Protein 6QOK (pdb70)

Structure (mmCIF, N/CA/C/O backbone):
data_6QOK
#
_entry.id   6QOK
#
_cell.length_a   73.702
_cell.length_b   78.625
_cell.length_c   86.484
_cell.angle_alpha   90.000
_cell.angle_beta   90.000
_cell.angle_gamma   90.000
#
_symmetry.space_group_name_H-M   'P 21 21 21'
#
loop_
_entity.id
_entity.type
_entity.pdbx_description
1 polymer 'tRNA (guanine-N(1)-)-methyltransferase'
2 non-polymer 'methyl 2-azanylpyridine-4-carboxylate'
3 non-polymer 'SULFATE ION'
4 water water
#
loop_
_atom_site.group_PDB
_atom_site.id
_atom_site.type_symbol
_atom_site.label_atom_id
_atom_site.label_alt_id
_atom_site.label_comp_id
_atom_site.label_asym_id
_atom_site.label_entity_id
_atom_site.label_seq_id
_atom_site.pdbx_PDB_ins_code
_atom_site.Cartn_x
_atom_site.Cartn_y
_atom_site.Cartn_z
_atom_site.occupancy
_atom_site.B_iso_or_equiv
_atom_site.auth_seq_id
_atom_site.auth_comp_id
_atom_site.auth_asym_id
_atom_site.auth_atom_id
_atom_site.pdbx_PDB_model_num
ATOM 1 N N . SER A 1 2 ? -34.555 -3.108 -23.098 1.00 71.22 0 SER A N 1
ATOM 2 C CA . SER A 1 2 ? -33.827 -3.686 -21.976 1.00 68.51 0 SER A CA 1
ATOM 3 C C . SER A 1 2 ? -33.389 -2.613 -20.976 1.00 67.47 0 SER A C 1
ATOM 4 O O . SER A 1 2 ? -33.377 -2.866 -19.772 1.00 77.80 0 SER A O 1
ATOM 7 N N . MET A 1 3 ? -33.025 -1.424 -21.461 1.00 42.06 1 MET A N 1
ATOM 8 C CA . MET A 1 3 ? -32.796 -0.294 -20.550 1.00 29.15 1 MET A CA 1
ATOM 9 C C . MET A 1 3 ? -33.640 0.933 -20.875 1.00 26.54 1 MET A C 1
ATOM 10 O O . MET A 1 3 ? -33.708 1.376 -22.022 1.00 34.28 1 MET A O 1
ATOM 15 N N . LYS A 1 4 ? -34.269 1.482 -19.840 1.00 25.96 2 LYS A N 1
ATOM 16 C CA . LYS A 1 4 ? -34.943 2.771 -19.913 1.00 24.35 2 LYS A CA 1
ATOM 17 C C . LYS A 1 4 ? -34.100 3.818 -19.196 1.00 24.75 2 LYS A C 1
ATOM 18 O O . LYS A 1 4 ? -33.652 3.582 -18.081 1.00 22.96 2 LYS A O 1
ATOM 24 N N . ILE A 1 5 ? -33.863 4.956 -19.844 1.00 23.59 3 ILE A N 1
ATOM 25 C CA . ILE A 1 5 ? -33.185 6.078 -19.197 1.00 20.67 3 ILE A CA 1
ATOM 26 C C . ILE A 1 5 ? -34.114 7.283 -19.218 1.00 24.38 3 ILE A C 1
ATOM 27 O O . ILE A 1 5 ? -34.571 7.696 -20.278 1.00 26.80 3 ILE A O 1
ATOM 32 N N . ASP A 1 6 ? -34.420 7.825 -18.042 1.00 19.57 4 ASP A N 1
ATOM 33 C CA . ASP A 1 6 ? -35.155 9.078 -17.931 1.00 19.52 4 ASP A CA 1
ATOM 34 C C . ASP A 1 6 ? -34.193 10.162 -17.473 1.00 21.64 4 ASP A C 1
ATOM 35 O O . ASP A 1 6 ? -33.477 9.966 -16.492 1.00 21.94 4 ASP A O 1
ATOM 40 N N . VAL A 1 7 ? -34.149 11.287 -18.181 1.00 18.47 5 VAL A N 1
ATOM 41 C CA . VAL A 1 7 ? -33.308 12.406 -17.768 1.00 18.81 5 VAL A CA 1
ATOM 42 C C . VAL A 1 7 ? -34.199 13.579 -17.370 1.00 21.41 5 VAL A C 1
ATOM 43 O O . VAL A 1 7 ? -35.124 13.934 -18.103 1.00 21.55 5 VAL A O 1
ATOM 47 N N . VAL A 1 8 ? -33.943 14.161 -16.201 1.00 19.30 6 VAL A N 1
ATOM 48 C CA . VAL A 1 8 ? -34.712 15.320 -15.754 1.00 19.78 6 VAL A CA 1
ATOM 49 C C . VAL A 1 8 ? -33.793 16.535 -15.723 1.00 18.68 6 VAL A C 1
ATOM 50 O O . VAL A 1 8 ? -32.705 16.500 -15.133 1.00 18.41 6 VAL A O 1
ATOM 54 N N . THR A 1 9 ? -34.222 17.613 -16.378 1.00 19.26 7 THR A N 1
ATOM 55 C CA . THR A 1 9 ? -33.364 18.772 -16.585 1.00 17.64 7 THR A CA 1
ATOM 56 C C . THR A 1 9 ? -34.188 20.028 -16.861 1.00 19.08 7 THR A C 1
ATOM 57 O O . THR A 1 9 ? -35.305 19.934 -17.363 1.00 19.59 7 THR A O 1
ATOM 61 N N . ILE A 1 10 ? -33.645 21.204 -16.558 1.00 20.00 8 ILE A N 1
ATOM 62 C CA . ILE A 1 10 ? -34.334 22.422 -16.998 1.00 21.56 8 ILE A CA 1
ATOM 63 C C . ILE A 1 10 ? -33.937 22.805 -18.421 1.00 20.14 8 ILE A C 1
ATOM 64 O O . ILE A 1 10 ? -34.447 23.784 -18.965 1.00 23.05 8 ILE A O 1
ATOM 69 N N . PHE A 1 11 ? -33.032 22.030 -19.021 1.00 20.96 9 PHE A N 1
ATOM 70 C CA . PHE A 1 11 ? -32.635 22.244 -20.416 1.00 20.82 9 PHE A CA 1
ATOM 71 C C . PHE A 1 11 ? -32.862 20.990 -21.259 1.00 25.37 9 PHE A C 1
ATOM 72 O O . PHE A 1 11 ? -31.908 20.376 -21.729 1.00 22.51 9 PHE A O 1
ATOM 80 N N . PRO A 1 12 ? -34.124 20.596 -21.460 1.00 23.72 10 PRO A N 1
ATOM 81 C CA . PRO A 1 12 ? -34.380 19.328 -22.161 1.00 24.16 10 PRO A CA 1
ATOM 82 C C . PRO A 1 12 ? -33.806 19.241 -23.577 1.00 25.78 10 PRO A C 1
ATOM 83 O O . PRO A 1 12 ? -33.465 18.144 -24.038 1.00 27.18 10 PRO A O 1
ATOM 87 N N . GLU A 1 13 ? -33.694 20.368 -24.267 1.00 25.13 11 GLU A N 1
ATOM 88 C CA . GLU A 1 13 ? -33.165 20.350 -25.626 1.00 26.52 11 GLU A CA 1
ATOM 89 C C . GLU A 1 13 ? -31.704 19.871 -25.653 1.00 55.74 11 GLU A C 1
ATOM 90 O O . GLU A 1 13 ? -31.223 19.378 -26.673 1.00 33.91 11 GLU A O 1
ATOM 96 N N . TYR A 1 14 ? -31.016 19.989 -24.519 1.00 27.58 12 TYR A N 1
ATOM 97 C CA . TYR A 1 14 ? -29.611 19.583 -24.409 1.00 28.93 12 TYR A CA 1
ATOM 98 C C . TYR A 1 14 ? -29.434 18.094 -24.693 1.00 36.32 12 TYR A C 1
ATOM 99 O O . TYR A 1 14 ? -28.401 17.665 -25.203 1.00 33.06 12 TYR A O 1
ATOM 108 N N . LEU A 1 15 ? -30.454 17.311 -24.359 1.00 30.69 13 LEU A N 1
ATOM 109 C CA . LEU A 1 15 ? -30.377 15.856 -24.444 1.00 30.57 13 LEU A CA 1
ATOM 110 C C . LEU A 1 15 ? -30.899 15.281 -25.760 1.00 38.24 13 LEU A C 1
ATOM 111 O O . LEU A 1 15 ? -30.829 14.069 -25.975 1.00 38.81 13 LEU A O 1
ATOM 116 N N . GLN A 1 16 ? -31.415 16.136 -26.640 1.00 51.55 14 GLN A N 1
ATOM 117 C CA . GLN A 1 16 ? -32.101 15.669 -27.853 1.00 43.77 14 GLN A CA 1
ATOM 118 C C . GLN A 1 16 ? -31.210 15.026 -28.933 1.00 50.22 14 GLN A C 1
ATOM 119 O O . GLN A 1 16 ? -31.644 14.074 -29.585 1.00 46.19 14 GLN A O 1
ATOM 125 N N . PRO A 1 17 ? -29.984 15.543 -29.155 1.00 79.38 15 PRO A N 1
ATOM 126 C CA . PRO A 1 17 ? -29.147 14.828 -30.131 1.00 93.47 15 PRO A CA 1
ATOM 127 C C . PRO A 1 17 ? -28.849 13.385 -29.717 1.00 69.66 15 PRO A C 1
ATOM 128 O O . PRO A 1 17 ? -28.785 12.501 -30.573 1.00 78.12 15 PRO A O 1
ATOM 132 N N . VAL A 1 18 ? -28.683 13.161 -28.417 1.00 41.67 16 VAL A N 1
ATOM 133 C CA . VAL A 1 18 ? -28.494 11.823 -27.864 1.00 44.48 16 VAL A CA 1
ATOM 134 C C . VAL A 1 18 ? -29.664 10.886 -28.201 1.00 64.78 16 VAL A C 1
ATOM 135 O O . VAL A 1 18 ? -29.458 9.722 -28.540 1.00 33.38 16 VAL A O 1
ATOM 139 N N . ARG A 1 19 ? -30.890 11.393 -28.127 1.00 36.09 17 ARG A N 1
ATOM 140 C CA . ARG A 1 19 ? -32.050 10.582 -28.468 1.00 37.40 17 ARG A CA 1
ATOM 141 C C . ARG A 1 19 ? -32.052 10.265 -29.959 1.00 52.82 17 ARG A C 1
ATOM 142 O O . ARG A 1 19 ? -32.325 9.136 -30.362 1.00 64.91 17 ARG A O 1
ATOM 145 N N . GLN A 1 20 ? -31.724 11.263 -30.774 1.00 79.28 18 GLN A N 1
ATOM 146 C CA . GLN A 1 20 ? -31.660 11.084 -32.220 1.00 84.59 18 GLN A CA 1
ATOM 147 C C . GLN A 1 20 ? -30.571 10.087 -32.610 1.00 61.14 18 GLN A C 1
ATOM 148 O O . GLN A 1 20 ? -30.702 9.364 -33.597 1.00 93.79 18 GLN A O 1
ATOM 150 N N . SER A 1 21 ? -29.505 10.048 -31.818 1.00 48.72 19 SER A N 1
ATOM 151 C CA . SER A 1 21 ? -28.335 9.225 -32.113 1.00 60.73 19 SER A CA 1
ATOM 152 C C . SER A 1 21 ? -28.539 7.734 -31.839 1.00 72.85 19 SER A C 1
ATOM 153 O O . SER A 1 21 ? -27.657 6.918 -32.114 1.00 53.30 19 SER A O 1
ATOM 156 N N . LEU A 1 22 ? -29.690 7.379 -31.282 1.00 42.64 20 LEU A N 1
ATOM 157 C CA . LEU A 1 22 ? -30.023 5.976 -31.077 1.00 45.14 20 LEU A CA 1
ATOM 158 C C . LEU A 1 22 ? -30.413 5.361 -32.410 1.00 43.65 20 LEU A C 1
ATOM 159 O O . LEU A 1 22 ? -31.269 5.895 -33.105 1.00 46.58 20 LEU A O 1
ATOM 164 N N . PRO A 1 23 ? -29.767 4.249 -32.782 1.00 47.07 21 PRO A N 1
ATOM 165 C CA . PRO A 1 23 ? -30.139 3.502 -33.987 1.00 61.76 21 PRO A CA 1
ATOM 166 C C . PRO A 1 23 ? -31.571 2.971 -33.909 1.00 72.96 21 PRO A C 1
ATOM 167 O O . PRO A 1 23 ? -32.000 2.487 -32.859 1.00 45.25 21 PRO A O 1
ATOM 171 N N . GLY A 1 24 ? -32.301 3.073 -35.016 1.00 47.19 22 GLY A N 1
ATOM 172 C CA . GLY A 1 24 ? -33.680 2.624 -35.066 1.00 46.17 22 GLY A CA 1
ATOM 173 C C . GLY A 1 24 ? -33.836 1.162 -34.695 1.00 61.75 22 GLY A C 1
ATOM 174 O O . GLY A 1 24 ? -34.814 0.780 -34.052 1.00 50.11 22 GLY A O 1
ATOM 175 N N . LYS A 1 25 ? -32.859 0.349 -35.089 1.00 46.45 23 LYS A N 1
ATOM 176 C CA . LYS A 1 25 ? -32.898 -1.089 -34.842 1.00 61.49 23 LYS A CA 1
ATOM 177 C C . LYS A 1 25 ? -32.921 -1.420 -33.350 1.00 71.62 23 LYS A C 1
ATOM 178 O O . LYS A 1 25 ? -33.576 -2.373 -32.935 1.00 52.81 23 LYS A O 1
ATOM 180 N N . ALA A 1 26 ? -32.209 -0.637 -32.545 1.00 46.23 24 ALA A N 1
ATOM 181 C CA . ALA A 1 26 ? -32.184 -0.870 -31.104 1.00 46.18 24 ALA A CA 1
ATOM 182 C C . ALA A 1 26 ? -33.502 -0.443 -30.462 1.00 46.62 24 ALA A C 1
ATOM 183 O O . ALA A 1 26 ? -33.977 -1.070 -29.517 1.00 46.95 24 ALA A O 1
ATOM 185 N N . ILE A 1 27 ? -34.081 0.637 -30.975 1.00 46.62 25 ILE A N 1
ATOM 186 C CA . ILE A 1 27 ? -35.369 1.113 -30.484 1.00 47.04 25 ILE A CA 1
ATOM 187 C C . ILE A 1 27 ? -36.472 0.133 -30.878 1.00 81.59 25 ILE A C 1
ATOM 188 O O . ILE A 1 27 ? -37.297 -0.256 -30.049 1.00 55.24 25 ILE A O 1
ATOM 193 N N . ASP A 1 28 ? -36.466 -0.274 -32.145 1.00 59.23 26 ASP A N 1
ATOM 194 C CA . ASP A 1 28 ? -37.436 -1.239 -32.658 1.00 48.86 26 ASP A CA 1
ATOM 195 C C . ASP A 1 28 ? -37.342 -2.578 -31.926 1.00 59.14 26 ASP A C 1
ATOM 196 O O . ASP A 1 28 ? -38.353 -3.248 -31.713 1.00 60.59 26 ASP A O 1
ATOM 198 N N . ALA A 1 29 ? -36.127 -2.963 -31.540 1.00 48.67 27 ALA A N 1
ATOM 199 C CA . ALA A 1 29 ? -35.922 -4.194 -30.784 1.00 53.64 27 ALA A CA 1
ATOM 200 C C . ALA A 1 29 ? -36.235 -3.993 -29.303 1.00 57.43 27 ALA A C 1
ATOM 201 O O . ALA A 1 29 ? -36.145 -4.932 -28.512 1.00 53.62 27 ALA A O 1
ATOM 203 N N . GLY A 1 30 ? -36.596 -2.766 -28.935 1.00 48.63 28 GLY A N 1
ATOM 204 C CA . GLY A 1 30 ? -36.944 -2.449 -27.561 1.00 48.59 28 GLY A CA 1
ATOM 205 C C . GLY A 1 30 ? -35.775 -2.597 -26.606 1.00 50.61 28 GLY A C 1
ATOM 206 O O . GLY A 1 30 ? -35.958 -2.895 -25.425 1.00 64.07 28 GLY A O 1
ATOM 207 N N . LEU A 1 31 ? -34.567 -2.397 -27.121 1.00 47.43 29 LEU A N 1
ATOM 208 C CA . LEU A 1 31 ? -33.367 -2.526 -26.307 1.00 46.85 29 LEU A CA 1
ATOM 209 C C . LEU A 1 31 ? -33.142 -1.283 -25.458 1.00 46.32 29 LEU A C 1
ATOM 210 O O . LEU A 1 31 ? -32.528 -1.356 -24.395 1.00 45.98 29 LEU A O 1
ATOM 215 N N . VAL A 1 32 ? -33.645 -0.148 -25.932 1.00 29.73 30 VAL A N 1
ATOM 216 C CA . VAL A 1 32 ? -33.334 1.130 -25.303 1.00 33.20 30 VAL A CA 1
ATOM 217 C C . VAL A 1 32 ? -34.440 2.172 -25.502 1.00 32.82 30 VAL A C 1
ATOM 218 O O . VAL A 1 32 ? -35.082 2.235 -26.554 1.00 35.16 30 VAL A O 1
ATOM 222 N N . ASP A 1 33 ? -34.679 2.963 -24.465 1.00 30.79 31 ASP A N 1
ATOM 223 C CA . ASP A 1 33 ? -35.572 4.103 -24.553 1.00 30.44 31 ASP A CA 1
ATOM 224 C C . ASP A 1 33 ? -34.988 5.218 -23.694 1.00 36.57 31 ASP A C 1
ATOM 225 O O . ASP A 1 33 ? -34.724 5.010 -22.516 1.00 33.37 31 ASP A O 1
ATOM 230 N N . VAL A 1 34 ? -34.740 6.374 -24.303 1.00 36.07 32 VAL A N 1
ATOM 231 C CA . VAL A 1 34 ? -34.230 7.531 -23.576 1.00 30.35 32 VAL A CA 1
ATOM 232 C C . VAL A 1 34 ? -35.266 8.640 -23.622 1.00 33.56 32 VAL A C 1
ATOM 233 O O . VAL A 1 34 ? -35.579 9.159 -24.696 1.00 41.03 32 VAL A O 1
ATOM 237 N N . ALA A 1 35 ? -35.811 8.988 -22.459 1.00 26.82 33 ALA A N 1
ATOM 238 C CA . ALA A 1 35 ? -36.826 10.030 -22.376 1.00 22.75 33 ALA A CA 1
ATOM 239 C C . ALA A 1 35 ? -36.297 11.214 -21.585 1.00 27.77 33 ALA A C 1
ATOM 240 O O . ALA A 1 35 ? -35.582 11.044 -20.595 1.00 27.29 33 ALA A O 1
ATOM 242 N N . VAL A 1 36 ? -36.639 12.415 -22.034 1.00 23.12 34 VAL A N 1
ATOM 243 C CA . VAL A 1 36 ? -36.167 13.626 -21.381 1.00 24.60 34 VAL A CA 1
ATOM 244 C C . VAL A 1 36 ? -37.352 14.405 -20.854 1.00 22.67 34 VAL A C 1
ATOM 245 O O . VAL A 1 36 ? -38.358 14.561 -21.550 1.00 26.30 34 VAL A O 1
ATOM 249 N N . HIS A 1 37 ? -37.223 14.892 -19.626 1.00 20.14 35 HIS A N 1
ATOM 250 C CA . HIS A 1 37 ? -38.303 15.594 -18.950 1.00 19.64 35 HIS A CA 1
ATOM 251 C C . HIS A 1 37 ? -37.859 16.965 -18.488 1.00 21.67 35 HIS A C 1
ATOM 252 O O . HIS A 1 37 ? -36.815 17.099 -17.848 1.00 20.92 35 HIS A O 1
ATOM 259 N N . ASP A 1 38 ? -38.665 17.974 -18.794 1.00 22.27 36 ASP A N 1
ATOM 260 C CA . ASP A 1 38 ? -38.451 19.328 -18.301 1.00 20.34 36 ASP A CA 1
ATOM 261 C C . ASP A 1 38 ? -38.833 19.402 -16.826 1.00 20.04 36 ASP A C 1
ATOM 262 O O . ASP A 1 38 ? -39.992 19.200 -16.474 1.00 20.60 36 ASP A O 1
ATOM 267 N N . LEU A 1 39 ? -37.863 19.691 -15.962 1.00 18.13 37 LEU A N 1
ATOM 268 C CA . LEU A 1 39 ? -38.117 19.793 -14.527 1.00 19.83 37 LEU A CA 1
ATOM 269 C C . LEU A 1 39 ? -39.232 20.779 -14.185 1.00 20.53 37 LEU A C 1
ATOM 270 O O . LEU A 1 39 ? -39.905 20.615 -13.168 1.00 20.06 37 LEU A O 1
ATOM 275 N N . ARG A 1 40 ? -39.436 21.786 -15.028 1.00 19.43 38 ARG A N 1
ATOM 276 C CA . ARG A 1 40 ? -40.450 22.791 -14.701 1.00 20.62 38 ARG A CA 1
ATOM 277 C C . ARG A 1 40 ? -41.868 22.234 -14.744 1.00 23.70 38 ARG A C 1
ATOM 278 O O . ARG A 1 40 ? -42.794 22.871 -14.247 1.00 23.05 38 ARG A O 1
ATOM 286 N N . ARG A 1 41 ? -42.035 21.035 -15.291 1.00 20.48 39 ARG A N 1
ATOM 287 C CA . ARG A 1 41 ? -43.323 20.339 -15.226 1.00 23.59 39 ARG A CA 1
ATOM 288 C C . ARG A 1 41 ? -43.804 20.144 -13.783 1.00 23.32 39 ARG A C 1
ATOM 289 O O . ARG A 1 41 ? -45.020 20.075 -13.514 1.00 23.76 39 ARG A O 1
ATOM 297 N N . TRP A 1 42 ? -42.860 20.073 -12.852 1.00 19.27 40 TRP A N 1
ATOM 298 C CA . TRP A 1 42 ? -43.189 19.793 -11.459 1.00 17.81 40 TRP A CA 1
ATOM 299 C C . TRP A 1 42 ? -43.042 21.022 -10.566 1.00 20.69 40 TRP A C 1
ATOM 300 O O . TRP A 1 42 ? -43.025 20.908 -9.338 1.00 22.56 40 TRP A O 1
ATOM 311 N N . THR A 1 43 ? -42.966 22.207 -11.173 1.00 20.09 41 THR A N 1
ATOM 312 C CA . THR A 1 43 ? -42.963 23.418 -10.354 1.00 20.38 41 THR A CA 1
ATOM 313 C C . THR A 1 43 ? -44.365 23.729 -9.827 1.00 23.98 41 THR A C 1
ATOM 314 O O . THR A 1 43 ? -45.372 23.255 -10.368 1.00 22.86 41 THR A O 1
ATOM 318 N N . HIS A 1 44 ? -44.424 24.520 -8.759 1.00 19.83 42 HIS A N 1
ATOM 319 C CA . HIS A 1 44 ? -45.686 24.766 -8.068 1.00 20.07 42 HIS A CA 1
ATOM 320 C C . HIS A 1 44 ? -46.286 26.128 -8.314 1.00 23.88 42 HIS A C 1
ATOM 321 O O . HIS A 1 44 ? -47.460 26.358 -8.012 1.00 25.89 42 HIS A O 1
ATOM 328 N N . ASP A 1 45 ? -45.465 27.051 -8.795 1.00 22.96 43 ASP A N 1
ATOM 329 C CA . ASP A 1 45 ? -45.862 28.447 -8.857 1.00 26.15 43 ASP A CA 1
ATOM 330 C C . ASP A 1 45 ? -45.924 28.966 -10.278 1.00 25.11 43 ASP A C 1
ATOM 331 O O . ASP A 1 45 ? -45.377 28.353 -11.205 1.00 24.74 43 ASP A O 1
ATOM 336 N N . VAL A 1 46 ? -46.573 30.115 -10.436 1.00 26.49 44 VAL A N 1
ATOM 337 C CA . VAL A 1 46 ? -46.754 30.706 -11.749 1.00 26.54 44 VAL A CA 1
ATOM 338 C C . VAL A 1 46 ? -45.398 31.093 -12.355 1.00 27.74 44 VAL A C 1
ATOM 339 O O . VAL A 1 46 ? -45.241 31.115 -13.577 1.00 31.39 44 VAL A O 1
ATOM 343 N N . HIS A 1 47 ? -44.400 31.334 -11.506 1.00 26.98 45 HIS A N 1
ATOM 344 C CA . HIS A 1 47 ? -43.067 31.697 -11.995 1.00 25.98 45 HIS A CA 1
ATOM 345 C C . HIS A 1 47 ? -42.166 30.503 -12.321 1.00 23.17 45 HIS A C 1
ATOM 346 O O . HIS A 1 47 ? -41.018 30.689 -12.738 1.00 26.45 45 HIS A O 1
ATOM 353 N N . LYS A 1 48 ? -42.690 29.293 -12.135 1.00 22.85 46 LYS A N 1
ATOM 354 C CA . LYS A 1 48 ? -41.978 28.044 -12.434 1.00 20.64 4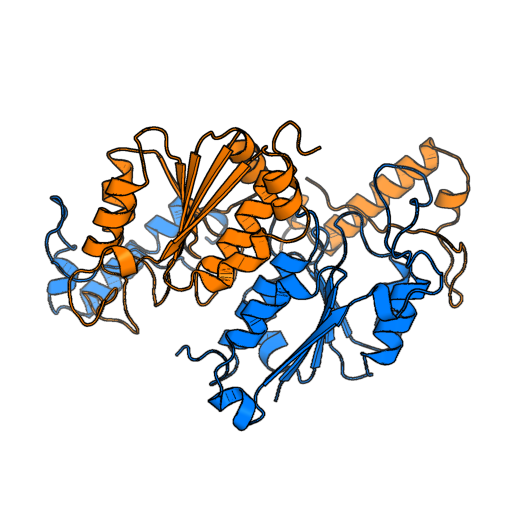6 LYS A CA 1
ATOM 355 C C . LYS A 1 48 ? -40.596 27.998 -11.794 1.00 21.47 46 LYS A C 1
ATOM 356 O O . LYS A 1 48 ? -39.586 27.738 -12.460 1.00 24.36 46 LYS A O 1
ATOM 362 N N . SER A 1 49 ? -40.574 28.236 -10.485 1.00 20.52 47 SER A N 1
ATOM 363 C CA . SER A 1 49 ? -39.328 28.353 -9.742 1.00 20.52 47 SER A CA 1
ATOM 364 C C . SER A 1 49 ? -38.709 27.002 -9.468 1.00 19.32 47 SER A C 1
ATOM 365 O O . SER A 1 49 ? -39.380 26.109 -8.944 1.00 20.33 47 SER A O 1
ATOM 368 N N . VAL A 1 50 ? -37.427 26.856 -9.801 1.00 17.37 48 VAL A N 1
ATOM 369 C CA . VAL A 1 50 ? -36.731 25.593 -9.546 1.00 17.98 48 VAL A CA 1
ATOM 370 C C . VAL A 1 50 ? -35.607 25.724 -8.531 1.00 21.69 48 VAL A C 1
ATOM 371 O O . VAL A 1 50 ? -35.049 24.710 -8.105 1.00 19.21 48 VAL A O 1
ATOM 375 N N . ASP A 1 51 ? -35.262 26.950 -8.152 1.00 20.51 49 ASP A N 1
ATOM 376 C CA . ASP A 1 51 ? -34.209 27.145 -7.159 1.00 19.30 49 ASP A CA 1
ATOM 377 C C . ASP A 1 51 ? -34.534 28.289 -6.202 1.00 20.78 49 ASP A C 1
ATOM 378 O O . ASP A 1 51 ? -35.537 29.001 -6.361 1.00 24.15 49 ASP A O 1
ATOM 383 N N . ASP A 1 52 ? -33.685 28.432 -5.190 1.00 20.78 50 ASP A N 1
ATOM 384 C CA . ASP A 1 52 ? -33.940 29.349 -4.091 1.00 20.13 50 ASP A CA 1
ATOM 385 C C . ASP A 1 52 ? -32.609 29.584 -3.374 1.00 21.41 50 ASP A C 1
ATOM 386 O O . ASP A 1 52 ? -31.648 28.835 -3.577 1.00 20.44 50 ASP A O 1
ATOM 391 N N . SER A 1 53 ? -32.542 30.622 -2.548 1.00 24.40 51 SER A N 1
ATOM 392 C CA . SER A 1 53 ? -31.279 30.990 -1.914 1.00 26.75 51 SER A CA 1
ATOM 393 C C . SER A 1 53 ? -30.817 29.941 -0.896 1.00 25.54 51 SER A C 1
ATOM 394 O O . SER A 1 53 ? -31.628 29.307 -0.229 1.00 23.26 51 SER A O 1
ATOM 397 N N . PRO A 1 54 ? -29.497 29.760 -0.767 1.00 23.02 52 PRO A N 1
ATOM 398 C CA . PRO A 1 54 ? -28.996 28.719 0.137 1.00 22.73 52 PRO A CA 1
ATOM 399 C C . PRO A 1 54 ? -29.133 29.078 1.612 1.00 23.63 52 PRO A C 1
ATOM 400 O O . PRO A 1 54 ? -28.785 30.199 2.017 1.00 24.58 52 PRO A O 1
ATOM 404 N N . TYR A 1 55 ? -29.604 28.133 2.418 1.00 24.17 53 TYR A N 1
ATOM 405 C CA . TYR A 1 55 ? -29.548 28.301 3.865 1.00 25.15 53 TYR A CA 1
ATOM 406 C C . TYR A 1 55 ? -28.099 28.410 4.317 1.00 24.83 53 TYR A C 1
ATOM 407 O O . TYR A 1 55 ? -27.229 27.666 3.843 1.00 26.52 53 TYR A O 1
ATOM 416 N N . GLY A 1 56 ? -27.838 29.343 5.229 1.00 25.54 54 GLY A N 1
ATOM 417 C CA . GLY A 1 56 ? -26.497 29.548 5.735 1.00 26.16 54 GLY A CA 1
ATOM 418 C C . GLY A 1 56 ? -25.754 30.610 4.954 1.00 26.73 54 GLY A C 1
ATOM 419 O O . GLY A 1 56 ? -24.636 30.985 5.308 1.00 32.68 54 GLY A O 1
ATOM 420 N N . GLY A 1 57 ? -26.377 31.093 3.886 1.00 29.43 55 GLY A N 1
ATOM 421 C CA . GLY A 1 57 ? -25.804 32.156 3.087 1.00 33.65 55 GLY A CA 1
ATOM 422 C C . GLY A 1 57 ? -24.857 31.640 2.024 1.00 32.58 55 GLY A C 1
ATOM 423 O O . GLY A 1 57 ? -24.615 30.437 1.907 1.00 34.51 55 GLY A O 1
ATOM 424 N N . GLY A 1 58 ? -24.320 32.561 1.236 1.00 49.92 56 GLY A N 1
ATOM 425 C CA . GLY A 1 58 ? -23.378 32.199 0.199 1.00 53.25 56 GLY A CA 1
ATOM 426 C C . GLY A 1 58 ? -23.883 32.556 -1.180 1.00 53.55 56 GLY A C 1
ATOM 427 O O . GLY A 1 58 ? -24.990 33.072 -1.329 1.00 60.94 56 GLY A O 1
ATOM 428 N N . PRO A 1 59 ? -23.066 32.283 -2.203 1.00 73.63 57 PRO A N 1
ATOM 429 C CA . PRO A 1 59 ? -23.397 32.638 -3.581 1.00 58.44 57 PRO A CA 1
ATOM 430 C C . PRO A 1 59 ? -24.262 31.592 -4.267 1.00 41.53 57 PRO A C 1
ATOM 431 O O . PRO A 1 59 ? -24.320 30.439 -3.840 1.00 55.03 57 PRO A O 1
ATOM 435 N N . GLY A 1 60 ? -24.932 32.008 -5.332 1.00 45.61 58 GLY A N 1
ATOM 436 C CA . GLY A 1 60 ? -25.681 31.090 -6.161 1.00 37.02 58 GLY A CA 1
ATOM 437 C C . GLY A 1 60 ? -27.027 30.709 -5.583 1.00 31.64 58 GLY A C 1
ATOM 438 O O . GLY A 1 60 ? -27.563 31.366 -4.692 1.00 33.21 58 GLY A O 1
ATOM 439 N N . MET A 1 61 ? -27.576 29.632 -6.119 1.00 25.68 59 MET A N 1
ATOM 440 C CA . MET A 1 61 ? -28.895 29.155 -5.736 1.00 22.76 59 MET A CA 1
ATOM 441 C C . MET A 1 61 ? -28.856 27.646 -5.598 1.00 24.42 59 MET A C 1
ATOM 442 O O . MET A 1 61 ? -28.032 26.987 -6.227 1.00 27.22 59 MET A O 1
ATOM 447 N N . VAL A 1 62 ? -29.772 27.107 -4.801 1.00 19.78 60 VAL A N 1
ATOM 448 C CA . VAL A 1 62 ? -29.874 25.678 -4.550 1.00 18.85 60 VAL A CA 1
ATOM 449 C C . VAL A 1 62 ? -31.200 25.203 -5.124 1.00 18.77 60 VAL A C 1
ATOM 450 O O . VAL A 1 62 ? -32.213 25.897 -4.983 1.00 19.54 60 VAL A O 1
ATOM 454 N N . MET A 1 63 ? -31.218 24.050 -5.787 1.00 17.45 61 MET A N 1
ATOM 455 C CA . MET A 1 63 ? -32.474 23.605 -6.381 1.00 16.02 61 MET A CA 1
ATOM 456 C C . MET A 1 63 ? -33.433 23.095 -5.316 1.00 19.16 61 MET A C 1
ATOM 457 O O . MET A 1 63 ? -33.034 22.444 -4.337 1.00 17.60 61 MET A O 1
ATOM 462 N N . LYS A 1 64 ? -34.698 23.425 -5.532 1.00 18.76 62 LYS A N 1
ATOM 463 C CA . LYS A 1 64 ? -35.750 23.237 -4.531 1.00 17.65 62 LYS A CA 1
ATOM 464 C C . LYS A 1 64 ? -36.087 21.770 -4.294 1.00 16.66 62 LYS A C 1
ATOM 465 O O . LYS A 1 64 ? -36.325 21.028 -5.246 1.00 18.40 62 LYS A O 1
ATOM 471 N N . PRO A 1 65 ? -36.191 21.366 -3.019 1.00 15.30 63 PRO A N 1
ATOM 472 C CA . PRO A 1 65 ? -36.518 19.956 -2.763 1.00 15.74 63 PRO A CA 1
ATOM 473 C C . PRO A 1 65 ? -37.949 19.583 -3.131 1.00 17.41 63 PRO A C 1
ATOM 474 O O . PRO A 1 65 ? -38.182 18.455 -3.574 1.00 19.12 63 PRO A O 1
ATOM 478 N N . THR A 1 66 ? -38.889 20.504 -2.978 1.00 16.36 64 THR A N 1
ATOM 479 C CA . THR A 1 66 ? -40.281 20.157 -3.241 1.00 16.17 64 THR A CA 1
ATOM 480 C C . THR A 1 66 ? -40.500 19.858 -4.720 1.00 18.79 64 THR A C 1
ATOM 481 O O . THR A 1 66 ? -41.289 18.972 -5.061 1.00 20.10 64 THR A O 1
ATOM 485 N N . VAL A 1 67 ? -39.810 20.581 -5.597 1.00 17.11 65 VAL A N 1
ATOM 486 C CA . VAL A 1 67 ? -39.948 20.368 -7.030 1.00 16.12 65 VAL A CA 1
ATOM 487 C C . VAL A 1 67 ? -39.301 19.040 -7.428 1.00 17.61 65 VAL A C 1
ATOM 488 O O . VAL A 1 67 ? -39.923 18.193 -8.098 1.00 16.92 65 VAL A O 1
ATOM 492 N N . TRP A 1 68 ? -38.052 18.846 -7.010 1.00 16.57 66 TRP A N 1
ATOM 493 C CA . TRP A 1 68 ? -37.352 17.612 -7.336 1.00 15.73 66 TRP A CA 1
ATOM 494 C C . TRP A 1 68 ? -38.025 16.401 -6.713 1.00 17.44 66 TRP A C 1
ATOM 495 O O . TRP A 1 68 ? -38.108 15.352 -7.341 1.00 18.20 66 TRP A O 1
ATOM 506 N N . GLY A 1 69 ? -38.523 16.546 -5.489 1.00 18.39 67 GLY A N 1
ATOM 507 C CA . GLY A 1 69 ? -39.213 15.447 -4.836 1.00 18.54 67 GLY A CA 1
ATOM 508 C C . GLY A 1 69 ? -40.424 14.975 -5.628 1.00 20.15 67 GLY A C 1
ATOM 509 O O . GLY A 1 69 ? -40.645 13.773 -5.777 1.00 20.67 67 GLY A O 1
ATOM 510 N N . ASP A 1 70 ? -41.205 15.912 -6.156 1.00 17.44 68 ASP A N 1
ATOM 511 C CA . ASP A 1 70 ? -42.365 15.543 -6.963 1.00 18.55 68 ASP A CA 1
ATOM 512 C C . ASP A 1 70 ? -41.932 14.867 -8.264 1.00 18.57 68 ASP A C 1
ATOM 513 O O . ASP A 1 70 ? -42.534 13.883 -8.685 1.00 19.67 68 ASP A O 1
ATOM 518 N N . ALA A 1 71 ? -40.889 15.394 -8.901 1.00 17.72 69 ALA A N 1
ATOM 519 C CA . ALA A 1 71 ? -40.425 14.854 -10.168 1.00 17.03 69 ALA A CA 1
ATOM 520 C C . ALA A 1 71 ? -39.970 13.413 -10.001 1.00 18.94 69 ALA A C 1
ATOM 521 O O . ALA A 1 71 ? -40.366 12.537 -10.776 1.00 18.01 69 ALA A O 1
ATOM 523 N N . LEU A 1 72 ? -39.158 13.163 -8.981 1.00 20.11 70 LEU A N 1
ATOM 524 C CA . LEU A 1 72 ? -38.635 11.816 -8.780 1.00 18.72 70 LEU A CA 1
ATOM 525 C C . LEU A 1 72 ? -39.721 10.856 -8.293 1.00 19.82 70 LEU A C 1
ATOM 526 O O . LEU A 1 72 ? -39.703 9.675 -8.642 1.00 20.76 70 LEU A O 1
ATOM 531 N N . ASP A 1 73 ? -40.684 11.355 -7.520 1.00 18.18 71 ASP A N 1
ATOM 532 C CA . ASP A 1 73 ? -41.800 10.520 -7.093 1.00 18.52 71 ASP A CA 1
ATOM 533 C C . ASP A 1 73 ? -42.547 9.966 -8.302 1.00 23.35 71 ASP A C 1
ATOM 534 O O . ASP A 1 73 ? -42.974 8.810 -8.316 1.00 24.69 71 ASP A O 1
ATOM 539 N N . GLU A 1 74 ? -42.703 10.794 -9.328 1.00 18.94 72 GLU A N 1
ATOM 540 C CA . GLU A 1 74 ? -43.444 10.371 -10.505 1.00 20.93 72 GLU A CA 1
ATOM 541 C C . GLU A 1 74 ? -42.616 9.439 -11.381 1.00 21.66 72 GLU A C 1
ATOM 542 O O . GLU A 1 74 ? -43.121 8.426 -11.874 1.00 26.29 72 GLU A O 1
ATOM 548 N N . ILE A 1 75 ? -41.342 9.764 -11.554 1.00 20.27 73 ILE A N 1
ATOM 549 C CA . ILE A 1 75 ? -40.512 9.085 -12.541 1.00 22.65 73 ILE A CA 1
ATOM 550 C C . ILE A 1 75 ? -39.847 7.807 -12.014 1.00 25.24 73 ILE A C 1
ATOM 551 O O . ILE A 1 75 ? -39.702 6.826 -12.757 1.00 24.51 73 ILE A O 1
ATOM 556 N N . CYS A 1 76 ? -39.467 7.800 -10.738 1.00 20.36 74 CYS A N 1
ATOM 557 C CA . CYS A 1 76 ? -38.724 6.666 -10.190 1.00 20.28 74 CYS A CA 1
ATOM 558 C C . CYS A 1 76 ? -39.625 5.583 -9.634 1.00 21.05 74 CYS A C 1
ATOM 559 O O . CYS A 1 76 ? -40.749 5.850 -9.219 1.00 24.64 74 CYS A O 1
ATOM 562 N N . THR A 1 77 ? -39.108 4.357 -9.619 1.00 18.93 75 THR A N 1
ATOM 563 C CA . THR A 1 77 ? -39.725 3.276 -8.867 1.00 21.76 75 THR A CA 1
ATOM 564 C C . THR A 1 77 ? -38.683 2.663 -7.950 1.00 19.96 75 THR A C 1
ATOM 565 O O . THR A 1 77 ? -37.530 3.107 -7.909 1.00 19.77 75 THR A O 1
ATOM 569 N N . SER A 1 78 ? -39.082 1.621 -7.233 1.00 25.21 76 SER A N 1
ATOM 570 C CA . SER A 1 78 ? -38.155 0.949 -6.341 1.00 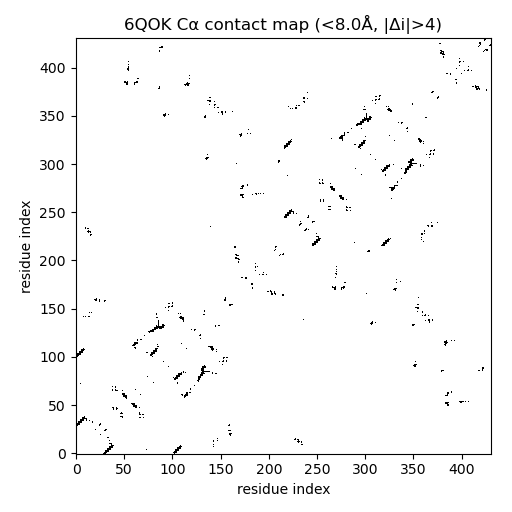24.13 76 SER A CA 1
ATOM 571 C C . SER A 1 78 ? -36.962 0.343 -7.076 1.00 32.04 76 SER A C 1
ATOM 572 O O . SER A 1 78 ? -35.913 0.124 -6.475 1.00 24.54 76 SER A O 1
ATOM 575 N N . GLU A 1 79 ? -37.127 0.061 -8.367 1.00 22.95 77 GLU A N 1
ATOM 576 C CA . GLU A 1 79 ? -36.074 -0.576 -9.154 1.00 19.81 77 GLU A CA 1
ATOM 577 C C . GLU A 1 79 ? -35.090 0.406 -9.792 1.00 20.15 77 GLU A C 1
ATOM 578 O O . GLU A 1 79 ? -34.065 0.002 -10.342 1.00 21.89 77 GLU A O 1
ATOM 584 N N . THR A 1 80 ? -35.398 1.693 -9.696 1.00 20.11 78 THR A N 1
ATOM 585 C CA . THR A 1 80 ? -34.610 2.740 -10.322 1.00 21.41 78 THR A CA 1
ATOM 586 C C . THR A 1 80 ? -33.232 2.896 -9.702 1.00 18.84 78 THR A C 1
ATOM 587 O O . THR A 1 80 ? -33.079 2.825 -8.477 1.00 19.52 78 THR A O 1
ATOM 591 N N . LEU A 1 81 ? -32.231 3.097 -10.558 1.00 18.62 79 LEU A N 1
ATOM 592 C CA . LEU A 1 81 ? -30.930 3.575 -10.130 1.00 17.63 79 LEU A CA 1
ATOM 593 C C . LEU A 1 81 ? -30.915 5.070 -10.413 1.00 18.46 79 LEU A C 1
ATOM 594 O O . LEU A 1 81 ? -30.911 5.482 -11.583 1.00 19.29 79 LEU A O 1
ATOM 599 N N . LEU A 1 82 ? -30.949 5.872 -9.350 1.00 17.74 80 LEU A N 1
ATOM 600 C CA . LEU A 1 82 ? -30.984 7.331 -9.486 1.00 15.43 80 LEU A CA 1
ATOM 601 C C . LEU A 1 82 ? -29.565 7.854 -9.533 1.00 17.73 80 LEU A C 1
ATOM 602 O O . LEU A 1 82 ? -28.803 7.683 -8.586 1.00 17.97 80 LEU A O 1
ATOM 607 N N . VAL A 1 83 ? -29.210 8.465 -10.661 1.00 15.54 81 VAL A N 1
ATOM 608 C CA . VAL A 1 83 ? -27.881 8.993 -10.889 1.00 16.51 81 VAL A CA 1
ATOM 609 C C . VAL A 1 83 ? -27.913 10.508 -10.780 1.00 15.76 81 VAL A C 1
ATOM 610 O O . VAL A 1 83 ? -28.696 11.156 -11.477 1.00 16.11 81 VAL A O 1
ATOM 614 N N . VAL A 1 84 ? -27.078 11.061 -9.898 1.00 16.12 82 VAL A N 1
ATOM 615 C CA . VAL A 1 84 ? -27.005 12.505 -9.703 1.00 17.03 82 VAL A CA 1
ATOM 616 C C . VAL A 1 84 ? -25.595 12.993 -10.024 1.00 18.39 82 VAL A C 1
ATOM 617 O O . VAL A 1 84 ? -24.692 12.868 -9.192 1.00 16.80 82 VAL A O 1
ATOM 621 N N . PRO A 1 85 ? -25.385 13.554 -11.227 1.00 14.76 83 PRO A N 1
ATOM 622 C CA . PRO A 1 85 ? -24.050 14.092 -11.528 1.00 15.05 83 PRO A CA 1
ATOM 623 C C . PRO A 1 85 ? -23.732 15.315 -10.682 1.00 16.28 83 PRO A C 1
ATOM 624 O O . PRO A 1 85 ? -24.525 16.263 -10.590 1.00 19.05 83 PRO A O 1
ATOM 628 N N . THR A 1 86 ? -22.568 15.288 -10.052 1.00 14.96 84 THR A N 1
ATOM 629 C CA . THR A 1 86 ? -22.133 16.415 -9.239 1.00 16.75 84 THR A CA 1
ATOM 630 C C . THR A 1 86 ? -20.621 16.387 -9.107 1.00 17.54 84 THR A C 1
ATOM 631 O O . THR A 1 86 ? -20.045 15.317 -9.020 1.00 17.53 84 THR A O 1
ATOM 635 N N . PRO A 1 87 ? -19.973 17.557 -9.109 1.00 17.12 85 PRO A N 1
ATOM 636 C CA . PRO A 1 87 ? -18.516 17.527 -8.961 1.00 18.74 85 PRO A CA 1
ATOM 637 C C . PRO A 1 87 ? -18.112 17.009 -7.586 1.00 19.32 85 PRO A C 1
ATOM 638 O O . PRO A 1 87 ? -16.940 16.653 -7.406 1.00 20.20 85 PRO A O 1
ATOM 642 N N . ALA A 1 88 ? -19.059 16.936 -6.655 1.00 18.31 86 ALA A N 1
ATOM 643 C CA . ALA A 1 88 ? -18.760 16.425 -5.326 1.00 19.72 86 ALA A CA 1
ATOM 644 C C . ALA A 1 88 ? -19.063 14.930 -5.205 1.00 19.80 86 ALA A C 1
ATOM 645 O O . ALA A 1 88 ? -19.120 14.408 -4.102 1.00 18.99 86 ALA A O 1
ATOM 647 N N . GLY A 1 89 ? -19.279 14.245 -6.327 1.00 16.67 87 GLY A N 1
ATOM 648 C CA . GLY A 1 89 ? -19.663 12.842 -6.278 1.00 17.13 87 GLY A CA 1
ATOM 649 C C . GLY A 1 89 ? -18.513 11.854 -6.135 1.00 16.50 87 GLY A C 1
ATOM 650 O O . GLY A 1 89 ? -17.329 12.207 -6.172 1.00 20.00 87 GLY A O 1
ATOM 651 N N . TYR A 1 90 ? -18.877 10.589 -5.962 1.00 17.20 88 TYR A N 1
ATOM 652 C CA . TYR A 1 90 ? -17.924 9.505 -6.143 1.00 18.22 88 TYR A CA 1
ATOM 653 C C . TYR A 1 90 ? -17.508 9.453 -7.610 1.00 18.64 88 TYR A C 1
ATOM 654 O O . TYR A 1 90 ? -18.302 9.781 -8.482 1.00 17.95 88 TYR A O 1
ATOM 663 N N . PRO A 1 91 ? -16.281 9.008 -7.902 1.00 17.69 89 PRO A N 1
ATOM 664 C CA . PRO A 1 91 ? -15.849 8.955 -9.310 1.00 16.29 89 PRO A CA 1
ATOM 665 C C . PRO A 1 91 ? -16.649 7.985 -10.168 1.00 18.66 89 PRO A C 1
ATOM 666 O O . PRO A 1 91 ? -16.790 6.804 -9.806 1.00 20.30 89 PRO A O 1
ATOM 670 N N . PHE A 1 92 ? -17.143 8.480 -11.299 1.00 16.93 90 PHE A N 1
ATOM 671 C CA . PHE A 1 92 ? -17.696 7.635 -12.342 1.00 16.37 90 PHE A CA 1
ATOM 672 C C . PHE A 1 92 ? -16.544 7.142 -13.203 1.00 18.29 90 PHE A C 1
ATOM 673 O O . PHE A 1 92 ? -15.797 7.945 -13.778 1.00 18.74 90 PHE A O 1
ATOM 681 N N . THR A 1 93 ? -16.387 5.822 -13.282 1.00 17.48 91 THR A N 1
ATOM 682 C CA . THR A 1 93 ? -15.304 5.214 -14.053 1.00 20.53 91 THR A CA 1
ATOM 683 C C . THR A 1 93 ? -15.835 4.166 -15.021 1.00 18.24 91 THR A C 1
ATOM 684 O O . THR A 1 93 ? -17.026 3.872 -15.042 1.00 17.04 91 THR A O 1
ATOM 688 N N . GLN A 1 94 ? -14.934 3.582 -15.804 1.00 18.62 92 GLN A N 1
ATOM 689 C CA . GLN A 1 94 ? -15.327 2.516 -16.723 1.00 18.05 92 GLN A CA 1
ATOM 690 C C . GLN A 1 94 ? -15.982 1.354 -15.981 1.00 21.24 92 GLN A C 1
ATOM 691 O O . GLN A 1 94 ? -16.914 0.734 -16.496 1.00 20.88 92 GLN A O 1
ATOM 697 N N . GLU A 1 95 ? -15.505 1.074 -14.771 1.00 19.82 93 GLU A N 1
ATOM 698 C CA . GLU A 1 95 ? -16.111 0.024 -13.956 1.00 23.35 93 GLU A CA 1
ATOM 699 C C . GLU A 1 95 ? -17.556 0.364 -13.636 1.00 21.73 93 GLU A C 1
ATOM 700 O O . GLU A 1 95 ? -18.432 -0.505 -13.687 1.00 22.03 93 GLU A O 1
ATOM 706 N N . THR A 1 96 ? -17.811 1.625 -13.300 1.00 19.35 94 THR A N 1
ATOM 707 C CA . THR A 1 96 ? -19.169 2.079 -13.031 1.00 19.04 94 THR A CA 1
ATOM 708 C C . THR A 1 96 ? -20.056 1.892 -14.261 1.00 20.54 94 THR A C 1
ATOM 709 O O . THR A 1 96 ? -21.192 1.418 -14.159 1.00 20.54 94 THR A O 1
ATOM 713 N N . ALA A 1 97 ? -19.527 2.270 -15.423 1.00 18.64 95 ALA A N 1
ATOM 714 C CA . ALA A 1 97 ? -20.275 2.174 -16.665 1.00 19.40 95 ALA A CA 1
ATOM 715 C C . ALA A 1 97 ? -20.689 0.732 -16.920 1.00 20.96 95 ALA A C 1
ATOM 716 O O . ALA A 1 97 ? -21.843 0.478 -17.274 1.00 19.86 95 ALA A O 1
ATOM 718 N N . TRP A 1 98 ? -19.755 -0.200 -16.725 1.00 21.09 96 TRP A N 1
ATOM 719 C CA . TRP A 1 98 ? -20.034 -1.621 -16.903 1.00 20.69 96 TRP A CA 1
ATOM 720 C C . TRP A 1 98 ? -21.130 -2.077 -15.953 1.00 24.10 96 TRP A C 1
ATOM 721 O O . TRP A 1 98 ? -22.056 -2.775 -16.361 1.00 24.91 96 TRP A O 1
ATOM 732 N N . GLN A 1 99 ? -21.023 -1.682 -14.688 1.00 20.82 97 GLN A N 1
ATOM 733 C CA . GLN A 1 99 ? -22.038 -2.029 -13.696 1.00 23.39 97 GLN A CA 1
ATOM 734 C C . GLN A 1 99 ? -23.421 -1.528 -14.105 1.00 22.99 97 GLN A C 1
ATOM 735 O O . GLN A 1 99 ? -24.410 -2.258 -14.041 1.00 25.48 97 GLN A O 1
ATOM 741 N N . TRP A 1 100 ? -23.498 -0.267 -14.508 1.00 21.91 98 TRP A N 1
ATOM 742 C CA . TRP A 1 100 ? -24.795 0.323 -14.806 1.00 19.79 98 TRP A CA 1
ATOM 743 C C . TRP A 1 100 ? -25.381 -0.162 -16.134 1.00 24.45 98 TRP A C 1
ATOM 744 O O . TRP A 1 100 ? -26.580 -0.011 -16.377 1.00 22.31 98 TRP A O 1
ATOM 755 N N . SER A 1 101 ? -24.552 -0.755 -16.989 1.00 20.66 99 SER A N 1
ATOM 756 C CA . SER A 1 101 ? -25.028 -1.162 -18.315 1.00 22.63 99 SER A CA 1
ATOM 757 C C . SER A 1 101 ? -26.057 -2.294 -18.287 1.00 25.71 99 SER A C 1
ATOM 758 O O . SER A 1 101 ? -26.724 -2.541 -19.284 1.00 26.72 99 SER A O 1
ATOM 761 N N . THR A 1 102 ? -26.198 -2.967 -17.152 1.00 23.38 100 THR A N 1
ATOM 762 C CA . THR A 1 102 ? -27.179 -4.040 -17.056 1.00 25.55 100 THR A CA 1
ATOM 763 C C . THR A 1 102 ? -28.403 -3.627 -16.232 1.00 28.00 100 THR A C 1
ATOM 764 O O . THR A 1 102 ? -29.257 -4.459 -15.915 1.00 32.15 100 THR A O 1
ATOM 768 N N . GLU A 1 103 ? -28.495 -2.345 -15.899 1.00 23.52 101 GLU A N 1
ATOM 769 C CA . GLU A 1 103 ? -29.656 -1.828 -15.169 1.00 23.83 101 GLU A CA 1
ATOM 770 C C . GLU A 1 103 ? -30.886 -1.713 -16.056 1.00 26.72 101 GLU A C 1
ATOM 771 O O . GLU A 1 103 ? -30.785 -1.449 -17.251 1.00 26.79 101 GLU A O 1
ATOM 777 N N . ASP A 1 104 ? -32.056 -1.900 -15.456 1.00 24.29 102 ASP A N 1
ATOM 778 C CA . ASP A 1 104 ? -33.302 -1.792 -16.204 1.00 26.41 102 ASP A CA 1
ATOM 779 C C . ASP A 1 104 ? -33.750 -0.340 -16.364 1.00 22.90 102 ASP A C 1
ATOM 780 O O . ASP A 1 104 ? -34.357 0.027 -17.372 1.00 27.35 102 ASP A O 1
ATOM 785 N N . HIS A 1 105 ? -33.430 0.491 -15.374 1.00 23.38 103 HIS A N 1
ATOM 786 C CA . HIS A 1 105 ? -33.948 1.847 -15.318 1.00 22.27 103 HIS A CA 1
ATOM 787 C C . HIS A 1 105 ? -32.978 2.791 -14.632 1.00 21.69 103 HIS A C 1
ATOM 788 O O . HIS A 1 105 ? -32.742 2.679 -13.439 1.00 21.71 103 HIS A O 1
ATOM 795 N N . LEU A 1 106 ? -32.402 3.702 -15.408 1.00 19.21 104 LEU A N 1
ATOM 796 C CA . LEU A 1 106 ? -31.611 4.799 -14.873 1.00 17.41 104 LEU A CA 1
ATOM 797 C C . LEU A 1 106 ? -32.430 6.071 -14.929 1.00 18.16 104 LEU A C 1
ATOM 798 O O . LEU A 1 106 ? -33.063 6.363 -15.948 1.00 20.11 104 LEU A O 1
ATOM 803 N N . VAL A 1 107 ? -32.410 6.838 -13.845 1.00 17.83 105 VAL A N 1
ATOM 804 C CA . VAL A 1 107 ? -32.939 8.192 -13.879 1.00 17.68 105 VAL A CA 1
ATOM 805 C C . VAL A 1 107 ? -31.791 9.125 -13.563 1.00 17.76 105 VAL A C 1
ATOM 806 O O . VAL A 1 107 ? -31.126 8.951 -12.548 1.00 18.04 105 VAL A O 1
ATOM 810 N N . ILE A 1 108 ? -31.553 10.093 -14.445 1.00 17.00 106 ILE A N 1
ATOM 811 C CA . ILE A 1 108 ? -30.433 11.018 -14.263 1.00 16.22 106 ILE A CA 1
ATOM 812 C C . ILE A 1 108 ? -30.987 12.392 -13.925 1.00 18.06 106 ILE A C 1
ATOM 813 O O . ILE A 1 108 ? -31.697 13.003 -14.734 1.00 18.84 106 ILE A O 1
ATOM 818 N N . ALA A 1 109 ? -30.677 12.857 -12.718 1.00 15.42 107 ALA A N 1
ATOM 819 C CA . ALA A 1 109 ? -31.152 14.145 -12.222 1.00 15.62 107 ALA A CA 1
ATOM 820 C C . ALA A 1 109 ? -30.100 15.211 -12.475 1.00 17.44 107 ALA A C 1
ATOM 821 O O . ALA A 1 109 ? -29.061 15.221 -11.816 1.00 18.33 107 ALA A O 1
ATOM 823 N N . CYS A 1 110 ? -30.360 16.096 -13.432 1.00 16.08 108 CYS A N 1
ATOM 824 C CA . CYS A 1 110 ? -29.405 17.143 -13.787 1.00 16.47 108 CYS A CA 1
ATOM 825 C C . CYS A 1 110 ? -29.645 18.409 -12.989 1.00 17.87 108 CYS A C 1
ATOM 826 O O . CYS A 1 110 ? -30.704 19.036 -13.114 1.00 18.13 108 CYS A O 1
ATOM 829 N N . GLY A 1 111 ? -28.666 18.799 -12.178 1.00 17.32 109 GLY A N 1
ATOM 830 C CA . GLY A 1 111 ? -28.778 20.037 -11.422 1.00 18.65 109 GLY A CA 1
ATOM 831 C C . GLY A 1 111 ? -27.656 21.019 -11.677 1.00 21.64 109 GLY A C 1
ATOM 832 O O . GLY A 1 111 ? -26.612 20.669 -12.232 1.00 25.96 109 GLY A O 1
ATOM 833 N N . ARG A 1 112 ? -27.866 22.256 -11.253 1.00 19.56 110 ARG A N 1
ATOM 834 C CA . ARG A 1 112 ? -26.809 23.273 -11.258 1.00 25.05 110 ARG A CA 1
ATOM 835 C C . ARG A 1 112 ? -25.689 22.914 -10.271 1.00 27.73 110 ARG A C 1
ATOM 836 O O . ARG A 1 112 ? -25.921 22.186 -9.309 1.00 26.22 110 ARG A O 1
ATOM 839 N N . TYR A 1 113 ? -24.485 23.444 -10.486 1.00 26.26 111 TYR A N 1
ATOM 840 C CA . TYR A 1 113 ? -23.341 22.977 -9.698 1.00 45.43 111 TYR A CA 1
ATOM 841 C C . TYR A 1 113 ? -23.437 23.330 -8.208 1.00 33.71 111 TYR A C 1
ATOM 842 O O . TYR A 1 113 ? -22.827 22.651 -7.376 1.00 31.25 111 TYR A O 1
ATOM 851 N N . GLU A 1 114 ? -24.224 24.347 -7.859 1.00 23.90 112 GLU A N 1
ATOM 852 C CA . GLU A 1 114 ? -24.386 24.699 -6.446 1.00 25.86 112 GLU A CA 1
ATOM 853 C C . GLU A 1 114 ? -25.173 23.618 -5.726 1.00 25.01 112 GLU A C 1
ATOM 854 O O . GLU A 1 114 ? -25.138 23.527 -4.494 1.00 34.74 112 GLU A O 1
ATOM 860 N N . GLY A 1 115 ? -25.905 22.824 -6.499 1.00 21.98 113 GLY A N 1
ATOM 861 C CA . GLY A 1 115 ? -26.494 21.613 -5.975 1.00 25.93 113 GLY A CA 1
ATOM 862 C C . GLY A 1 115 ? -28.003 21.580 -5.883 1.00 19.97 113 GLY A C 1
ATOM 863 O O . GLY A 1 115 ? -28.700 22.613 -5.909 1.00 20.53 113 GLY A O 1
ATOM 864 N N . ILE A 1 116 ? -28.488 20.353 -5.768 1.00 18.42 114 ILE A N 1
ATOM 865 C CA . ILE A 1 116 ? -29.854 20.048 -5.380 1.00 16.24 114 ILE A CA 1
ATOM 866 C C . ILE A 1 116 ? -29.879 19.911 -3.859 1.00 18.86 114 ILE A C 1
ATOM 867 O O . ILE A 1 116 ? -28.979 19.298 -3.285 1.00 17.68 114 ILE A O 1
ATOM 872 N N . ASP A 1 117 ? -30.873 20.510 -3.204 1.00 15.64 115 ASP A N 1
ATOM 873 C CA . ASP A 1 117 ? -31.056 20.332 -1.766 1.00 17.81 115 ASP A CA 1
ATOM 874 C C . ASP A 1 117 ? -30.777 18.873 -1.387 1.00 16.00 115 ASP A C 1
ATOM 875 O O . ASP A 1 117 ? -31.357 17.959 -1.965 1.00 15.91 115 ASP A O 1
ATOM 880 N N . GLN A 1 118 ? -29.877 18.663 -0.434 1.00 15.82 116 GLN A N 1
ATOM 881 C CA . GLN A 1 118 ? -29.395 17.320 -0.138 1.00 16.24 116 GLN A CA 1
ATOM 882 C C . GLN A 1 118 ? -30.502 16.379 0.342 1.00 17.00 116 GLN A C 1
ATOM 883 O O . GLN A 1 118 ? -30.373 15.157 0.227 1.00 16.71 116 GLN A O 1
ATOM 889 N N . ARG A 1 119 ? -31.608 16.927 0.844 1.00 16.08 117 ARG A N 1
ATOM 890 C CA . ARG A 1 119 ? -32.682 16.058 1.313 1.00 16.35 117 ARG A CA 1
ATOM 891 C C . ARG A 1 119 ? -33.328 15.274 0.179 1.00 17.41 117 ARG A C 1
ATOM 892 O O . ARG A 1 119 ? -33.920 14.222 0.423 1.00 16.26 117 ARG A O 1
ATOM 900 N N . VAL A 1 120 ? -33.222 15.765 -1.056 1.00 15.64 118 VAL A N 1
ATOM 901 C CA . VAL A 1 120 ? -33.792 15.037 -2.190 1.00 16.75 118 VAL A CA 1
ATOM 902 C C . VAL A 1 120 ? -33.109 13.679 -2.347 1.00 16.30 118 VAL A C 1
ATOM 903 O O . VAL A 1 120 ? -33.776 12.643 -2.380 1.00 16.22 118 VAL A O 1
ATOM 907 N N . ALA A 1 121 ? -31.779 13.673 -2.439 1.00 16.93 119 ALA A N 1
ATOM 908 C CA . ALA A 1 121 ? -31.038 12.422 -2.579 1.00 17.13 119 ALA A CA 1
ATOM 909 C C . ALA A 1 121 ? -31.188 11.580 -1.327 1.00 16.21 119 ALA A C 1
ATOM 910 O O . ALA A 1 121 ? -31.361 10.356 -1.401 1.00 17.92 119 ALA A O 1
ATOM 912 N N . ASP A 1 122 ? -31.168 12.218 -0.165 1.00 17.72 120 ASP A N 1
ATOM 913 C CA . ASP A 1 122 ? -31.243 11.458 1.074 1.00 20.61 120 ASP A CA 1
ATOM 914 C C . ASP A 1 122 ? -32.603 10.772 1.212 1.00 18.31 120 ASP A C 1
ATOM 915 O O . ASP A 1 122 ? -32.667 9.606 1.614 1.00 19.81 120 ASP A O 1
ATOM 920 N N . ASP A 1 123 ? -33.680 11.480 0.886 1.00 16.67 121 ASP A N 1
ATOM 921 C CA . ASP A 1 123 ? -35.011 10.887 0.893 1.00 16.48 121 ASP A CA 1
ATOM 922 C C . ASP A 1 123 ? -35.111 9.769 -0.144 1.00 18.34 121 ASP A C 1
ATOM 923 O O . ASP A 1 123 ? -35.567 8.668 0.154 1.00 17.37 121 ASP A O 1
ATOM 928 N N . ALA A 1 124 ? -34.657 10.030 -1.362 1.00 15.94 122 ALA A N 1
ATOM 929 C CA . ALA A 1 124 ? -34.731 9.006 -2.398 1.00 16.43 122 ALA A CA 1
ATOM 930 C C . ALA A 1 124 ? -34.000 7.729 -1.982 1.00 20.13 122 ALA A C 1
ATOM 931 O O . ALA A 1 124 ? -34.459 6.627 -2.281 1.00 17.20 122 ALA A O 1
ATOM 933 N N . ALA A 1 125 ? -32.878 7.877 -1.279 1.00 16.63 123 ALA A N 1
ATOM 934 C CA . ALA A 1 125 ? -32.033 6.752 -0.911 1.00 15.47 123 ALA A CA 1
ATOM 935 C C . ALA A 1 125 ? -32.691 5.834 0.111 1.00 18.17 123 ALA A C 1
ATOM 936 O O . ALA A 1 125 ? -32.183 4.739 0.365 1.00 18.54 123 ALA A O 1
ATOM 938 N N . THR A 1 126 ? -33.800 6.274 0.703 1.00 16.56 124 THR A N 1
ATOM 939 C CA . THR A 1 126 ? -34.544 5.407 1.622 1.00 17.32 124 THR A CA 1
ATOM 940 C C . THR A 1 126 ? -35.471 4.452 0.882 1.00 17.98 124 THR A C 1
ATOM 941 O O . THR A 1 126 ? -36.064 3.582 1.506 1.00 17.14 124 THR A O 1
ATOM 945 N N . ARG A 1 127 ? -35.617 4.603 -0.438 1.00 17.64 125 ARG A N 1
ATOM 946 C CA . ARG A 1 127 ? -36.502 3.683 -1.151 1.00 17.16 125 ARG A CA 1
ATOM 947 C C . ARG A 1 127 ? -35.985 3.247 -2.520 1.00 17.61 125 ARG A C 1
ATOM 948 O O . ARG A 1 127 ? -36.660 2.482 -3.204 1.00 19.70 125 ARG A O 1
ATOM 956 N N . MET A 1 128 ? -34.798 3.708 -2.909 1.00 17.14 126 MET A N 1
ATOM 957 C CA . MET A 1 128 ? -34.166 3.263 -4.145 1.00 17.40 126 MET A CA 1
ATOM 958 C C . MET A 1 128 ? -32.658 3.427 -4.028 1.00 19.04 126 MET A C 1
ATOM 959 O O . MET A 1 128 ? -32.172 4.022 -3.067 1.00 18.74 126 MET A O 1
ATOM 964 N N . ARG A 1 129 ? -31.917 2.918 -5.008 1.00 19.03 127 ARG A N 1
ATOM 965 C CA . ARG A 1 129 ? -30.471 3.094 -5.048 1.00 18.67 127 ARG A CA 1
ATOM 966 C C . ARG A 1 129 ? -30.125 4.438 -5.666 1.00 19.27 127 ARG A C 1
ATOM 967 O O . ARG A 1 129 ? -30.630 4.777 -6.738 1.00 20.62 127 ARG A O 1
ATOM 975 N N . VAL A 1 130 ? -29.267 5.194 -4.982 1.00 18.17 128 VAL A N 1
ATOM 976 C CA . VAL A 1 130 ? -28.882 6.537 -5.412 1.00 17.99 128 VAL A CA 1
ATOM 977 C C . VAL A 1 130 ? -27.365 6.602 -5.562 1.00 19.51 128 VAL A C 1
ATOM 978 O O . VAL A 1 130 ? -26.639 6.101 -4.704 1.00 21.01 128 VAL A O 1
ATOM 982 N N . ARG A 1 131 ? -26.891 7.219 -6.646 1.00 15.75 129 ARG A N 1
ATOM 983 C CA . ARG A 1 131 ? -25.465 7.327 -6.917 1.00 17.06 129 ARG A CA 1
ATOM 984 C C . ARG A 1 131 ? -25.125 8.745 -7.306 1.00 17.05 129 ARG A C 1
ATOM 985 O O . ARG A 1 131 ? -25.463 9.192 -8.408 1.00 19.25 129 ARG A O 1
ATOM 993 N N . GLU A 1 132 ? -24.448 9.452 -6.414 1.00 15.31 130 GLU A N 1
ATOM 994 C CA . GLU A 1 132 ? -23.977 10.796 -6.732 1.00 14.99 130 GLU A CA 1
ATOM 995 C C . GLU A 1 132 ? -22.578 10.641 -7.302 1.00 16.42 130 GLU A C 1
ATOM 996 O O . GLU A 1 132 ? -21.700 10.090 -6.640 1.00 18.84 130 GLU A O 1
ATOM 1002 N N . VAL A 1 133 ? -22.367 11.093 -8.537 1.00 15.79 131 VAL A N 1
ATOM 1003 C CA . VAL A 1 133 ? -21.099 10.803 -9.196 1.00 17.40 131 VAL A CA 1
ATOM 1004 C C . VAL A 1 133 ? -20.512 11.993 -9.930 1.00 13.96 131 VAL A C 1
ATOM 1005 O O . VAL A 1 133 ? -21.239 12.827 -10.458 1.00 15.90 131 VAL A O 1
ATOM 1009 N N . SER A 1 134 ? -19.182 12.036 -9.948 1.00 15.19 132 SER A N 1
ATOM 1010 C CA A SER A 1 134 ? -18.434 13.020 -10.716 0.59 14.54 132 SER A CA 1
ATOM 1011 C CA B SER A 1 134 ? -18.445 13.023 -10.723 0.41 14.35 132 SER A CA 1
ATOM 1012 C C . SER A 1 134 ? -17.787 12.352 -11.916 1.00 16.73 132 SER A C 1
ATOM 1013 O O . SER A 1 134 ? -17.275 11.237 -11.809 1.00 18.46 132 SER A O 1
ATOM 1018 N N . ILE A 1 135 ? -17.789 13.038 -13.053 1.00 16.74 133 ILE A N 1
ATOM 1019 C CA . ILE A 1 135 ? -17.133 12.474 -14.237 1.00 16.97 133 ILE A CA 1
ATOM 1020 C C . ILE A 1 135 ? -15.690 12.963 -14.421 1.00 14.64 133 ILE A C 1
ATOM 1021 O O . ILE A 1 135 ? -15.028 12.603 -15.399 1.00 18.42 133 ILE A O 1
ATOM 1026 N N . GLY A 1 136 ? -15.176 13.764 -13.488 1.00 15.32 134 GLY A N 1
ATOM 1027 C CA . GLY A 1 136 ? -13.801 14.224 -13.587 1.00 17.18 134 GLY A CA 1
ATOM 1028 C C . GLY A 1 136 ? -13.548 15.361 -12.623 1.00 16.97 134 GLY A C 1
ATOM 1029 O O . GLY A 1 136 ? -14.450 15.790 -11.913 1.00 20.33 134 GLY A O 1
ATOM 1030 N N . ASP A 1 137 ? -12.312 15.846 -12.598 1.00 17.74 135 ASP A N 1
ATOM 1031 C CA . ASP A 1 137 ? -11.915 16.851 -11.618 1.00 18.56 135 ASP A CA 1
ATOM 1032 C C . ASP A 1 137 ? -12.046 18.253 -12.182 1.00 18.22 135 ASP A C 1
ATOM 1033 O O . ASP A 1 137 ? -11.051 18.944 -12.386 1.00 22.26 135 ASP A O 1
ATOM 1038 N N . TYR A 1 138 ? -13.285 18.652 -12.448 1.00 18.68 136 TYR A N 1
ATOM 1039 C CA . TYR A 1 138 ? -13.601 19.987 -12.948 1.00 18.59 136 TYR A CA 1
ATOM 1040 C C . TYR A 1 138 ? -15.061 20.281 -12.631 1.00 17.19 136 TYR A C 1
ATOM 1041 O O . TYR A 1 138 ? -15.872 19.374 -12.354 1.00 18.32 136 TYR A O 1
ATOM 1050 N N . VAL A 1 139 ? -15.396 21.562 -12.681 1.00 19.10 137 VAL A N 1
ATOM 1051 C CA . VAL A 1 139 ? -16.748 22.013 -12.403 1.00 17.21 137 VAL A CA 1
ATOM 1052 C C . VAL A 1 139 ? -17.407 22.481 -13.694 1.00 17.83 137 VAL A C 1
ATOM 1053 O O . VAL A 1 139 ? -16.771 23.137 -14.508 1.00 18.49 137 VAL A O 1
ATOM 1057 N N . LEU A 1 140 ? -18.671 22.110 -13.883 1.00 18.12 138 LEU A N 1
ATOM 1058 C CA . LEU A 1 140 ? -19.487 22.597 -14.984 1.00 18.15 138 LEU A CA 1
ATOM 1059 C C . LEU A 1 140 ? -20.557 23.481 -14.384 1.00 21.45 138 LEU A C 1
ATOM 1060 O O . LEU A 1 140 ? -20.765 23.457 -13.182 1.00 22.61 138 LEU A O 1
ATOM 1065 N N . ASN A 1 141 ? -21.269 24.241 -15.199 1.00 19.26 139 ASN A N 1
ATOM 1066 C CA . ASN A 1 141 ? -22.402 24.993 -14.643 1.00 18.35 139 ASN A CA 1
ATOM 1067 C C . ASN A 1 141 ? -23.603 24.132 -14.301 1.00 20.02 139 ASN A C 1
ATOM 1068 O O . ASN A 1 141 ? -24.335 24.435 -13.363 1.00 22.69 139 ASN A O 1
ATOM 1073 N N . GLY A 1 142 ? -23.796 23.065 -15.062 1.00 18.70 140 GLY A N 1
ATOM 1074 C CA . GLY A 1 142 ? -24.915 22.170 -14.852 1.00 18.52 140 GLY A CA 1
ATOM 1075 C C . GLY A 1 142 ? -24.529 20.739 -15.156 1.00 18.35 140 GLY A C 1
ATOM 1076 O O . GLY A 1 142 ? -23.471 20.470 -15.735 1.00 20.81 140 GLY A O 1
ATOM 1077 N N . GLY A 1 143 ? -25.386 19.807 -14.755 1.00 18.83 141 GLY A N 1
ATOM 1078 C CA . GLY A 1 143 ? -25.064 18.403 -14.924 1.00 18.01 141 GLY A CA 1
ATOM 1079 C C . GLY A 1 143 ? -25.324 17.819 -16.301 1.00 18.33 141 GLY A C 1
ATOM 1080 O O . GLY A 1 143 ? -24.994 16.658 -16.532 1.00 18.05 141 GLY A O 1
ATOM 1081 N N . GLU A 1 144 ? -25.878 18.610 -17.215 1.00 16.99 142 GLU A N 1
ATOM 1082 C CA . GLU A 1 144 ? -26.319 18.093 -18.513 1.00 17.10 142 GLU A CA 1
ATOM 1083 C C . GLU A 1 144 ? -25.191 17.482 -19.337 1.00 16.26 142 GLU A C 1
ATOM 1084 O O . GLU A 1 144 ? -25.354 16.385 -19.873 1.00 16.42 142 GLU A O 1
ATOM 1090 N N . ALA A 1 145 ? -24.049 18.152 -19.448 1.00 16.50 143 ALA A N 1
ATOM 1091 C CA . ALA A 1 145 ? -22.964 17.573 -20.234 1.00 18.77 143 ALA A CA 1
ATOM 1092 C C . ALA A 1 145 ? -22.442 16.296 -19.589 1.00 16.56 143 ALA A C 1
ATOM 1093 O O . ALA A 1 145 ? -22.065 15.353 -20.288 1.00 16.91 143 ALA A O 1
ATOM 1095 N N . ALA A 1 146 ? -22.432 16.252 -18.259 1.00 15.68 144 ALA A N 1
ATOM 1096 C CA . ALA A 1 146 ? -22.040 15.025 -17.566 1.00 17.72 144 ALA A CA 1
ATOM 1097 C C . ALA A 1 146 ? -23.041 13.899 -17.818 1.00 16.92 144 ALA A C 1
ATOM 1098 O O . ALA A 1 146 ? -22.642 12.746 -17.974 1.00 17.64 144 ALA A O 1
ATOM 1100 N N . ALA A 1 147 ? -24.331 14.223 -17.860 1.00 15.83 145 ALA A N 1
ATOM 1101 C CA . ALA A 1 147 ? -25.352 13.247 -18.223 1.00 16.16 145 ALA A CA 1
ATOM 1102 C C . ALA A 1 147 ? -25.090 12.656 -19.605 1.00 17.54 145 ALA A C 1
ATOM 1103 O O . ALA A 1 147 ? -25.216 11.438 -19.793 1.00 16.91 145 ALA A O 1
ATOM 1105 N N . LEU A 1 148 ? -24.707 13.485 -20.577 1.00 16.80 146 LEU A N 1
ATOM 1106 C CA . LEU A 1 148 ? -24.419 12.965 -21.917 1.00 17.37 146 LEU A CA 1
ATOM 1107 C C . LEU A 1 148 ? -23.252 11.981 -21.900 1.00 19.69 146 LEU A C 1
ATOM 1108 O O . LEU A 1 148 ? -23.282 10.935 -22.565 1.00 19.18 146 LEU A O 1
ATOM 1113 N N . VAL A 1 149 ? -22.219 12.319 -21.137 1.00 16.42 147 VAL A N 1
ATOM 1114 C CA . VAL A 1 149 ? -21.046 11.464 -21.029 1.00 16.00 147 VAL A CA 1
ATOM 1115 C C . VAL A 1 149 ? -21.422 10.134 -20.393 1.00 16.78 147 VAL A C 1
ATOM 1116 O O . VAL A 1 149 ? -21.070 9.067 -20.896 1.00 17.20 147 VAL A O 1
ATOM 1120 N N . ILE A 1 150 ? -22.173 10.187 -19.299 1.00 16.75 148 ILE A N 1
ATOM 1121 C CA . ILE A 1 150 ? -22.612 8.967 -18.631 1.00 16.27 148 ILE A CA 1
ATOM 1122 C C . ILE A 1 150 ? -23.488 8.098 -19.543 1.00 18.69 148 ILE A C 1
ATOM 1123 O O . ILE A 1 150 ? -23.275 6.878 -19.643 1.00 18.12 148 ILE A O 1
ATOM 1128 N N . ILE A 1 151 ? -24.444 8.711 -20.231 1.00 16.27 149 ILE A N 1
ATOM 1129 C CA . ILE A 1 151 ? -25.338 7.945 -21.102 1.00 16.48 149 ILE A CA 1
ATOM 1130 C C . ILE A 1 151 ? -24.538 7.231 -22.192 1.00 19.89 149 ILE A C 1
ATOM 1131 O O . ILE A 1 151 ? -24.740 6.041 -22.463 1.00 19.34 149 ILE A O 1
ATOM 1136 N N . GLU A 1 152 ? -23.607 7.947 -22.801 1.00 17.27 150 GLU A N 1
ATOM 1137 C CA . GLU A 1 152 ? -22.786 7.371 -23.864 1.00 17.52 150 GLU A CA 1
ATOM 1138 C C . GLU A 1 152 ? -21.864 6.267 -23.336 1.00 20.30 150 GLU A C 1
ATOM 1139 O O . GLU A 1 152 ? -21.737 5.206 -23.954 1.00 20.84 150 GLU A O 1
ATOM 1145 N N . ALA A 1 153 ? -21.224 6.509 -22.196 1.00 17.09 151 ALA A N 1
ATOM 1146 C CA . ALA A 1 153 ? -20.290 5.528 -21.635 1.00 17.76 151 ALA A CA 1
ATOM 1147 C C . ALA A 1 153 ? -21.002 4.239 -21.246 1.00 18.62 151 ALA A C 1
ATOM 1148 O O . ALA A 1 153 ? -20.436 3.146 -21.384 1.00 19.95 151 ALA A O 1
ATOM 1150 N N . VAL A 1 154 ? -22.243 4.354 -20.786 1.00 17.47 152 VAL A N 1
ATOM 1151 C CA . VAL A 1 154 ? -23.037 3.197 -20.391 1.00 18.33 152 VAL A CA 1
ATOM 1152 C C . VAL A 1 154 ? -23.634 2.495 -21.609 1.00 19.57 152 VAL A C 1
ATOM 1153 O O . VAL A 1 154 ? -23.482 1.273 -21.773 1.00 20.31 152 VAL A O 1
ATOM 1157 N N . LEU A 1 155 ? -24.303 3.239 -22.482 1.00 20.86 153 LEU A N 1
ATOM 1158 C CA . LEU A 1 155 ? -25.044 2.588 -23.561 1.00 20.62 153 LEU A CA 1
ATOM 1159 C C . LEU A 1 155 ? -24.138 1.925 -24.598 1.00 21.56 153 LEU A C 1
ATOM 1160 O O . LEU A 1 155 ? -24.555 0.977 -25.268 1.00 24.11 153 LEU A O 1
ATOM 1165 N N . ARG A 1 156 ? -22.902 2.388 -24.738 1.00 20.16 154 ARG A N 1
ATOM 1166 C CA . ARG A 1 156 ? -22.005 1.753 -25.703 1.00 20.80 154 ARG A CA 1
ATOM 1167 C C . ARG A 1 156 ? -21.590 0.364 -25.223 1.00 23.38 154 ARG A C 1
ATOM 1168 O O . ARG A 1 156 ? -21.051 -0.422 -26.003 1.00 25.15 154 ARG A O 1
ATOM 1176 N N . LEU A 1 157 ? -21.870 0.049 -23.958 1.00 20.77 155 LEU A N 1
ATOM 1177 C CA . LEU A 1 157 ? -21.569 -1.278 -23.409 1.00 22.74 155 LEU A CA 1
ATOM 1178 C C . LEU A 1 157 ? -22.766 -2.220 -23.449 1.00 24.23 155 LEU A C 1
ATOM 1179 O O . LEU A 1 157 ? -22.638 -3.403 -23.100 1.00 27.55 155 LEU A O 1
ATOM 1184 N N . VAL A 1 158 ? -23.922 -1.713 -23.863 1.00 29.16 156 VAL A N 1
ATOM 1185 C CA . VAL A 1 158 ? -25.099 -2.557 -24.032 1.00 29.90 156 VAL A CA 1
ATOM 1186 C C . VAL A 1 158 ? -25.122 -3.046 -25.474 1.00 34.77 156 VAL A C 1
ATOM 1187 O O . VAL A 1 158 ? -25.168 -2.248 -26.406 1.00 32.37 156 VAL A O 1
ATOM 1191 N N . PRO A 1 159 ? -25.063 -4.370 -25.663 1.00 39.69 157 PRO A N 1
ATOM 1192 C CA . PRO A 1 159 ? -25.005 -4.968 -27.000 1.00 55.01 157 PRO A CA 1
ATOM 1193 C C . PRO A 1 159 ? -26.051 -4.401 -27.965 1.00 48.06 157 PRO A C 1
ATOM 1194 O O . PRO A 1 159 ? -27.244 -4.449 -27.674 1.00 38.27 157 PRO A O 1
ATOM 1198 N N . GLY A 1 160 ? -25.588 -3.837 -29.079 1.00 36.25 158 GLY A N 1
ATOM 1199 C CA . GLY A 1 160 ? -26.456 -3.381 -30.152 1.00 36.73 158 GLY A CA 1
ATOM 1200 C C . GLY A 1 160 ? -27.152 -2.039 -29.974 1.00 40.62 158 GLY A C 1
ATOM 1201 O O . GLY A 1 160 ? -27.971 -1.657 -30.806 1.00 42.50 158 GLY A O 1
ATOM 1202 N N . VAL A 1 161 ? -26.835 -1.305 -28.915 1.00 31.97 159 VAL A N 1
ATOM 1203 C CA . VAL A 1 161 ? -27.590 -0.083 -28.643 1.00 34.56 159 VAL A CA 1
ATOM 1204 C C . VAL A 1 161 ? -27.089 1.168 -29.376 1.00 63.30 159 VAL A C 1
ATOM 1205 O O . VAL A 1 161 ? -27.900 1.919 -29.908 1.00 77.03 159 VAL A O 1
ATOM 1209 N N . LEU A 1 162 ? -25.781 1.401 -29.424 1.00 38.33 160 LEU A N 1
ATOM 1210 C CA . LEU A 1 162 ? -25.287 2.597 -30.109 1.00 46.06 160 LEU A CA 1
ATOM 1211 C C . LEU A 1 162 ? -24.686 2.310 -31.487 1.00 78.49 160 LEU A C 1
ATOM 1212 O O . LEU A 1 162 ? -24.375 3.235 -32.239 1.00 41.65 160 LEU A O 1
ATOM 1217 N N . GLY A 1 163 ? -24.519 1.034 -31.815 1.00 39.02 161 GLY A N 1
ATOM 1218 C CA . GLY A 1 163 ? -24.030 0.653 -33.129 1.00 46.01 161 GLY A CA 1
ATOM 1219 C C . GLY A 1 163 ? -22.537 0.391 -33.186 1.00 77.86 161 GLY A C 1
ATOM 1220 O O . GLY A 1 163 ? -21.999 0.066 -34.244 1.00 63.90 161 GLY A O 1
ATOM 1221 N N . ASN A 1 164 ? -21.867 0.539 -32.048 1.00 81.08 162 ASN A N 1
ATOM 1222 C CA . ASN A 1 164 ? -20.436 0.266 -31.946 1.00 68.02 162 ASN A CA 1
ATOM 1223 C C . ASN A 1 164 ? -20.157 -1.207 -31.656 1.00 77.40 162 ASN A C 1
ATOM 1224 O O . ASN A 1 164 ? -20.960 -1.883 -31.012 1.00 39.48 162 ASN A O 1
ATOM 1229 N N . ALA A 1 165 ? -19.018 -1.701 -32.129 1.00 74.62 163 ALA A N 1
ATOM 1230 C CA . ALA A 1 165 ? -18.622 -3.080 -31.869 1.00 75.11 163 ALA A CA 1
ATOM 1231 C C . ALA A 1 165 ? -17.568 -3.144 -30.769 1.00 65.07 163 ALA A C 1
ATOM 1232 O O . ALA A 1 165 ? -17.764 -3.798 -29.744 1.00 72.78 163 ALA A O 1
ATOM 1234 N N . SER A 1 179 ? -5.463 0.213 -16.692 1.00 75.01 177 SER A N 1
ATOM 1235 C CA . SER A 1 179 ? -4.246 -0.586 -16.776 1.00 57.51 177 SER A CA 1
ATOM 1236 C C . SER A 1 179 ? -3.129 0.206 -17.449 1.00 67.06 177 SER A C 1
ATOM 1237 O O . SER A 1 179 ? -2.319 0.856 -16.787 1.00 54.88 177 SER A O 1
ATOM 1240 N N . LEU A 1 180 ? -3.090 0.134 -18.775 1.00 37.55 178 LEU A N 1
ATOM 1241 C CA . LEU A 1 180 ? -2.173 0.939 -19.570 1.00 26.51 178 LEU A CA 1
ATOM 1242 C C . LEU A 1 180 ? -2.968 1.703 -20.625 1.00 25.70 178 LEU A C 1
ATOM 1243 O O . LEU A 1 180 ? -4.045 1.263 -21.044 1.00 29.82 178 LEU A O 1
ATOM 1248 N N . LEU A 1 181 ? -2.447 2.851 -21.048 1.00 21.66 179 LEU A N 1
ATOM 1249 C CA . LEU A 1 181 ? -3.033 3.598 -22.152 1.00 21.62 179 LEU A CA 1
ATOM 1250 C C . LEU A 1 181 ? -2.764 2.940 -23.501 1.00 26.02 179 LEU A C 1
ATOM 1251 O O . LEU A 1 181 ? -1.717 2.330 -23.703 1.00 24.09 179 LEU A O 1
ATOM 1256 N N . GLU A 1 182 ? -3.705 3.074 -24.427 1.00 20.49 180 GLU A N 1
ATOM 1257 C CA . GLU A 1 182 ? -3.465 2.651 -25.802 1.00 22.26 180 GLU A CA 1
ATOM 1258 C C . GLU A 1 182 ? -2.418 3.547 -26.441 1.00 23.80 180 GLU A C 1
ATOM 1259 O O . GLU A 1 182 ? -2.421 4.762 -26.230 1.00 21.79 180 GLU A O 1
ATOM 1265 N N . GLY A 1 183 ? -1.528 2.953 -27.231 1.00 22.34 181 GLY A N 1
ATOM 1266 C CA . GLY A 1 183 ? -0.512 3.712 -27.931 1.00 19.67 181 GLY A CA 1
ATOM 1267 C C . GLY A 1 183 ? -1.035 4.293 -29.233 1.00 17.07 181 GLY A C 1
ATOM 1268 O O . GLY A 1 183 ? -2.219 4.195 -29.543 1.00 21.11 181 GLY A O 1
ATOM 1269 N N . PRO A 1 184 ? -0.135 4.885 -30.021 1.00 19.38 182 PRO A N 1
ATOM 1270 C CA . PRO A 1 184 ? -0.565 5.528 -31.267 1.00 18.52 182 PRO A CA 1
ATOM 1271 C C . PRO A 1 184 ? -1.090 4.542 -32.308 1.00 21.26 182 PRO A C 1
ATOM 1272 O O . PRO A 1 184 ? -0.679 3.378 -32.355 1.00 22.67 182 PRO A O 1
ATOM 1276 N N . SER A 1 185 ? -1.986 5.024 -33.156 1.00 18.87 183 SER A N 1
ATOM 1277 C CA A SER A 1 185 ? -2.517 4.223 -34.256 0.61 19.46 183 SER A CA 1
ATOM 1278 C CA B SER A 1 185 ? -2.512 4.218 -34.252 0.39 18.47 183 SER A CA 1
ATOM 1279 C C . SER A 1 185 ? -2.215 4.891 -35.583 1.00 15.42 183 SER A C 1
ATOM 1280 O O . SER A 1 185 ? -2.042 6.101 -35.632 1.00 18.69 183 SER A O 1
ATOM 1285 N N . TYR A 1 186 ? -2.170 4.097 -36.654 1.00 16.21 184 TYR A N 1
ATOM 1286 C CA . TYR A 1 186 ? -1.834 4.592 -37.991 1.00 17.57 184 TYR A CA 1
ATOM 1287 C C . TYR A 1 186 ? -2.668 3.907 -39.053 1.00 18.28 184 TYR A C 1
ATOM 1288 O O . TYR A 1 186 ? -3.066 2.761 -38.882 1.00 20.14 184 TYR A O 1
ATOM 1297 N N . THR A 1 187 ? -2.922 4.614 -40.149 1.00 17.67 185 THR A N 1
ATOM 1298 C CA . THR A 1 187 ? -3.528 4.015 -41.331 1.00 17.69 185 THR A CA 1
ATOM 1299 C C . THR A 1 187 ? -2.948 4.687 -42.584 1.00 18.25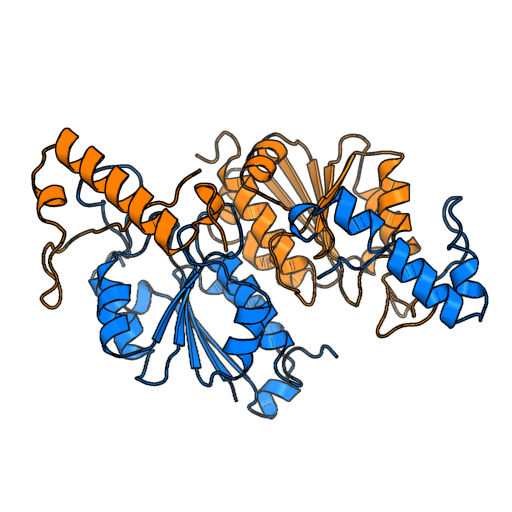 185 THR A C 1
ATOM 1300 O O . THR A 1 187 ? -1.969 5.433 -42.481 1.00 20.76 185 THR A O 1
ATOM 1304 N N . ARG A 1 188 ? -3.499 4.379 -43.757 1.00 21.63 186 ARG A N 1
ATOM 1305 C CA . ARG A 1 188 ? -2.982 4.895 -45.021 1.00 21.69 186 ARG A CA 1
ATOM 1306 C C . ARG A 1 188 ? -3.052 6.415 -45.074 1.00 21.24 186 ARG A C 1
ATOM 1307 O O . ARG A 1 188 ? -3.976 7.009 -44.523 1.00 24.83 186 ARG A O 1
ATOM 1315 N N . PRO A 1 189 ? -2.084 7.045 -45.761 1.00 22.89 187 PRO A N 1
ATOM 1316 C CA . PRO A 1 189 ? -0.986 6.449 -46.538 1.00 22.85 187 PRO A CA 1
ATOM 1317 C C . PRO A 1 189 ? 0.251 6.126 -45.692 1.00 21.90 187 PRO A C 1
ATOM 1318 O O . PRO A 1 189 ? 0.384 6.651 -44.581 1.00 22.18 187 PRO A O 1
ATOM 1322 N N . PRO A 1 190 ? 1.163 5.277 -46.200 1.00 22.63 188 PRO A N 1
ATOM 1323 C CA . PRO A 1 190 ? 2.305 4.890 -45.363 1.00 23.61 188 PRO A CA 1
ATOM 1324 C C . PRO A 1 190 ? 3.274 6.041 -45.098 1.00 24.21 188 PRO A C 1
ATOM 1325 O O . PRO A 1 190 ? 3.997 5.987 -44.110 1.00 22.51 188 PRO A O 1
ATOM 1329 N N . SER A 1 191 ? 3.291 7.044 -45.974 1.00 22.80 189 SER A N 1
ATOM 1330 C CA A SER A 1 191 ? 4.084 8.246 -45.751 0.56 23.13 189 SER A CA 1
ATOM 1331 C CA B SER A 1 191 ? 4.092 8.248 -45.776 0.44 24.08 189 SER A CA 1
ATOM 1332 C C . SER A 1 191 ? 3.197 9.469 -45.925 1.00 24.72 189 SER A C 1
ATOM 1333 O O . SER A 1 191 ? 2.458 9.578 -46.903 1.00 27.77 189 SER A O 1
ATOM 1338 N N . TRP A 1 192 ? 3.256 10.376 -44.954 1.00 24.67 190 TRP A N 1
ATOM 1339 C CA . TRP A 1 192 ? 2.404 11.560 -44.973 1.00 21.79 190 TRP A CA 1
ATOM 1340 C C . TRP A 1 192 ? 3.108 12.717 -44.299 1.00 21.36 190 TRP A C 1
ATOM 1341 O O . TRP A 1 192 ? 3.512 12.614 -43.145 1.00 24.60 190 TRP A O 1
ATOM 1352 N N . ARG A 1 193 ? 3.241 13.811 -45.040 1.00 24.17 191 ARG A N 1
ATOM 1353 C CA . ARG A 1 193 ? 3.931 15.019 -44.586 1.00 25.42 191 ARG A CA 1
ATOM 1354 C C . ARG A 1 193 ? 5.269 14.710 -43.915 1.00 28.96 191 ARG A C 1
ATOM 1355 O O . ARG A 1 193 ? 5.585 15.241 -42.851 1.00 29.52 191 ARG A O 1
ATOM 1363 N N . GLY A 1 194 ? 6.049 13.838 -44.548 1.00 25.99 192 GLY A N 1
ATOM 1364 C CA . GLY A 1 194 ? 7.384 13.526 -44.069 1.00 27.72 192 GLY A CA 1
ATOM 1365 C C . GLY A 1 194 ? 7.406 12.541 -42.918 1.00 28.91 192 GLY A C 1
ATOM 1366 O O . GLY A 1 194 ? 8.465 12.241 -42.371 1.00 35.81 192 GLY A O 1
ATOM 1367 N N . MET A 1 195 ? 6.242 12.020 -42.553 1.00 25.80 193 MET A N 1
ATOM 1368 C CA . MET A 1 195 ? 6.180 11.075 -41.455 1.00 24.61 193 MET A CA 1
ATOM 1369 C C . MET A 1 195 ? 5.754 9.695 -41.934 1.00 27.61 193 MET A C 1
ATOM 1370 O O . MET A 1 195 ? 4.673 9.527 -42.489 1.00 25.86 193 MET A O 1
ATOM 1375 N N . ASP A 1 196 ? 6.624 8.716 -41.715 1.00 27.64 194 ASP A N 1
ATOM 1376 C CA . ASP A 1 196 ? 6.350 7.333 -42.094 1.00 22.09 194 ASP A CA 1
ATOM 1377 C C . ASP A 1 196 ? 5.674 6.562 -40.966 1.00 22.82 194 ASP A C 1
ATOM 1378 O O . ASP A 1 196 ? 5.991 6.746 -39.788 1.00 26.37 194 ASP A O 1
ATOM 1383 N N . VAL A 1 197 ? 4.761 5.673 -41.327 1.00 22.38 195 VAL A N 1
ATOM 1384 C CA . VAL A 1 197 ? 4.223 4.730 -40.356 1.00 20.06 195 VAL A CA 1
ATOM 1385 C C . VAL A 1 197 ? 5.380 3.859 -39.855 1.00 22.03 195 VAL A C 1
ATOM 1386 O O . VAL A 1 197 ? 6.223 3.448 -40.650 1.00 22.56 195 VAL A O 1
ATOM 1390 N N . PRO A 1 198 ? 5.444 3.598 -38.536 1.00 19.80 196 PRO A N 1
ATOM 1391 C CA . PRO A 1 198 ? 6.538 2.758 -38.030 1.00 20.97 196 PRO A CA 1
ATOM 1392 C C . PRO A 1 198 ? 6.662 1.448 -38.810 1.00 23.34 196 PRO A C 1
ATOM 1393 O O . PRO A 1 198 ? 5.685 0.696 -38.906 1.00 20.33 196 PRO A O 1
ATOM 1397 N N . PRO A 1 199 ? 7.841 1.191 -39.400 1.00 21.26 197 PRO A N 1
ATOM 1398 C CA . PRO A 1 199 ? 7.990 0.024 -40.271 1.00 22.91 197 PRO A CA 1
ATOM 1399 C C . PRO A 1 199 ? 7.615 -1.297 -39.619 1.00 20.35 197 PRO A C 1
ATOM 1400 O O . PRO A 1 199 ? 7.164 -2.199 -40.334 1.00 20.75 197 PRO A O 1
ATOM 1404 N N . VAL A 1 200 ? 7.792 -1.430 -38.306 1.00 19.18 198 VAL A N 1
ATOM 1405 C CA . VAL A 1 200 ? 7.424 -2.682 -37.648 1.00 20.68 198 VAL A CA 1
ATOM 1406 C C . VAL A 1 200 ? 5.962 -3.061 -37.928 1.00 19.32 198 VAL A C 1
ATOM 1407 O O . VAL A 1 200 ? 5.637 -4.236 -38.055 1.00 19.16 198 VAL A O 1
ATOM 1411 N N . LEU A 1 201 ? 5.084 -2.073 -38.069 1.00 18.48 199 LEU A N 1
ATOM 1412 C CA . LEU A 1 201 ? 3.672 -2.369 -38.293 1.00 18.17 199 LEU A CA 1
ATOM 1413 C C . LEU A 1 201 ? 3.416 -3.015 -39.651 1.00 19.07 199 LEU A C 1
ATOM 1414 O O . LEU A 1 201 ? 2.386 -3.655 -39.843 1.00 19.99 199 LEU A O 1
ATOM 1419 N N . LEU A 1 202 ? 4.356 -2.853 -40.579 1.00 18.44 200 LEU A N 1
ATOM 1420 C CA . LEU A 1 202 ? 4.224 -3.438 -41.911 1.00 20.05 200 LEU A CA 1
ATOM 1421 C C . LEU A 1 202 ? 4.996 -4.730 -42.049 1.00 24.71 200 LEU A C 1
ATOM 1422 O O . LEU A 1 202 ? 5.059 -5.295 -43.145 1.00 29.78 200 LEU A O 1
ATOM 1427 N N . SER A 1 203 ? 5.590 -5.193 -40.954 1.00 21.98 201 SER A N 1
ATOM 1428 C CA . SER A 1 203 ? 6.582 -6.266 -41.023 1.00 20.24 201 SER A CA 1
ATOM 1429 C C . SER A 1 203 ? 6.006 -7.668 -41.164 1.00 21.25 201 SER A C 1
ATOM 1430 O O . SER A 1 203 ? 6.717 -8.594 -41.539 1.00 22.80 201 SER A O 1
ATOM 1433 N N . GLY A 1 204 ? 4.734 -7.842 -40.818 1.00 22.02 202 GLY A N 1
ATOM 1434 C CA . GLY A 1 204 ? 4.169 -9.178 -40.779 1.00 21.93 202 GLY A CA 1
ATOM 1435 C C . GLY A 1 204 ? 4.757 -10.057 -39.678 1.00 21.79 202 GLY A C 1
ATOM 1436 O O . GLY A 1 204 ? 4.601 -11.276 -39.709 1.00 26.54 202 GLY A O 1
ATOM 1437 N N . ASP A 1 205 ? 5.436 -9.454 -38.703 1.00 18.54 203 ASP A N 1
ATOM 1438 C CA . ASP A 1 205 ? 5.920 -10.188 -37.542 1.00 20.33 203 ASP A CA 1
ATOM 1439 C C . ASP A 1 205 ? 4.977 -9.840 -36.409 1.00 19.93 203 ASP A C 1
ATOM 1440 O O . ASP A 1 205 ? 5.167 -8.844 -35.724 1.00 20.98 203 ASP A O 1
ATOM 1445 N N . HIS A 1 206 ? 3.933 -10.634 -36.211 1.00 18.54 204 HIS A N 1
ATOM 1446 C CA . HIS A 1 206 ? 2.860 -10.153 -35.347 1.00 19.39 204 HIS A CA 1
ATOM 1447 C C . HIS A 1 206 ? 3.178 -10.243 -33.867 1.00 17.79 204 HIS A C 1
ATOM 1448 O O . HIS A 1 206 ? 2.640 -9.476 -33.084 1.00 19.12 204 HIS A O 1
ATOM 1455 N N . ALA A 1 207 ? 4.096 -11.126 -33.485 1.00 19.03 205 ALA A N 1
ATOM 1456 C CA . ALA A 1 207 ? 4.560 -11.133 -32.099 1.00 17.82 205 ALA A CA 1
ATOM 1457 C C . ALA A 1 207 ? 5.392 -9.892 -31.819 1.00 16.98 205 ALA A C 1
ATOM 1458 O O . ALA A 1 207 ? 5.280 -9.282 -30.744 1.00 18.08 205 ALA A O 1
ATOM 1460 N N . LYS A 1 208 ? 6.225 -9.507 -32.779 1.00 18.82 206 LYS A N 1
ATOM 1461 C CA . LYS A 1 208 ? 7.035 -8.298 -32.616 1.00 17.92 206 LYS A CA 1
ATOM 1462 C C . LYS A 1 208 ? 6.152 -7.046 -32.582 1.00 18.58 206 LYS A C 1
ATOM 1463 O O . LYS A 1 208 ? 6.377 -6.142 -31.767 1.00 19.31 206 LYS A O 1
ATOM 1469 N N . ILE A 1 209 ? 5.132 -6.991 -33.439 1.00 18.43 207 ILE A N 1
ATOM 1470 C CA . ILE A 1 209 ? 4.208 -5.862 -33.421 1.00 15.84 207 ILE A CA 1
ATOM 1471 C C . ILE A 1 209 ? 3.551 -5.708 -32.053 1.00 17.97 207 ILE A C 1
ATOM 1472 O O . ILE A 1 209 ? 3.451 -4.607 -31.528 1.00 20.05 207 ILE A O 1
ATOM 1477 N N . ALA A 1 210 ? 3.133 -6.821 -31.460 1.00 18.60 208 ALA A N 1
ATOM 1478 C CA . ALA A 1 210 ? 2.512 -6.768 -30.141 1.00 18.89 208 ALA A CA 1
ATOM 1479 C C . ALA A 1 210 ? 3.481 -6.238 -29.090 1.00 20.56 208 ALA A C 1
ATOM 1480 O O . ALA A 1 210 ? 3.089 -5.473 -28.204 1.00 20.83 208 ALA A O 1
ATOM 1482 N N . ALA A 1 211 ? 4.745 -6.644 -29.173 1.00 18.84 209 ALA A N 1
ATOM 1483 C CA . ALA A 1 211 ? 5.727 -6.186 -28.210 1.00 17.80 209 ALA A CA 1
ATOM 1484 C C . ALA A 1 211 ? 6.000 -4.697 -28.406 1.00 19.98 209 ALA A C 1
ATOM 1485 O O . ALA A 1 211 ? 6.192 -3.961 -27.434 1.00 19.85 209 ALA A O 1
ATOM 1487 N N . TRP A 1 212 ? 6.042 -4.259 -29.662 1.00 19.96 210 TRP A N 1
ATOM 1488 C CA . TRP A 1 212 ? 6.261 -2.844 -29.953 1.00 18.41 210 TRP A CA 1
ATOM 1489 C C . TRP A 1 212 ? 5.108 -2.012 -29.405 1.00 18.98 210 TRP A C 1
ATOM 1490 O O . TRP A 1 212 ? 5.330 -0.978 -28.760 1.00 19.79 210 TRP A O 1
ATOM 1501 N N . ARG A 1 213 ? 3.886 -2.484 -29.619 1.00 19.51 211 ARG A N 1
ATOM 1502 C CA . ARG A 1 213 ? 2.719 -1.784 -29.100 1.00 17.60 211 ARG A CA 1
ATOM 1503 C C . ARG A 1 213 ? 2.714 -1.738 -27.582 1.00 21.60 211 ARG A C 1
ATOM 1504 O O . ARG A 1 213 ? 2.327 -0.729 -26.996 1.00 20.97 211 ARG A O 1
ATOM 1512 N N . ALA A 1 214 ? 3.145 -2.815 -26.941 1.00 21.21 212 ALA A N 1
ATOM 1513 C CA . ALA A 1 214 ? 3.230 -2.820 -25.481 1.00 18.87 212 ALA A CA 1
ATOM 1514 C C . ALA A 1 214 ? 4.207 -1.763 -24.975 1.00 21.06 212 ALA A C 1
ATOM 1515 O O . ALA A 1 214 ? 3.944 -1.094 -23.964 1.00 22.47 212 ALA A O 1
ATOM 1517 N N . GLU A 1 215 ? 5.353 -1.629 -25.635 1.00 18.77 213 GLU A N 1
ATOM 1518 C CA . GLU A 1 215 ? 6.336 -0.629 -25.222 1.00 20.81 213 GLU A CA 1
ATOM 1519 C C . GLU A 1 215 ? 5.802 0.784 -25.488 1.00 20.25 213 GLU A C 1
ATOM 1520 O O . GLU A 1 215 ? 6.042 1.696 -24.690 1.00 22.02 213 GLU A O 1
ATOM 1526 N N . GLN A 1 216 ? 5.081 0.977 -26.595 1.00 20.26 214 GLN A N 1
ATOM 1527 C CA . GLN A 1 216 ? 4.491 2.287 -26.854 1.00 19.99 214 GLN A CA 1
ATOM 1528 C C . GLN A 1 216 ? 3.486 2.645 -25.778 1.00 20.03 214 GLN A C 1
ATOM 1529 O O . GLN A 1 216 ? 3.429 3.781 -25.323 1.00 21.29 214 GLN A O 1
ATOM 1535 N N . SER A 1 217 ? 2.690 1.666 -25.383 1.00 20.20 215 SER A N 1
ATOM 1536 C CA A SER A 1 217 ? 1.714 1.833 -24.318 0.41 22.50 215 SER A CA 1
ATOM 1537 C CA B SER A 1 217 ? 1.717 1.859 -24.320 0.59 22.84 215 SER A CA 1
ATOM 1538 C C . SER A 1 217 ? 2.406 2.198 -23.000 1.00 31.43 215 SER A C 1
ATOM 1539 O O . SER A 1 217 ? 1.969 3.093 -22.271 1.00 22.36 215 SER A O 1
ATOM 1544 N N . ARG A 1 218 ? 3.493 1.500 -22.693 1.00 21.15 216 ARG A N 1
ATOM 1545 C CA . ARG A 1 218 ? 4.224 1.777 -21.460 1.00 22.82 216 ARG A CA 1
ATOM 1546 C C . ARG A 1 218 ? 4.743 3.214 -21.440 1.00 24.34 216 ARG A C 1
ATOM 1547 O O . ARG A 1 218 ? 4.554 3.949 -20.460 1.00 22.27 216 ARG A O 1
ATOM 1555 N N . GLN A 1 219 ? 5.402 3.621 -22.518 1.00 20.59 217 GLN A N 1
ATOM 1556 C CA . GLN A 1 219 ? 5.975 4.963 -22.581 1.00 23.43 217 GLN A CA 1
ATOM 1557 C C . GLN A 1 219 ? 4.900 6.032 -22.472 1.00 20.99 217 GLN A C 1
ATOM 1558 O O . GLN A 1 219 ? 5.068 7.010 -21.746 1.00 22.20 217 GLN A O 1
ATOM 1564 N N . ARG A 1 220 ? 3.792 5.840 -23.183 1.00 19.26 218 ARG A N 1
ATOM 1565 C CA . ARG A 1 220 ? 2.715 6.819 -23.164 1.00 18.48 218 ARG A CA 1
ATOM 1566 C C . ARG A 1 220 ? 2.094 6.921 -21.779 1.00 20.88 218 ARG A C 1
ATOM 1567 O O . ARG A 1 220 ? 1.764 8.011 -21.314 1.00 19.70 218 ARG A O 1
ATOM 1575 N N . THR A 1 221 ? 1.940 5.790 -21.110 1.00 18.86 219 THR A N 1
ATOM 1576 C CA . THR A 1 221 ? 1.359 5.785 -19.774 1.00 18.44 219 THR A CA 1
ATOM 1577 C C . THR A 1 221 ? 2.283 6.509 -18.781 1.00 20.71 219 THR A C 1
ATOM 1578 O O . THR A 1 221 ? 1.812 7.310 -17.974 1.00 23.68 219 THR A O 1
ATOM 1582 N N . ILE A 1 222 ? 3.590 6.249 -18.849 1.00 21.89 220 ILE A N 1
ATOM 1583 C CA . ILE A 1 222 ? 4.555 6.934 -17.975 1.00 23.56 220 ILE A CA 1
ATOM 1584 C C . ILE A 1 222 ? 4.485 8.445 -18.186 1.00 23.76 220 ILE A C 1
ATOM 1585 O O . ILE A 1 222 ? 4.483 9.227 -17.224 1.00 27.00 220 ILE A O 1
ATOM 1590 N N . GLU A 1 223 ? 4.411 8.853 -19.448 1.00 23.44 221 GLU A N 1
ATOM 1591 C CA . GLU A 1 223 ? 4.403 10.273 -19.792 1.00 22.51 221 GLU A CA 1
ATOM 1592 C C . GLU A 1 223 ? 3.108 10.984 -19.400 1.00 21.12 221 GLU A C 1
ATOM 1593 O O . GLU A 1 223 ? 3.136 12.067 -18.810 1.00 24.03 221 GLU A O 1
ATOM 1599 N N . ARG A 1 224 ? 1.970 10.379 -19.714 1.00 20.21 222 ARG A N 1
ATOM 1600 C CA . ARG A 1 224 ? 0.688 11.060 -19.578 1.00 18.71 222 ARG A CA 1
ATOM 1601 C C . ARG A 1 224 ? -0.093 10.722 -18.318 1.00 23.29 222 ARG A C 1
ATOM 1602 O O . ARG A 1 224 ? -0.889 11.539 -17.848 1.00 21.41 222 ARG A O 1
ATOM 1610 N N . ARG A 1 225 ? 0.095 9.510 -17.802 1.00 20.75 223 ARG A N 1
ATOM 1611 C CA . ARG A 1 225 ? -0.693 8.996 -16.680 1.00 22.01 223 ARG A CA 1
ATOM 1612 C C . ARG A 1 225 ? 0.147 8.155 -15.721 1.00 26.45 223 ARG A C 1
ATOM 1613 O O . ARG A 1 225 ? -0.144 6.974 -15.515 1.00 26.97 223 ARG A O 1
ATOM 1621 N N . PRO A 1 226 ? 1.196 8.750 -15.127 1.00 25.10 224 PRO A N 1
ATOM 1622 C CA . PRO A 1 226 ? 2.047 7.982 -14.213 1.00 27.83 224 PRO A CA 1
ATOM 1623 C C . PRO A 1 226 ? 1.277 7.427 -13.014 1.00 35.81 224 PRO A C 1
ATOM 1624 O O . PRO A 1 226 ? 1.745 6.479 -12.380 1.00 38.67 224 PRO A O 1
ATOM 1628 N N . ASP A 1 227 ? 0.111 7.996 -12.723 1.00 31.34 225 ASP A N 1
ATOM 1629 C CA . ASP A 1 227 ? -0.740 7.500 -11.645 1.00 39.24 225 ASP A CA 1
ATOM 1630 C C . ASP A 1 227 ? -1.187 6.056 -11.881 1.00 47.45 225 ASP A C 1
ATOM 1631 O O . ASP A 1 227 ? -1.475 5.326 -10.933 1.00 45.31 225 ASP A O 1
ATOM 1636 N N . LEU A 1 228 ? -1.236 5.641 -13.142 1.00 38.04 226 LEU A N 1
ATOM 1637 C CA . LEU A 1 228 ? -1.732 4.311 -13.484 1.00 33.24 226 LEU A CA 1
ATOM 1638 C C . LEU A 1 228 ? -0.709 3.199 -13.262 1.00 45.23 226 LEU A C 1
ATOM 1639 O O . LEU A 1 228 ? -1.027 2.023 -13.433 1.00 56.92 226 LEU A O 1
ATOM 1644 N N . LEU A 1 229 ? 0.509 3.561 -12.877 1.00 40.88 227 LEU A N 1
ATOM 1645 C CA . LEU A 1 229 ? 1.571 2.568 -12.732 1.00 47.51 227 LEU A CA 1
ATOM 1646 C C . LEU A 1 229 ? 1.984 2.348 -11.277 1.00 44.85 227 LEU A C 1
ATOM 1647 O O . LEU A 1 229 ? 1.675 3.157 -10.404 1.00 69.63 227 LEU A O 1
ATOM 1652 N N . SER B 1 2 ? -12.775 38.236 -26.485 1.00 57.85 0 SER B N 1
ATOM 1653 C CA . SER B 1 2 ? -13.526 37.217 -27.206 1.00 45.59 0 SER B CA 1
ATOM 1654 C C . SER B 1 2 ? -12.677 35.980 -27.486 1.00 64.88 0 SER B C 1
ATOM 1655 O O . SER B 1 2 ? -11.489 36.082 -27.794 1.00 77.91 0 SER B O 1
ATOM 1658 N N . MET B 1 3 ? -13.300 34.814 -27.369 1.00 40.14 1 MET B N 1
ATOM 1659 C CA . MET B 1 3 ? -12.653 33.549 -27.693 1.00 31.25 1 MET B CA 1
ATOM 1660 C C . MET B 1 3 ? -13.328 32.958 -28.925 1.00 37.98 1 MET B C 1
ATOM 1661 O O . MET B 1 3 ? -14.534 33.123 -29.111 1.00 39.34 1 MET B O 1
ATOM 1666 N N . LYS B 1 4 ? -12.556 32.280 -29.767 1.00 24.65 2 LYS B N 1
ATOM 1667 C CA . LYS B 1 4 ? -13.119 31.494 -30.858 1.00 25.47 2 LYS B CA 1
ATOM 1668 C C . LYS B 1 4 ? -12.900 30.019 -30.570 1.00 26.28 2 LYS B C 1
ATOM 1669 O O . LYS B 1 4 ? -11.788 29.609 -30.253 1.00 23.56 2 LYS B O 1
ATOM 1675 N N . ILE B 1 5 ? -13.965 29.226 -30.659 1.00 22.37 3 ILE B N 1
ATOM 1676 C CA . ILE B 1 5 ? -13.847 27.778 -30.552 1.00 21.72 3 ILE B CA 1
ATOM 1677 C C . ILE B 1 5 ? -14.366 27.150 -31.841 1.00 26.35 3 ILE B C 1
ATOM 1678 O O . ILE B 1 5 ? -15.497 27.400 -32.244 1.00 26.51 3 ILE B O 1
ATOM 1683 N N . ASP B 1 6 ? -13.519 26.377 -32.506 1.00 21.11 4 ASP B N 1
ATOM 1684 C CA . ASP B 1 6 ? -13.933 25.583 -33.664 1.00 23.68 4 ASP B CA 1
ATOM 1685 C C . ASP B 1 6 ? -13.961 24.113 -33.271 1.00 23.54 4 ASP B C 1
ATOM 1686 O O . ASP B 1 6 ? -13.012 23.619 -32.672 1.00 24.99 4 ASP B O 1
ATOM 1691 N N . VAL B 1 7 ? -15.045 23.414 -33.584 1.00 19.51 5 VAL B N 1
ATOM 1692 C CA . VAL B 1 7 ? -15.111 21.990 -33.306 1.00 18.67 5 VAL B CA 1
ATOM 1693 C C . VAL B 1 7 ? -15.227 21.255 -34.628 1.00 21.88 5 VAL B C 1
ATOM 1694 O O . VAL B 1 7 ? -16.056 21.622 -35.460 1.00 22.51 5 VAL B O 1
ATOM 1698 N N . VAL B 1 8 ? -14.404 20.230 -34.828 1.00 19.67 6 VAL B N 1
ATOM 1699 C CA . VAL B 1 8 ? -14.432 19.474 -36.070 1.00 19.16 6 VAL B CA 1
ATOM 1700 C C . VAL B 1 8 ? -14.854 18.053 -35.763 1.00 18.89 6 VAL B C 1
ATOM 1701 O O . VAL B 1 8 ? -14.290 17.422 -34.879 1.00 19.59 6 VAL B O 1
ATOM 1705 N N . THR B 1 9 ? -15.852 17.561 -36.489 1.00 19.71 7 THR B N 1
ATOM 1706 C CA . THR B 1 9 ? -16.528 16.321 -36.127 1.00 20.45 7 THR B CA 1
ATOM 1707 C C . THR B 1 9 ? -17.218 15.731 -37.341 1.00 20.38 7 THR B C 1
ATOM 1708 O O . THR B 1 9 ? -17.580 16.473 -38.250 1.00 22.43 7 THR B O 1
ATOM 1712 N N . ILE B 1 10 ? -17.415 14.415 -37.370 1.00 20.81 8 ILE B N 1
ATOM 1713 C CA . ILE B 1 10 ? -18.274 13.845 -38.415 1.00 20.97 8 ILE B CA 1
ATOM 1714 C C . ILE B 1 10 ? -19.742 13.801 -37.990 1.00 23.69 8 ILE B C 1
ATOM 1715 O O . ILE B 1 10 ? -20.604 13.376 -38.768 1.00 22.75 8 ILE B O 1
ATOM 1720 N N . PHE B 1 11 ? -20.029 14.238 -36.764 1.00 22.46 9 PHE B N 1
ATOM 1721 C CA . PHE B 1 11 ? -21.404 14.368 -36.296 1.00 24.97 9 PHE B CA 1
ATOM 1722 C C . PHE B 1 11 ? -21.693 15.777 -35.786 1.00 26.10 9 PHE B C 1
ATOM 1723 O O . PHE B 1 11 ? -21.913 15.969 -34.589 1.00 24.93 9 PHE B O 1
ATOM 1731 N N . PRO B 1 12 ? -21.711 16.768 -36.692 1.00 24.94 10 PRO B N 1
ATOM 1732 C CA . PRO B 1 12 ? -21.926 18.160 -36.280 1.00 26.30 10 PRO B CA 1
ATOM 1733 C C . PRO B 1 12 ? -23.217 18.356 -35.492 1.00 30.81 10 PRO B C 1
ATOM 1734 O O . PRO B 1 12 ? -23.267 19.228 -34.630 1.00 28.31 10 PRO B O 1
ATOM 1738 N N . GLU B 1 13 ? -24.229 17.538 -35.747 1.00 26.24 11 GLU B N 1
ATOM 1739 C CA . GLU B 1 13 ? -25.493 17.700 -35.034 1.00 32.72 11 GLU B CA 1
ATOM 1740 C C . GLU B 1 13 ? -25.363 17.414 -33.528 1.00 30.31 11 GLU B C 1
ATOM 1741 O O . GLU B 1 13 ? -26.104 17.978 -32.725 1.00 35.76 11 GLU B O 1
ATOM 1747 N N . TYR B 1 14 ? -24.413 16.568 -33.136 1.00 28.49 12 TYR B N 1
ATOM 1748 C CA . TYR B 1 14 ? -24.236 16.248 -31.719 1.00 28.75 12 TYR B CA 1
ATOM 1749 C C . TYR B 1 14 ? -23.725 17.444 -30.907 1.00 36.30 12 TYR B C 1
ATOM 1750 O O . TYR B 1 14 ? -23.754 17.408 -29.675 1.00 39.00 12 TYR B O 1
ATOM 1759 N N . LEU B 1 15 ? -23.239 18.485 -31.583 1.00 26.22 13 LEU B N 1
ATOM 1760 C CA . LEU B 1 15 ? -22.673 19.637 -30.881 1.00 25.21 13 LEU B CA 1
ATOM 1761 C C . LEU B 1 15 ? -23.712 20.732 -30.664 1.00 32.17 13 LEU B C 1
ATOM 1762 O O . LEU B 1 15 ? -23.423 21.757 -30.047 1.00 31.96 13 LEU B O 1
ATOM 1767 N N . GLN B 1 16 ? -24.926 20.506 -31.157 1.00 28.14 14 GLN B N 1
ATOM 1768 C CA . GLN B 1 16 ? -26.026 21.440 -30.931 1.00 31.15 14 GLN B CA 1
ATOM 1769 C C . GLN B 1 16 ? -26.286 21.837 -29.466 1.00 30.82 14 GLN B C 1
ATOM 1770 O O . GLN B 1 16 ? -26.702 22.966 -29.227 1.00 29.84 14 GLN B O 1
ATOM 1776 N N . PRO B 1 17 ? -26.061 20.928 -28.485 1.00 36.46 15 PRO B N 1
ATOM 1777 C CA . PRO B 1 17 ? -26.315 21.355 -27.099 1.00 51.45 15 PRO B CA 1
ATOM 1778 C C . PRO B 1 17 ? -25.509 22.566 -26.628 1.00 32.22 15 PRO B C 1
ATOM 1779 O O . PRO B 1 17 ? -25.863 23.165 -25.611 1.00 36.79 15 PRO B O 1
ATOM 1783 N N . VAL B 1 18 ? -24.456 22.927 -27.355 1.00 39.36 16 VAL B N 1
ATOM 1784 C CA . VAL B 1 18 ? -23.644 24.082 -26.991 1.00 31.10 16 VAL B CA 1
ATOM 1785 C C . VAL B 1 18 ? -24.457 25.377 -27.108 1.00 44.74 16 VAL B C 1
ATOM 1786 O O . VAL B 1 18 ? -24.051 26.423 -26.608 1.00 52.75 16 VAL B O 1
ATOM 1790 N N . ARG B 1 19 ? -25.615 25.294 -27.759 1.00 46.14 17 ARG B N 1
ATOM 1791 C CA . ARG B 1 19 ? -26.513 26.437 -27.888 1.00 57.38 17 ARG B CA 1
ATOM 1792 C C . ARG B 1 19 ? -27.363 26.624 -26.630 1.00 42.91 17 ARG B C 1
ATOM 1793 O O . ARG B 1 19 ? -28.090 27.608 -26.499 1.00 41.55 17 ARG B O 1
ATOM 1797 N N . GLN B 1 20 ? -27.261 25.673 -25.705 1.00 84.26 18 GLN B N 1
ATOM 1798 C CA . GLN B 1 20 ? -28.050 25.697 -24.474 1.00 79.30 18 GLN B CA 1
ATOM 1799 C C . GLN B 1 20 ? -27.285 26.308 -23.309 1.00 58.14 18 GLN B C 1
ATOM 1800 O O . GLN B 1 20 ? -26.066 26.457 -23.379 1.00 39.06 18 GLN B O 1
ATOM 1806 N N . SER B 1 21 ? -28.023 26.636 -22.246 1.00 56.31 19 SER B N 1
ATOM 1807 C CA . SER B 1 21 ? -27.489 27.168 -20.984 1.00 77.92 19 SER B CA 1
ATOM 1808 C C . SER B 1 21 ? -26.306 28.123 -21.165 1.00 70.83 19 SER B C 1
ATOM 1809 O O . SER B 1 21 ? -26.345 28.979 -22.043 1.00 39.22 19 SER B O 1
ATOM 1811 N N . LEU B 1 22 ? -25.259 27.987 -20.353 1.00 53.58 20 LEU B N 1
ATOM 1812 C CA . LEU B 1 22 ? -24.216 29.017 -20.356 1.00 62.16 20 LEU B CA 1
ATOM 1813 C C . LEU B 1 22 ? -23.400 29.121 -21.643 1.00 37.21 20 LEU B C 1
ATOM 1814 O O . LEU B 1 22 ? -23.071 30.238 -22.034 1.00 38.33 20 LEU B O 1
ATOM 1819 N N . PRO B 1 23 ? -23.051 27.990 -22.295 1.00 33.16 21 PRO B N 1
ATOM 1820 C CA . PRO B 1 23 ? -22.401 28.229 -23.591 1.00 28.44 21 PRO B CA 1
ATOM 1821 C C . PRO B 1 23 ? -23.286 29.057 -24.527 1.00 38.64 21 PRO B C 1
ATOM 1822 O O . PRO B 1 23 ? -22.789 29.962 -25.198 1.00 34.54 21 PRO B O 1
ATOM 1826 N N . GLY B 1 24 ? -24.587 28.780 -24.530 1.00 32.14 22 GLY B N 1
ATOM 1827 C CA . GLY B 1 24 ? -25.523 29.549 -25.327 1.00 35.51 22 GLY B CA 1
ATOM 1828 C C . GLY B 1 24 ? -25.553 31.004 -24.907 1.00 44.05 22 GLY B C 1
ATOM 1829 O O . GLY B 1 24 ? -25.582 31.904 -25.752 1.00 37.28 22 GLY B O 1
ATOM 1830 N N . LYS B 1 25 ? -25.537 31.247 -23.600 1.00 34.21 23 LYS B N 1
ATOM 1831 C CA . LYS B 1 25 ? -25.585 32.620 -23.111 1.00 38.51 23 LYS B CA 1
ATOM 1832 C C . LYS B 1 25 ? -24.269 33.360 -23.364 1.00 36.18 23 LYS B C 1
ATOM 1833 O O . LYS B 1 25 ? -24.271 34.564 -23.613 1.00 40.90 23 LYS B O 1
ATOM 1839 N N . ALA B 1 26 ? -23.150 32.645 -23.319 1.00 39.99 24 ALA B N 1
ATOM 1840 C CA . ALA B 1 26 ? -21.862 33.263 -23.623 1.00 51.82 24 ALA B CA 1
ATOM 1841 C C . ALA B 1 26 ? -21.781 33.641 -25.100 1.00 41.99 24 ALA B C 1
ATOM 1842 O O . ALA B 1 26 ? -21.228 34.682 -25.448 1.00 36.57 24 ALA B O 1
ATOM 1844 N N . ILE B 1 27 ? -22.336 32.793 -25.963 1.00 32.28 25 ILE B N 1
ATOM 1845 C CA . ILE B 1 27 ? -22.392 33.082 -27.396 1.00 33.24 25 ILE B CA 1
ATOM 1846 C C . ILE B 1 27 ? -23.242 34.321 -27.673 1.00 40.20 25 ILE B C 1
ATOM 1847 O O . ILE B 1 27 ? -22.839 35.206 -28.432 1.00 43.56 25 ILE B O 1
ATOM 1852 N N . ASP B 1 28 ? -24.416 34.382 -27.047 1.00 35.35 26 ASP B N 1
ATOM 1853 C CA . ASP B 1 28 ? -25.331 35.507 -27.233 1.00 38.66 26 ASP B CA 1
ATOM 1854 C C . ASP B 1 28 ? -24.761 36.809 -26.686 1.00 42.78 26 ASP B C 1
ATOM 1855 O O . ASP B 1 28 ? -25.103 37.890 -27.164 1.00 49.82 26 ASP B O 1
ATOM 1860 N N . ALA B 1 29 ? -23.895 36.705 -25.682 1.00 53.37 27 ALA B N 1
ATOM 1861 C CA . ALA B 1 29 ? -23.269 37.883 -25.091 1.00 44.80 27 ALA B CA 1
ATOM 1862 C C . ALA B 1 29 ? -22.058 38.330 -25.902 1.00 63.23 27 ALA B C 1
ATOM 1863 O O . ALA B 1 29 ? -21.469 39.376 -25.625 1.00 48.08 27 ALA B O 1
ATOM 1865 N N . GLY B 1 30 ? -21.690 37.531 -26.899 1.00 54.73 28 GLY B N 1
ATOM 1866 C CA . GLY B 1 30 ? -20.565 37.849 -27.759 1.00 47.42 28 GLY B CA 1
ATOM 1867 C C . GLY B 1 30 ? -19.214 37.609 -27.113 1.00 61.07 28 GLY B C 1
ATOM 1868 O O . GLY B 1 30 ? -18.197 38.139 -27.564 1.00 41.42 28 GLY B O 1
ATOM 1869 N N . LEU B 1 31 ? -19.193 36.803 -26.057 1.00 40.03 29 LEU B N 1
ATOM 1870 C CA . LEU B 1 31 ? -17.948 36.528 -25.348 1.00 39.02 29 LEU B CA 1
ATOM 1871 C C . LEU B 1 31 ? -17.200 35.387 -26.015 1.00 53.16 29 LEU B C 1
ATOM 1872 O O . LEU B 1 31 ? -15.998 35.203 -25.813 1.00 49.45 29 LEU B O 1
ATOM 1877 N N . VAL B 1 32 ? -17.924 34.621 -26.819 1.00 34.97 30 VAL B N 1
ATOM 1878 C CA . VAL B 1 32 ? -17.329 33.506 -27.531 1.00 29.31 30 VAL B CA 1
ATOM 1879 C C . VAL B 1 32 ? -18.065 33.269 -28.846 1.00 40.14 30 VAL B C 1
ATOM 1880 O O . VAL B 1 32 ? -19.261 33.531 -28.955 1.00 35.32 30 VAL B O 1
ATOM 1884 N N . ASP B 1 33 ? -17.333 32.804 -29.850 1.00 28.99 31 ASP B N 1
ATOM 1885 C CA . ASP B 1 33 ? -17.933 32.331 -31.082 1.00 32.56 31 ASP B CA 1
ATOM 1886 C C . ASP B 1 33 ? -17.619 30.848 -31.228 1.00 34.06 31 ASP B C 1
ATOM 1887 O O . ASP B 1 33 ? -16.452 30.466 -31.286 1.00 35.56 31 ASP B O 1
ATOM 1892 N N . VAL B 1 34 ? -18.655 30.013 -31.254 1.00 27.56 32 VAL B N 1
ATOM 1893 C CA . VAL B 1 34 ? -18.476 28.573 -31.436 1.00 27.79 32 VAL B CA 1
ATOM 1894 C C . VAL B 1 34 ? -18.924 28.163 -32.830 1.00 29.07 32 VAL B C 1
ATOM 1895 O O . VAL B 1 34 ? -20.073 28.387 -33.214 1.00 37.95 32 VAL B O 1
ATOM 1899 N N . ALA B 1 35 ? -18.004 27.585 -33.595 1.00 25.09 33 ALA B N 1
ATOM 1900 C CA . ALA B 1 35 ? -18.311 27.115 -34.931 1.00 25.66 33 ALA B CA 1
ATOM 1901 C C . ALA B 1 35 ? -18.069 25.616 -35.015 1.00 31.96 33 ALA B C 1
ATOM 1902 O O . ALA B 1 35 ? -17.052 25.113 -34.541 1.00 29.01 33 ALA B O 1
ATOM 1904 N N . VAL B 1 36 ? -19.014 24.905 -35.613 1.00 24.07 34 VAL B N 1
ATOM 1905 C CA . VAL B 1 36 ? -18.912 23.460 -35.738 1.00 22.89 34 VAL B CA 1
ATOM 1906 C C . VAL B 1 36 ? -18.766 23.105 -37.212 1.00 23.24 34 VAL B C 1
ATOM 1907 O O . VAL B 1 36 ? -19.508 23.619 -38.066 1.00 27.32 34 VAL B O 1
ATOM 1911 N N . HIS B 1 37 ? -17.798 22.247 -37.517 1.00 22.12 35 HIS B N 1
ATOM 1912 C CA . HIS B 1 37 ? -17.492 21.902 -38.907 1.00 23.86 35 HIS B CA 1
ATOM 1913 C C . HIS B 1 37 ? -17.607 20.412 -39.149 1.00 22.74 35 HIS B C 1
ATOM 1914 O O . HIS B 1 37 ? -17.107 19.611 -38.352 1.00 25.08 35 HIS B O 1
ATOM 1921 N N . ASP B 1 38 ? -18.227 20.043 -40.266 1.00 22.42 36 ASP B N 1
ATOM 1922 C CA . ASP B 1 38 ? -18.310 18.661 -40.705 1.00 22.42 36 ASP B CA 1
ATOM 1923 C C . ASP B 1 38 ? -16.986 18.253 -41.358 1.00 21.59 36 ASP B C 1
ATOM 1924 O O . ASP B 1 38 ? -16.620 18.792 -42.402 1.00 27.25 36 ASP B O 1
ATOM 1929 N N . LEU B 1 39 ? -16.275 17.307 -40.742 1.00 20.89 37 LEU B N 1
ATOM 1930 C CA . LEU B 1 39 ? -14.994 16.832 -41.273 1.00 22.25 37 LEU B CA 1
ATOM 1931 C C . LEU B 1 39 ? -15.083 16.382 -42.734 1.00 23.18 37 LEU B C 1
ATOM 1932 O O . LEU B 1 39 ? -14.121 16.524 -43.498 1.00 26.86 37 LEU B O 1
ATOM 1937 N N . ARG B 1 40 ? -16.246 15.872 -43.136 1.00 26.04 38 ARG B N 1
ATOM 1938 C CA . ARG B 1 40 ? -16.397 15.336 -44.492 1.00 25.52 38 ARG B CA 1
ATOM 1939 C C . ARG B 1 40 ? -16.360 16.433 -45.558 1.00 29.25 38 ARG B C 1
ATOM 1940 O O . ARG B 1 40 ? -16.241 16.141 -46.749 1.00 31.54 38 ARG B O 1
ATOM 1948 N N . ARG B 1 41 ? -16.433 17.692 -45.128 1.00 27.01 39 ARG B N 1
ATOM 1949 C CA . ARG B 1 41 ? -16.288 18.832 -46.033 1.00 33.81 39 ARG B CA 1
ATOM 1950 C C . ARG B 1 41 ? -14.932 18.800 -46.747 1.00 28.96 39 ARG B C 1
ATOM 1951 O O . ARG B 1 41 ? -14.794 19.291 -47.869 1.00 36.39 39 ARG B O 1
ATOM 1956 N N . TRP B 1 42 ? -13.944 18.181 -46.110 1.00 31.08 40 TRP B N 1
ATOM 1957 C CA . TRP B 1 42 ? -12.587 18.159 -46.640 1.00 34.42 40 TRP B CA 1
ATOM 1958 C C . TRP B 1 42 ? -12.225 16.848 -47.339 1.00 36.28 40 TRP B C 1
ATOM 1959 O O . TRP B 1 42 ? -11.052 16.583 -47.604 1.00 53.18 40 TRP B O 1
ATOM 1970 N N . THR B 1 43 ? -13.228 16.032 -47.639 1.00 35.56 41 THR B N 1
ATOM 1971 C CA . THR B 1 43 ? -13.003 14.827 -48.433 1.00 36.58 41 THR B CA 1
ATOM 1972 C C . THR B 1 43 ? -13.169 15.160 -49.910 1.00 38.27 41 THR B C 1
ATOM 1973 O O . THR B 1 43 ? -13.778 16.175 -50.254 1.00 42.97 41 THR B O 1
ATOM 1977 N N . HIS B 1 44 ? -12.638 14.307 -50.781 1.00 54.16 42 HIS B N 1
ATOM 1978 C CA . HIS B 1 44 ? -12.718 14.549 -52.219 1.00 67.53 42 HIS B CA 1
ATOM 1979 C C . HIS B 1 44 ? -13.288 13.360 -52.992 1.00 61.66 42 HIS B C 1
ATOM 1980 O O . HIS B 1 44 ? -13.669 13.493 -54.156 1.00 61.29 42 HIS B O 1
ATOM 1987 N N . ASP B 1 45 ? -13.342 12.198 -52.350 1.00 65.03 43 ASP B N 1
ATOM 1988 C CA . ASP B 1 45 ? -13.984 11.036 -52.957 1.00 69.78 43 ASP B CA 1
ATOM 1989 C C . ASP B 1 45 ? -15.494 11.136 -52.777 1.00 70.12 43 ASP B C 1
ATOM 1990 O O . ASP B 1 45 ? -15.974 11.796 -51.854 1.00 56.11 43 ASP B O 1
ATOM 1995 N N . VAL B 1 46 ? -16.243 10.488 -53.663 1.00 69.51 44 VAL B N 1
ATOM 1996 C CA . VAL B 1 46 ? -17.700 10.534 -53.603 1.00 69.01 44 VAL B CA 1
ATOM 1997 C C . VAL B 1 46 ? -18.225 9.757 -52.398 1.00 69.22 44 VAL B C 1
ATOM 1998 O O . VAL B 1 46 ? -19.374 9.923 -51.991 1.00 68.47 44 VAL B O 1
ATOM 2000 N N . HIS B 1 47 ? -17.372 8.909 -51.832 1.00 84.26 45 HIS B N 1
ATOM 2001 C CA . HIS B 1 47 ? -17.720 8.136 -50.646 1.00 79.19 45 HIS B CA 1
ATOM 2002 C C . HIS B 1 47 ? -17.544 8.952 -49.371 1.00 68.31 45 HIS B C 1
ATOM 2003 O O . HIS B 1 47 ? -18.074 8.590 -48.319 1.00 54.45 45 HIS B O 1
ATOM 2010 N N . LYS B 1 48 ? -16.796 10.048 -49.479 1.00 70.13 46 LYS B N 1
ATOM 2011 C CA . LYS B 1 48 ? -16.469 10.899 -48.338 1.00 78.56 46 LYS B CA 1
ATOM 2012 C C . LYS B 1 48 ? -15.855 10.077 -47.210 1.00 63.63 46 LYS B C 1
ATOM 2013 O O . LYS B 1 48 ? -16.221 10.238 -46.045 1.00 38.26 46 LYS B O 1
ATOM 2017 N N . SER B 1 49 ? -14.927 9.194 -47.570 1.00 39.93 47 SER B N 1
ATOM 2018 C CA . SER B 1 49 ? -14.307 8.285 -46.609 1.00 46.81 47 SER B CA 1
ATOM 2019 C C . SER B 1 49 ? -13.342 9.000 -45.669 1.00 37.17 47 SER B C 1
ATOM 2020 O O . SER B 1 49 ? -12.457 9.736 -46.109 1.00 35.90 47 SER B O 1
ATOM 2023 N N . VAL B 1 50 ? -13.509 8.779 -44.370 1.00 28.41 48 VAL B N 1
ATOM 2024 C CA . VAL B 1 50 ? -12.629 9.417 -43.404 1.00 23.73 48 VAL B CA 1
ATOM 2025 C C . VAL B 1 50 ? -11.802 8.418 -42.606 1.00 25.18 48 VAL B C 1
ATOM 2026 O O . VAL B 1 50 ? -10.990 8.822 -41.777 1.00 25.48 48 VAL B O 1
ATOM 2030 N N . ASP B 1 51 ? -12.009 7.125 -42.857 1.00 24.19 49 ASP B N 1
ATOM 2031 C CA . ASP B 1 51 ? -11.369 6.087 -42.047 1.00 25.73 49 ASP B CA 1
ATOM 2032 C C . ASP B 1 51 ? -10.839 4.918 -42.872 1.00 24.77 49 ASP B C 1
ATOM 2033 O O . ASP B 1 51 ? -11.290 4.687 -43.997 1.00 27.78 49 ASP B O 1
ATOM 2038 N N . ASP B 1 52 ? -9.894 4.175 -42.300 1.00 21.58 50 ASP B N 1
ATOM 2039 C CA . ASP B 1 52 ? -9.446 2.922 -42.909 1.00 21.39 50 ASP B CA 1
ATOM 2040 C C . ASP B 1 52 ? -8.866 1.995 -41.840 1.00 21.04 50 ASP B C 1
ATOM 2041 O O . ASP B 1 52 ? -8.692 2.393 -40.690 1.00 19.97 50 ASP B O 1
ATOM 2046 N N . SER B 1 53 ? -8.571 0.757 -42.228 1.00 20.25 51 SER B N 1
ATOM 2047 C CA A SER B 1 53 ? -8.064 -0.246 -41.300 0.46 20.86 51 SER B CA 1
ATOM 2048 C CA B SER B 1 53 ? -8.060 -0.241 -41.286 0.54 21.32 51 SER B CA 1
ATOM 2049 C C . SER B 1 53 ? -6.686 0.131 -40.744 1.00 21.30 51 SER B C 1
ATOM 2050 O O . SER B 1 53 ? -5.886 0.744 -41.435 1.00 20.20 51 SER B O 1
ATOM 2055 N N . PRO B 1 54 ? -6.405 -0.251 -39.490 1.00 18.78 52 PRO B N 1
ATOM 2056 C CA . PRO B 1 54 ? -5.104 0.087 -38.890 1.00 20.41 52 PRO B CA 1
ATOM 2057 C C . PRO B 1 54 ? -3.922 -0.677 -39.464 1.00 19.21 52 PRO B C 1
ATOM 2058 O O . PRO B 1 54 ? -3.988 -1.896 -39.668 1.00 24.62 52 PRO B O 1
ATOM 2062 N N . TYR B 1 55 ? -2.829 0.0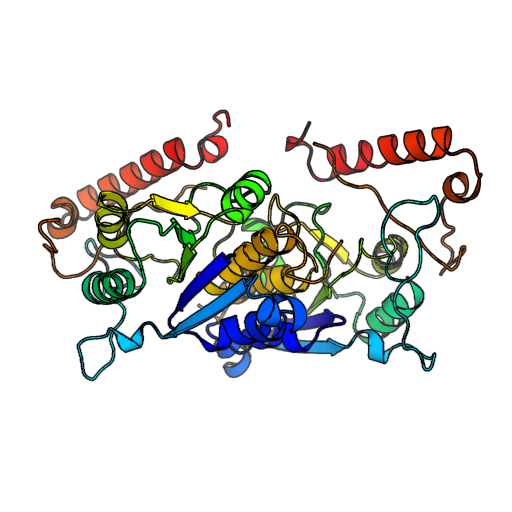28 -39.701 1.00 17.05 53 TYR B N 1
ATOM 2063 C CA . TYR B 1 55 ? -1.573 -0.644 -39.964 1.00 16.40 53 TYR B CA 1
ATOM 2064 C C . TYR B 1 55 ? -1.210 -1.482 -38.740 1.00 16.66 53 TYR B C 1
ATOM 2065 O O . TYR B 1 55 ? -1.343 -1.041 -37.605 1.00 18.25 53 TYR B O 1
ATOM 2074 N N . GLY B 1 56 ? -0.715 -2.691 -38.979 1.00 16.37 54 GLY B N 1
ATOM 2075 C CA . GLY B 1 56 ? -0.315 -3.553 -37.880 1.00 19.46 54 GLY B CA 1
ATOM 2076 C C . GLY B 1 56 ? -1.425 -4.417 -37.338 1.00 21.20 54 GLY B C 1
ATOM 2077 O O . GLY B 1 56 ? -1.201 -5.243 -36.463 1.00 22.58 54 GLY B O 1
ATOM 2078 N N . GLY B 1 57 ? -2.642 -4.207 -37.829 1.00 17.73 55 GLY B N 1
ATOM 2079 C CA . GLY B 1 57 ? -3.780 -4.982 -37.391 1.00 21.59 55 GLY B CA 1
ATOM 2080 C C . GLY B 1 57 ? -4.489 -4.427 -36.179 1.00 22.32 55 GLY B C 1
ATOM 2081 O O . GLY B 1 57 ? -4.086 -3.417 -35.601 1.00 23.69 55 GLY B O 1
ATOM 2082 N N . GLY B 1 58 ? -5.562 -5.107 -35.807 1.00 33.41 56 GLY B N 1
ATOM 2083 C CA . GLY B 1 58 ? -6.366 -4.707 -34.676 1.00 35.56 56 GLY B CA 1
ATOM 2084 C C . GLY B 1 58 ? -7.795 -4.481 -35.108 1.00 34.62 56 GLY B C 1
ATOM 2085 O O . GLY B 1 58 ? -8.085 -4.402 -36.302 1.00 31.20 56 GLY B O 1
ATOM 2086 N N . PRO B 1 59 ? -8.701 -4.378 -34.135 1.00 51.39 57 PRO B N 1
ATOM 2087 C CA . PRO B 1 59 ? -10.110 -4.172 -34.458 1.00 44.55 57 PRO B CA 1
ATOM 2088 C C . PRO B 1 59 ? -10.380 -2.745 -34.910 1.00 33.51 57 PRO B C 1
ATOM 2089 O O . PRO B 1 59 ? -9.652 -1.819 -34.555 1.00 36.85 57 PRO B O 1
ATOM 2093 N N . GLY B 1 60 ? -11.417 -2.581 -35.717 1.00 31.37 58 GLY B N 1
ATOM 2094 C CA . GLY B 1 60 ? -11.930 -1.262 -36.018 1.00 30.02 58 GLY B CA 1
ATOM 2095 C C . GLY B 1 60 ? -11.181 -0.491 -37.083 1.00 24.91 58 GLY B C 1
ATOM 2096 O O . GLY B 1 60 ? -10.447 -1.054 -37.902 1.00 27.47 58 GLY B O 1
ATOM 2097 N N . MET B 1 61 ? -11.387 0.818 -37.058 1.00 23.78 59 MET B N 1
ATOM 2098 C CA . MET B 1 61 ? -10.889 1.703 -38.089 1.00 21.02 59 MET B CA 1
ATOM 2099 C C . MET B 1 61 ? -10.195 2.885 -37.458 1.00 21.93 59 MET B C 1
ATOM 2100 O O . MET B 1 61 ? -10.476 3.246 -36.317 1.00 23.74 59 MET B O 1
ATOM 2105 N N . VAL B 1 62 ? -9.278 3.478 -38.205 1.00 18.27 60 VAL B N 1
ATOM 2106 C CA . VAL B 1 62 ? -8.534 4.642 -37.758 1.00 19.42 60 VAL B CA 1
ATOM 2107 C C . VAL B 1 62 ? -8.876 5.808 -38.686 1.00 21.61 60 VAL B C 1
ATOM 2108 O O . VAL B 1 62 ? -8.990 5.619 -39.898 1.00 20.77 60 VAL B O 1
ATOM 2112 N N . MET B 1 63 ? -9.051 7.012 -38.147 1.00 19.27 61 MET B N 1
ATOM 2113 C CA . MET B 1 63 ? -9.309 8.147 -39.031 1.00 17.01 61 MET B CA 1
ATOM 2114 C C . MET B 1 63 ? -8.044 8.520 -39.797 1.00 19.34 61 MET B C 1
ATOM 2115 O O . MET B 1 63 ? -6.958 8.630 -39.220 1.00 20.22 61 MET B O 1
ATOM 2120 N N . LYS B 1 64 ? -8.216 8.725 -41.096 1.00 18.37 62 LYS B N 1
ATOM 2121 C CA . LYS B 1 64 ? -7.120 9.029 -42.018 1.00 19.51 62 LYS B CA 1
ATOM 2122 C C . LYS B 1 64 ? -6.505 10.388 -41.739 1.00 21.66 62 LYS B C 1
ATOM 2123 O O . LYS B 1 64 ? -7.220 11.345 -41.450 1.00 25.18 62 LYS B O 1
ATOM 2129 N N . PRO B 1 65 ? -5.179 10.493 -41.855 1.00 17.64 63 PRO B N 1
ATOM 2130 C CA . PRO B 1 65 ? -4.537 11.782 -41.591 1.00 21.59 63 PRO B CA 1
ATOM 2131 C C . PRO B 1 65 ? -4.793 12.816 -42.687 1.00 22.59 63 PRO B C 1
ATOM 2132 O O . PRO B 1 65 ? -4.809 14.002 -42.372 1.00 22.97 63 PRO B O 1
ATOM 2136 N N . THR B 1 66 ? -5.005 12.384 -43.927 1.00 21.18 64 THR B N 1
ATOM 2137 C CA . THR B 1 66 ? -5.129 13.338 -45.030 1.00 22.10 64 THR B CA 1
ATOM 2138 C C . THR B 1 66 ? -6.274 14.320 -44.827 1.00 26.82 64 THR B C 1
ATOM 2139 O O . THR B 1 66 ? -6.087 15.536 -44.955 1.00 26.15 64 THR B O 1
ATOM 2143 N N . VAL B 1 67 ?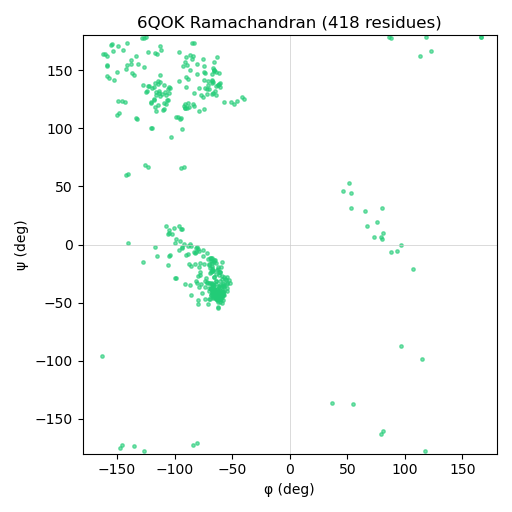 -7.454 13.795 -44.509 1.00 25.38 65 VAL B N 1
ATOM 2144 C CA . VAL B 1 67 ? -8.639 14.629 -44.358 1.00 24.07 65 VAL B CA 1
ATOM 2145 C C . VAL B 1 67 ? -8.476 15.592 -43.195 1.00 23.03 65 VAL B C 1
ATOM 2146 O O . VAL B 1 67 ? -8.791 16.780 -43.301 1.00 23.63 65 VAL B O 1
ATOM 2150 N N . TRP B 1 68 ? -7.967 15.076 -42.082 1.00 20.03 66 TRP B N 1
ATOM 2151 C CA . TRP B 1 68 ? -7.735 15.895 -40.901 1.00 21.54 66 TRP B CA 1
ATOM 2152 C C . TRP B 1 68 ? -6.716 16.987 -41.184 1.00 22.48 66 TRP B C 1
ATOM 2153 O O . TRP B 1 68 ? -6.892 18.132 -40.769 1.00 22.68 66 TRP B O 1
ATOM 2164 N N . GLY B 1 69 ? -5.645 16.637 -41.888 1.00 23.15 67 GLY B N 1
ATOM 2165 C CA . GLY B 1 69 ? -4.625 17.613 -42.222 1.00 23.13 67 GLY B CA 1
ATOM 2166 C C . GLY B 1 69 ? -5.192 18.782 -42.999 1.00 24.20 67 GLY B C 1
ATOM 2167 O O . GLY B 1 69 ? -4.864 19.938 -42.725 1.00 24.87 67 GLY B O 1
ATOM 2168 N N . ASP B 1 70 ? -6.051 18.487 -43.967 1.00 24.48 68 ASP B N 1
ATOM 2169 C CA . ASP B 1 70 ? -6.647 19.537 -44.785 1.00 25.40 68 ASP B CA 1
ATOM 2170 C C . ASP B 1 70 ? -7.581 20.413 -43.963 1.00 25.71 68 ASP B C 1
ATOM 2171 O O . ASP B 1 70 ? -7.574 21.646 -44.094 1.00 26.45 68 ASP B O 1
ATOM 2176 N N . ALA B 1 71 ? -8.368 19.786 -43.099 1.00 23.42 69 ALA B N 1
ATOM 2177 C CA . ALA B 1 71 ? -9.285 20.534 -42.253 1.00 24.24 69 ALA B CA 1
ATOM 2178 C C . ALA B 1 71 ? -8.516 21.468 -41.331 1.00 26.30 69 ALA B C 1
ATOM 2179 O O . ALA B 1 71 ? -8.821 22.659 -41.244 1.00 25.88 69 ALA B O 1
ATOM 2181 N N . LEU B 1 72 ? -7.505 20.939 -40.653 1.00 24.45 70 LEU B N 1
ATOM 2182 C CA . LEU B 1 72 ? -6.765 21.736 -39.688 1.00 24.97 70 LEU B CA 1
ATOM 2183 C C . LEU B 1 72 ? -5.926 22.811 -40.365 1.00 26.29 70 LEU B C 1
ATOM 2184 O O . LEU B 1 72 ? -5.739 23.883 -39.802 1.00 26.32 70 LEU B O 1
ATOM 2189 N N . ASP B 1 73 ? -5.418 22.529 -41.565 1.00 23.15 71 ASP B N 1
ATOM 2190 C CA . ASP B 1 73 ? -4.717 23.546 -42.346 1.00 25.31 71 ASP B CA 1
ATOM 2191 C C . ASP B 1 73 ? -5.571 24.795 -42.546 1.00 32.91 71 ASP B C 1
ATOM 2192 O O . ASP B 1 73 ? -5.071 25.921 -42.511 1.00 30.59 71 ASP B O 1
ATOM 2197 N N . GLU B 1 74 ? -6.859 24.585 -42.795 1.00 24.55 72 GLU B N 1
ATOM 2198 C CA . GLU B 1 74 ? -7.767 25.689 -43.084 1.00 24.88 72 GLU B CA 1
ATOM 2199 C C . GLU B 1 74 ? -8.210 26.444 -41.829 1.00 27.20 72 GLU B C 1
ATOM 2200 O O . GLU B 1 74 ? -8.355 27.672 -41.846 1.00 30.39 72 GLU B O 1
ATOM 2206 N N . ILE B 1 75 ? -8.411 25.705 -40.743 1.00 26.19 73 ILE B N 1
ATOM 2207 C CA . ILE B 1 75 ? -9.013 26.248 -39.531 1.00 28.49 73 ILE B CA 1
ATOM 2208 C C . ILE B 1 75 ? -7.983 26.796 -38.543 1.00 28.50 73 ILE B C 1
ATOM 2209 O O . ILE B 1 75 ? -8.240 27.798 -37.867 1.00 27.47 73 ILE B O 1
ATOM 2214 N N . CYS B 1 76 ? -6.813 26.167 -38.475 1.00 36.35 74 CYS B N 1
ATOM 2215 C CA . CYS B 1 76 ? -5.821 26.528 -37.460 1.00 24.91 74 CYS B CA 1
ATOM 2216 C C . CYS B 1 76 ? -4.806 27.564 -37.920 1.00 26.20 74 CYS B C 1
ATOM 2217 O O . CYS B 1 76 ? -4.509 27.681 -39.110 1.00 32.25 74 CYS B O 1
ATOM 2220 N N . THR B 1 77 ? -4.274 28.308 -36.953 1.00 26.67 75 THR B N 1
ATOM 2221 C CA . THR B 1 77 ? -3.096 29.141 -37.162 1.00 28.31 75 THR B CA 1
ATOM 2222 C C . THR B 1 77 ? -2.048 28.762 -36.123 1.00 33.74 75 THR B C 1
ATOM 2223 O O . THR B 1 77 ? -2.297 27.911 -35.263 1.00 26.22 75 THR B O 1
ATOM 2227 N N . SER B 1 78 ? -0.889 29.409 -36.187 1.00 28.82 76 SER B N 1
ATOM 2228 C CA . SER B 1 78 ? 0.191 29.147 -35.238 1.00 28.69 76 SER B CA 1
ATOM 2229 C C . SER B 1 78 ? -0.199 29.477 -33.796 1.00 29.92 76 SER B C 1
ATOM 2230 O O . SER B 1 78 ? 0.430 28.995 -32.854 1.00 30.16 76 SER B O 1
ATOM 2233 N N . GLU B 1 79 ? -1.232 30.299 -33.631 1.00 28.49 77 GLU B N 1
ATOM 2234 C CA . GLU B 1 79 ? -1.679 30.709 -32.305 1.00 27.05 77 GLU B CA 1
ATOM 2235 C C . GLU B 1 79 ? -2.733 29.763 -31.732 1.00 24.94 77 GLU B C 1
ATOM 2236 O O . GLU B 1 79 ? -3.091 29.848 -30.560 1.00 26.07 77 GLU B O 1
ATOM 2239 N N . THR B 1 80 ? -3.218 28.847 -32.558 1.00 22.59 78 THR B N 1
ATOM 2240 C CA . THR B 1 80 ? -4.277 27.932 -32.147 1.00 24.43 78 THR B CA 1
ATOM 2241 C C . THR B 1 80 ? -3.815 26.962 -31.071 1.00 22.91 78 THR B C 1
ATOM 2242 O O . THR B 1 80 ? -2.696 26.461 -31.121 1.00 22.76 78 THR B O 1
ATOM 2246 N N . LEU B 1 81 ? -4.677 26.706 -30.095 1.00 20.44 79 LEU B N 1
ATOM 2247 C CA . LEU B 1 81 ? -4.499 25.559 -29.218 1.00 19.53 79 LEU B CA 1
ATOM 2248 C C . LEU B 1 81 ? -5.368 24.433 -29.749 1.00 21.33 79 LEU B C 1
ATOM 2249 O O . LEU B 1 81 ? -6.598 24.516 -29.697 1.00 19.44 79 LEU B O 1
ATOM 2254 N N . LEU B 1 82 ? -4.724 23.401 -30.288 1.00 18.62 80 LEU B N 1
ATOM 2255 C CA . LEU B 1 82 ? -5.429 22.240 -30.819 1.00 17.93 80 LEU B CA 1
ATOM 2256 C C . LEU B 1 82 ? -5.663 21.244 -29.703 1.00 19.91 80 LEU B C 1
ATOM 2257 O O . LEU B 1 82 ? -4.715 20.735 -29.098 1.00 19.66 80 LEU B O 1
ATOM 2262 N N . VAL B 1 83 ? -6.936 20.983 -29.437 1.00 15.79 81 VAL B N 1
ATOM 2263 C CA . VAL B 1 83 ? -7.351 20.081 -28.380 1.00 16.60 81 VAL B CA 1
ATOM 2264 C C . VAL B 1 83 ? -7.862 18.799 -29.001 1.00 18.22 81 VAL B C 1
ATOM 2265 O O . VAL B 1 83 ? -8.744 18.831 -29.857 1.00 17.57 81 VAL B O 1
ATOM 2269 N N . VAL B 1 84 ? -7.286 17.670 -28.604 1.00 17.63 82 VAL B N 1
ATOM 2270 C CA . VAL B 1 84 ? -7.723 16.381 -29.142 1.00 17.83 82 VAL B CA 1
ATOM 2271 C C . VAL B 1 84 ? -8.203 15.492 -28.004 1.00 15.76 82 VAL B C 1
ATOM 2272 O O . VAL B 1 84 ? -7.387 14.916 -27.282 1.00 17.86 82 VAL B O 1
ATOM 2276 N N . PRO B 1 85 ? -9.524 15.394 -27.812 1.00 15.38 83 PRO B N 1
ATOM 2277 C CA . PRO B 1 85 ? -10.012 14.503 -26.748 1.00 15.40 83 PRO B CA 1
ATOM 2278 C C . PRO B 1 85 ? -9.718 13.045 -27.051 1.00 15.79 83 PRO B C 1
ATOM 2279 O O . PRO B 1 85 ? -10.008 12.572 -28.150 1.00 17.78 83 PRO B O 1
ATOM 2283 N N . THR B 1 86 ? -9.141 12.334 -26.093 1.00 15.43 84 THR B N 1
ATOM 2284 C CA . THR B 1 86 ? -8.864 10.917 -26.279 1.00 16.01 84 THR B CA 1
ATOM 2285 C C . THR B 1 86 ? -8.722 10.268 -24.918 1.00 15.99 84 THR B C 1
ATOM 2286 O O . THR B 1 86 ? -8.195 10.888 -24.009 1.00 17.10 84 THR B O 1
ATOM 2290 N N . PRO B 1 87 ? -9.174 9.008 -24.766 1.00 17.15 85 PRO B N 1
ATOM 2291 C CA . PRO B 1 87 ? -9.009 8.354 -23.461 1.00 17.57 85 PRO B CA 1
ATOM 2292 C C . PRO B 1 87 ? -7.539 8.144 -23.091 1.00 17.91 85 PRO B C 1
ATOM 2293 O O . PRO B 1 87 ? -7.225 7.906 -21.915 1.00 19.72 85 PRO B O 1
ATOM 2297 N N . ALA B 1 88 ? -6.660 8.252 -24.082 1.00 18.29 86 ALA B N 1
ATOM 2298 C CA . ALA B 1 88 ? -5.226 8.091 -23.877 1.00 17.41 86 ALA B CA 1
ATOM 2299 C C . ALA B 1 88 ? -4.530 9.422 -23.638 1.00 19.30 86 ALA B C 1
ATOM 2300 O O . ALA B 1 88 ? -3.313 9.498 -23.688 1.00 18.78 86 ALA B O 1
ATOM 2302 N N . GLY B 1 89 ? -5.298 10.479 -23.382 1.00 16.76 87 GLY B N 1
ATOM 2303 C CA . GLY B 1 89 ? -4.703 11.802 -23.242 1.00 16.35 87 GLY B CA 1
ATOM 2304 C C . GLY B 1 89 ? -4.177 12.123 -21.846 1.00 16.62 87 GLY B C 1
ATOM 2305 O O . GLY B 1 89 ? -4.338 11.355 -20.887 1.00 18.03 87 GLY B O 1
ATOM 2306 N N . TYR B 1 90 ? -3.505 13.265 -21.731 1.00 16.75 88 TYR B N 1
ATOM 2307 C CA . TYR B 1 90 ? -3.219 13.836 -20.415 1.00 16.50 88 TYR B CA 1
ATOM 2308 C C . TYR B 1 90 ? -4.540 14.212 -19.743 1.00 17.71 88 TYR B C 1
ATOM 2309 O O . TYR B 1 90 ? -5.491 14.558 -20.416 1.00 17.41 88 TYR B O 1
ATOM 2318 N N . PRO B 1 91 ? -4.619 14.135 -18.409 1.00 17.13 89 PRO B N 1
ATOM 2319 C CA . PRO B 1 91 ? -5.905 14.512 -17.804 1.00 16.95 89 PRO B CA 1
ATOM 2320 C C . PRO B 1 91 ? -6.295 15.982 -17.993 1.00 17.65 89 PRO B C 1
ATOM 2321 O O . PRO B 1 91 ? -5.487 16.893 -17.769 1.00 18.43 89 PRO B O 1
ATOM 2325 N N . PHE B 1 92 ? -7.537 16.194 -18.420 1.00 17.25 90 PHE B N 1
ATOM 232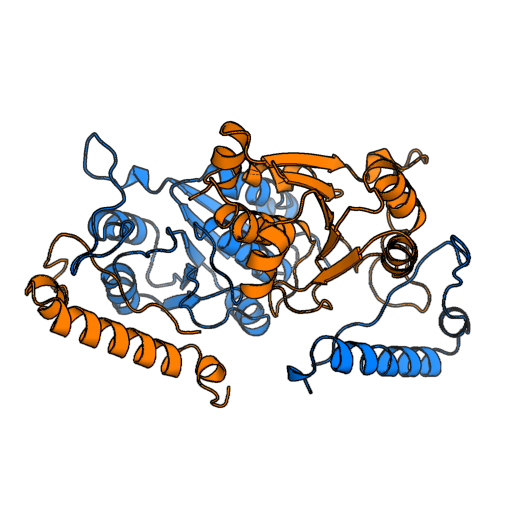6 C CA . PHE B 1 92 ? -8.138 17.521 -18.406 1.00 16.25 90 PHE B CA 1
ATOM 2327 C C . PHE B 1 92 ? -8.692 17.766 -17.009 1.00 17.71 90 PHE B C 1
ATOM 2328 O O . PHE B 1 92 ? -9.554 17.022 -16.546 1.00 17.83 90 PHE B O 1
ATOM 2336 N N . THR B 1 93 ? -8.189 18.797 -16.336 1.00 17.55 91 THR B N 1
ATOM 2337 C CA . THR B 1 93 ? -8.608 19.116 -14.968 1.00 18.00 91 THR B CA 1
ATOM 2338 C C . THR B 1 93 ? -9.066 20.557 -14.835 1.00 17.73 91 THR B C 1
ATOM 2339 O O . THR B 1 93 ? -9.015 21.332 -15.795 1.00 16.28 91 THR B O 1
ATOM 2343 N N . GLN B 1 94 ? -9.516 20.918 -13.633 1.00 18.02 92 GLN B N 1
ATOM 2344 C CA . GLN B 1 94 ? -9.877 22.305 -13.376 1.00 17.52 92 GLN B CA 1
ATOM 2345 C C . GLN B 1 94 ? -8.739 23.260 -13.712 1.00 18.32 92 GLN B C 1
ATOM 2346 O O . GLN B 1 94 ? -8.984 24.361 -14.214 1.00 18.99 92 GLN B O 1
ATOM 2352 N N . GLU B 1 95 ? -7.501 22.861 -13.431 1.00 17.44 93 GLU B N 1
ATOM 2353 C CA . GLU B 1 95 ? -6.350 23.698 -13.770 1.00 16.73 93 GLU B CA 1
ATOM 2354 C C . GLU B 1 95 ? -6.276 23.901 -15.280 1.00 18.50 93 GLU B C 1
ATOM 2355 O O . GLU B 1 95 ? -6.037 25.016 -15.753 1.00 20.15 93 GLU B O 1
ATOM 2361 N N . THR B 1 96 ? -6.509 22.831 -16.038 1.00 17.40 94 THR B N 1
ATOM 2362 C CA . THR B 1 96 ? -6.529 22.939 -17.490 1.00 17.47 94 THR B CA 1
ATOM 2363 C C . THR B 1 96 ? -7.598 23.918 -17.945 1.00 18.02 94 THR B C 1
ATOM 2364 O O . THR B 1 96 ? -7.367 24.727 -18.842 1.00 17.73 94 THR B O 1
ATOM 2368 N N . ALA B 1 97 ? -8.771 23.827 -17.333 1.00 16.62 95 ALA B N 1
ATOM 2369 C CA . ALA B 1 97 ? -9.870 24.720 -17.697 1.00 17.09 95 ALA B CA 1
ATOM 2370 C C . ALA B 1 97 ? -9.495 26.191 -17.475 1.00 18.81 95 ALA B C 1
ATOM 2371 O O . ALA B 1 97 ? -9.754 27.041 -18.323 1.00 17.87 95 ALA B O 1
ATOM 2373 N N . TRP B 1 98 ? -8.885 26.497 -16.335 1.00 16.99 96 TRP B N 1
ATOM 2374 C CA . TRP B 1 98 ? -8.400 27.853 -16.080 1.00 17.32 96 TRP B CA 1
ATOM 2375 C C . TRP B 1 98 ? -7.378 28.291 -17.118 1.00 19.62 96 TRP B C 1
ATOM 2376 O O . TRP B 1 98 ? -7.397 29.429 -17.583 1.00 19.75 96 TRP B O 1
ATOM 2387 N N . GLN B 1 99 ? -6.463 27.398 -17.462 1.00 18.22 97 GLN B N 1
ATOM 2388 C CA . GLN B 1 99 ? -5.424 27.724 -18.426 1.00 20.47 97 GLN B CA 1
ATOM 2389 C C . GLN B 1 99 ? -6.034 28.059 -19.773 1.00 18.94 97 GLN B C 1
ATOM 2390 O O . GLN B 1 99 ? -5.669 29.049 -20.416 1.00 24.02 97 GLN B O 1
ATOM 2396 N N . TRP B 1 100 ? -6.974 27.238 -20.209 1.00 19.23 98 TRP B N 1
ATOM 2397 C CA . TRP B 1 100 ? -7.503 27.401 -21.556 1.00 19.23 98 TRP B CA 1
ATOM 2398 C C . TRP B 1 100 ? -8.499 28.550 -21.621 1.00 21.99 98 TRP B C 1
ATOM 2399 O O . TRP B 1 100 ? -8.801 29.044 -22.708 1.00 21.13 98 TRP B O 1
ATOM 2410 N N . SER B 1 101 ? -8.986 28.994 -20.460 1.00 21.58 99 SER B N 1
ATOM 2411 C CA . SER B 1 101 ? -9.956 30.084 -20.415 1.00 19.27 99 SER B CA 1
ATOM 2412 C C . SER B 1 101 ? -9.367 31.412 -20.898 1.00 20.64 99 SER B C 1
ATOM 2413 O O . SER B 1 101 ? -10.103 32.355 -21.182 1.00 22.63 99 SER B O 1
ATOM 2416 N N . THR B 1 102 ? -8.045 31.500 -21.000 1.00 22.35 100 THR B N 1
ATOM 2417 C CA . THR B 1 102 ? -7.441 32.736 -21.468 1.00 24.30 100 THR B CA 1
ATOM 2418 C C . THR B 1 102 ? -6.944 32.634 -22.908 1.00 22.61 100 THR B C 1
ATOM 2419 O O . THR B 1 102 ? -6.284 33.561 -23.393 1.00 26.00 100 THR B O 1
ATOM 2423 N N . GLU B 1 103 ? -7.291 31.544 -23.592 1.00 22.50 101 GLU B N 1
ATOM 2424 C CA . GLU B 1 103 ? -6.848 31.312 -24.971 1.00 22.25 101 GLU B CA 1
ATOM 2425 C C . GLU B 1 103 ? -7.705 32.081 -25.964 1.00 24.82 101 GLU B C 1
ATOM 2426 O O . GLU B 1 103 ? -8.892 32.274 -25.751 1.00 27.17 101 GLU B O 1
ATOM 2432 N N . ASP B 1 104 ? -7.093 32.516 -27.058 1.00 24.96 102 ASP B N 1
ATOM 2433 C CA . ASP B 1 104 ? -7.836 33.223 -28.094 1.00 30.57 102 ASP B CA 1
ATOM 2434 C C . ASP B 1 104 ? -8.593 32.265 -29.011 1.00 25.73 102 ASP B C 1
ATOM 2435 O O . ASP B 1 104 ? -9.682 32.587 -29.498 1.00 25.07 102 ASP B O 1
ATOM 2440 N N . HIS B 1 105 ? -8.020 31.088 -29.241 1.00 21.58 103 HIS B N 1
ATOM 2441 C CA . HIS B 1 105 ? -8.544 30.177 -30.244 1.00 23.26 103 HIS B CA 1
ATOM 2442 C C . HIS B 1 105 ? -8.319 28.733 -29.851 1.00 22.31 103 HIS B C 1
ATOM 2443 O O . HIS B 1 105 ? -7.185 28.265 -29.793 1.00 24.30 103 HIS B O 1
ATOM 2450 N N . LEU B 1 106 ? -9.415 28.033 -29.578 1.00 19.87 104 LEU B N 1
ATOM 2451 C CA . LEU B 1 106 ? -9.381 26.602 -29.353 1.00 22.15 104 LEU B CA 1
ATOM 2452 C C . LEU B 1 106 ? -9.946 25.917 -30.583 1.00 23.11 104 LEU B C 1
ATOM 2453 O O . LEU B 1 106 ? -10.987 26.337 -31.100 1.00 22.61 104 LEU B O 1
ATOM 2458 N N . VAL B 1 107 ? -9.263 24.878 -31.060 1.00 18.98 105 VAL B N 1
ATOM 2459 C CA . VAL B 1 107 ? -9.838 23.993 -32.062 1.00 19.22 105 VAL B CA 1
ATOM 2460 C C . VAL B 1 107 ? -9.931 22.601 -31.462 1.00 18.16 105 VAL B C 1
ATOM 2461 O O . VAL B 1 107 ? -8.931 22.061 -30.989 1.00 19.86 105 VAL B O 1
ATOM 2465 N N . ILE B 1 108 ? -11.127 22.022 -31.457 1.00 17.98 106 ILE B N 1
ATOM 2466 C CA . ILE B 1 108 ? -11.304 20.706 -30.852 1.00 17.46 106 ILE B CA 1
ATOM 2467 C C . ILE B 1 108 ? -11.552 19.676 -31.932 1.00 17.96 106 ILE B C 1
ATOM 2468 O O . ILE B 1 108 ? -12.552 19.742 -32.652 1.00 20.89 106 ILE B O 1
ATOM 2473 N N . ALA B 1 109 ? -10.620 18.731 -32.044 1.00 18.11 107 ALA B N 1
ATOM 2474 C CA . ALA B 1 109 ? -10.698 17.679 -33.047 1.00 17.17 107 ALA B CA 1
ATOM 2475 C C . ALA B 1 109 ? -11.351 16.445 -32.452 1.00 18.52 107 ALA B C 1
ATOM 2476 O O . ALA B 1 109 ? -10.740 15.767 -31.622 1.00 20.09 107 ALA B O 1
ATOM 2478 N N . CYS B 1 110 ? -12.585 16.164 -32.873 1.00 17.76 108 CYS B N 1
ATOM 2479 C CA . CYS B 1 110 ? -13.336 15.028 -32.349 1.00 20.37 108 CYS B CA 1
ATOM 2480 C C . CYS B 1 110 ? -13.122 13.758 -33.160 1.00 18.68 108 CYS B C 1
ATOM 2481 O O . CYS B 1 110 ? -13.481 13.688 -34.334 1.00 21.53 108 CYS B O 1
ATOM 2484 N N . GLY B 1 111 ? -12.568 12.746 -32.507 1.00 18.64 109 GLY B N 1
ATOM 2485 C CA . GLY B 1 111 ? -12.351 11.465 -33.154 1.00 17.80 109 GLY B CA 1
ATOM 2486 C C . GLY B 1 111 ? -13.515 10.515 -32.974 1.00 21.75 109 GLY B C 1
ATOM 2487 O O . GLY B 1 111 ? -14.319 10.640 -32.052 1.00 23.30 109 GLY B O 1
ATOM 2488 N N . ARG B 1 112 ? -13.603 9.564 -33.893 1.00 21.86 110 ARG B N 1
ATOM 2489 C CA . ARG B 1 112 ? -14.575 8.486 -33.837 1.00 42.59 110 ARG B CA 1
ATOM 2490 C C . ARG B 1 112 ? -13.810 7.218 -34.173 1.00 43.67 110 ARG B C 1
ATOM 2491 O O . ARG B 1 112 ? -12.582 7.258 -34.301 1.00 24.68 110 ARG B O 1
ATOM 2499 N N . TYR B 1 113 ? -14.523 6.107 -34.325 1.00 30.32 111 TYR B N 1
ATOM 2500 C CA . TYR B 1 113 ? -13.892 4.813 -34.604 1.00 30.32 111 TYR B CA 1
ATOM 2501 C C . TYR B 1 113 ? -12.860 4.534 -33.513 1.00 33.97 111 TYR B C 1
ATOM 2502 O O . TYR B 1 113 ? -13.115 4.800 -32.339 1.00 39.85 111 TYR B O 1
ATOM 2511 N N . GLU B 1 114 ? -11.689 4.031 -33.886 1.00 26.31 112 GLU B N 1
ATOM 2512 C CA . GLU B 1 114 ? -10.669 3.726 -32.882 1.00 31.43 112 GLU B CA 1
ATOM 2513 C C . GLU B 1 114 ? -9.641 4.835 -32.701 1.00 33.00 112 GLU B C 1
ATOM 2514 O O . GLU B 1 114 ? -8.583 4.617 -32.121 1.00 41.76 112 GLU B O 1
ATOM 2520 N N . GLY B 1 115 ? -9.951 6.029 -33.191 1.00 24.83 113 GLY B N 1
ATOM 2521 C CA . GLY B 1 115 ? -9.077 7.168 -32.968 1.00 24.26 113 GLY B CA 1
ATOM 2522 C C . GLY B 1 115 ? -8.512 7.746 -34.253 1.00 23.30 113 GLY B C 1
ATOM 2523 O O . GLY B 1 115 ? -8.839 7.269 -35.336 1.00 23.10 113 GLY B O 1
ATOM 2524 N N . ILE B 1 116 ? -7.665 8.765 -34.114 1.00 19.60 114 ILE B N 1
ATOM 2525 C CA . ILE B 1 116 ? -7.102 9.508 -35.245 1.00 18.74 114 ILE B CA 1
ATOM 2526 C C . ILE B 1 116 ? -5.648 9.100 -35.440 1.00 21.00 114 ILE B C 1
ATOM 2527 O O . ILE B 1 116 ? -4.904 8.994 -34.468 1.00 20.15 114 ILE B O 1
ATOM 2532 N N . ASP B 1 117 ? -5.247 8.860 -36.686 1.00 16.89 115 ASP B N 1
ATOM 2533 C CA . ASP B 1 117 ? -3.839 8.637 -37.019 1.00 16.87 115 ASP B CA 1
ATOM 2534 C C . ASP B 1 117 ? -2.925 9.599 -36.256 1.00 19.30 115 ASP B C 1
ATOM 2535 O O . ASP B 1 117 ? -3.130 10.819 -36.283 1.00 18.54 115 ASP B O 1
ATOM 2540 N N . GLN B 1 118 ? -1.931 9.048 -35.564 1.00 17.48 116 GLN B N 1
ATOM 2541 C CA . GLN B 1 118 ? -1.091 9.855 -34.681 1.00 17.88 116 GLN B CA 1
ATOM 2542 C C . GLN B 1 118 ? -0.349 10.963 -35.409 1.00 18.21 116 GLN B C 1
ATOM 2543 O O . GLN B 1 118 ? 0.013 11.970 -34.803 1.00 19.44 116 GLN B O 1
ATOM 2549 N N . ARG B 1 119 ? -0.126 10.808 -36.709 1.00 17.87 117 ARG B N 1
ATOM 2550 C CA . ARG B 1 119 ? 0.622 11.832 -37.427 1.00 20.04 117 ARG B CA 1
ATOM 2551 C C . ARG B 1 119 ? -0.130 13.157 -37.543 1.00 18.90 117 ARG B C 1
ATOM 2552 O O . ARG B 1 119 ? 0.498 14.183 -37.787 1.00 20.84 117 ARG B O 1
ATOM 2560 N N . VAL B 1 120 ? -1.450 13.149 -37.346 1.00 18.08 118 VAL B N 1
ATOM 2561 C CA . VAL B 1 120 ? -2.209 14.400 -37.361 1.00 18.58 118 VAL B CA 1
ATOM 2562 C C . VAL B 1 120 ? -1.731 15.314 -36.239 1.00 22.91 118 VAL B C 1
ATOM 2563 O O . VAL B 1 120 ? -1.357 16.460 -36.479 1.00 21.62 118 VAL B O 1
ATOM 2567 N N . ALA B 1 121 ? -1.738 14.801 -35.015 1.00 18.79 119 ALA B N 1
ATOM 2568 C CA . ALA B 1 121 ? -1.240 15.567 -33.879 1.00 19.49 119 ALA B CA 1
ATOM 2569 C C . ALA B 1 121 ? 0.242 15.897 -34.030 1.00 25.00 119 ALA B C 1
ATOM 2570 O O . ALA B 1 121 ? 0.668 17.012 -33.705 1.00 23.85 119 ALA B O 1
ATOM 2572 N N . ASP B 1 122 ? 1.035 14.951 -34.528 1.00 21.28 120 ASP B N 1
ATOM 2573 C CA . ASP B 1 122 ? 2.473 15.176 -34.660 1.00 23.76 120 ASP B CA 1
ATOM 2574 C C . ASP B 1 122 ? 2.757 16.292 -35.678 1.00 26.97 120 ASP B C 1
ATOM 2575 O O . ASP B 1 122 ? 3.553 17.204 -35.422 1.00 25.66 120 ASP B O 1
ATOM 2580 N N . ASP B 1 123 ? 2.087 16.238 -36.824 1.00 22.29 121 ASP B N 1
ATOM 2581 C CA . ASP B 1 123 ? 2.220 17.294 -37.831 1.00 24.29 121 ASP B CA 1
ATOM 2582 C C . ASP B 1 123 ? 1.753 18.656 -37.299 1.00 26.74 121 ASP B C 1
ATOM 2583 O O . ASP B 1 123 ? 2.431 19.670 -37.484 1.00 25.36 121 ASP B O 1
ATOM 2588 N N . ALA B 1 124 ? 0.599 18.685 -36.644 1.00 22.98 122 ALA B N 1
ATOM 2589 C CA . ALA B 1 124 ? 0.086 19.945 -36.110 1.00 19.60 122 ALA B CA 1
ATOM 2590 C C . ALA B 1 124 ? 1.057 20.561 -35.102 1.00 22.09 122 ALA B C 1
ATOM 2591 O O . ALA B 1 124 ? 1.222 21.781 -35.052 1.00 22.82 122 ALA B O 1
ATOM 2593 N N . ALA B 1 125 ? 1.720 19.722 -34.312 1.00 21.95 123 ALA B N 1
ATOM 2594 C CA . ALA B 1 125 ? 2.618 20.212 -33.267 1.00 21.16 123 ALA B CA 1
ATOM 2595 C C . ALA B 1 125 ? 3.869 20.900 -33.817 1.00 23.97 123 ALA B C 1
ATOM 2596 O O . ALA B 1 125 ? 4.547 21.609 -33.075 1.00 26.44 123 ALA B O 1
ATOM 2598 N N . THR B 1 126 ? 4.176 20.698 -35.097 1.00 24.94 124 THR B N 1
ATOM 2599 C CA . THR B 1 126 ? 5.279 21.430 -35.721 1.00 24.23 124 THR B CA 1
ATOM 2600 C C . THR B 1 126 ? 4.896 22.876 -36.024 1.00 30.40 124 THR B C 1
ATOM 2601 O O . THR B 1 126 ? 5.763 23.681 -36.366 1.00 30.60 124 THR B O 1
ATOM 2605 N N . ARG B 1 127 ? 3.618 23.233 -35.900 1.00 26.74 125 ARG B N 1
ATOM 2606 C CA A ARG B 1 127 ? 3.141 24.573 -36.252 0.51 26.55 125 ARG B CA 1
ATOM 2607 C CA B ARG B 1 127 ? 3.295 24.631 -36.155 0.49 27.86 125 ARG B CA 1
ATOM 2608 C C . ARG B 1 127 ? 2.377 25.260 -35.121 1.00 24.99 125 ARG B C 1
ATOM 2609 O O . ARG B 1 127 ? 2.234 26.484 -35.105 1.00 27.12 125 ARG B O 1
ATOM 2624 N N . MET B 1 128 ? 1.824 24.461 -34.215 1.00 22.71 126 MET B N 1
ATOM 2625 C CA . MET B 1 128 ? 0.997 25.003 -33.150 1.00 22.13 126 MET B CA 1
ATOM 2626 C C . MET B 1 128 ? 1.110 24.143 -31.906 1.00 20.71 126 MET B C 1
ATOM 2627 O O . MET B 1 128 ? 1.692 23.059 -31.940 1.00 24.62 126 MET B O 1
ATOM 2632 N N . ARG B 1 129 ? 0.546 24.634 -30.802 1.00 21.94 127 ARG B N 1
ATOM 2633 C CA . ARG B 1 129 ? 0.453 23.859 -29.564 1.00 19.88 127 ARG B CA 1
ATOM 2634 C C . ARG B 1 129 ? -0.685 22.857 -29.651 1.00 23.08 127 ARG B C 1
ATOM 2635 O O . ARG B 1 129 ? -1.791 23.185 -30.098 1.00 22.32 127 ARG B O 1
ATOM 2643 N N . VAL B 1 130 ? -0.402 21.629 -29.228 1.00 20.05 128 VAL B N 1
ATOM 2644 C CA . VAL B 1 130 ? -1.365 20.533 -29.323 1.00 19.12 128 VAL B CA 1
ATOM 2645 C C . VAL B 1 130 ? -1.515 19.888 -27.957 1.00 19.21 128 VAL B C 1
ATOM 2646 O O . VAL B 1 130 ? -0.522 19.667 -27.259 1.00 21.93 128 VAL B O 1
ATOM 2650 N N . ARG B 1 131 ? -2.754 19.585 -27.572 1.00 17.30 129 ARG B N 1
ATOM 2651 C CA . ARG B 1 131 ? -3.020 18.982 -26.275 1.00 17.76 129 ARG B CA 1
ATOM 2652 C C . ARG B 1 131 ? -3.985 17.809 -26.442 1.00 18.09 129 ARG B C 1
ATOM 2653 O O . ARG B 1 131 ? -5.166 18.009 -26.708 1.00 18.25 129 ARG B O 1
ATOM 2661 N N . GLU B 1 132 ? -3.483 16.590 -26.278 1.00 18.38 130 GLU B N 1
ATOM 2662 C CA . GLU B 1 132 ? -4.331 15.405 -26.261 1.00 16.91 130 GLU B CA 1
ATOM 2663 C C . GLU B 1 132 ? -4.776 15.204 -24.831 1.00 17.40 130 GLU B C 1
ATOM 2664 O O . GLU B 1 132 ? -3.940 15.091 -23.939 1.00 17.55 130 GLU B O 1
ATOM 2670 N N . VAL B 1 133 ? -6.084 15.192 -24.597 1.00 16.47 131 VAL B N 1
ATOM 2671 C CA . VAL B 1 133 ? -6.579 15.160 -23.220 1.00 17.27 131 VAL B CA 1
ATOM 2672 C C . VAL B 1 133 ? -7.708 14.169 -23.009 1.00 16.36 131 VAL B C 1
ATOM 2673 O O . VAL B 1 133 ? -8.544 13.960 -23.887 1.00 15.97 131 VAL B O 1
ATOM 2677 N N . SER B 1 134 ? -7.714 13.575 -21.818 1.00 14.67 132 SER B N 1
ATOM 2678 C CA A SER B 1 134 ? -8.804 12.715 -21.371 0.62 17.98 132 SER B CA 1
ATOM 2679 C CA B SER B 1 134 ? -8.829 12.731 -21.407 0.38 12.19 132 SER B CA 1
ATOM 2680 C C . SER B 1 134 ? -9.654 13.454 -20.355 1.00 17.03 132 SER B C 1
ATOM 2681 O O . SER B 1 134 ? -9.103 14.089 -19.449 1.00 18.20 132 SER B O 1
ATOM 2686 N N . ILE B 1 135 ? -10.974 13.358 -20.474 1.00 15.09 133 ILE B N 1
ATOM 2687 C CA . ILE B 1 135 ? -11.803 14.050 -19.483 1.00 15.40 133 ILE B CA 1
ATOM 2688 C C . ILE B 1 135 ? -12.157 13.161 -18.294 1.00 18.65 133 ILE B C 1
ATOM 2689 O O . ILE B 1 135 ? -12.831 13.618 -17.372 1.00 17.96 133 ILE B O 1
ATOM 2694 N N . GLY B 1 136 ? -11.690 11.916 -18.290 1.00 16.54 134 GLY B N 1
ATOM 2695 C CA . GLY B 1 136 ? -11.941 11.036 -17.156 1.00 17.64 134 GLY B CA 1
ATOM 2696 C C . GLY B 1 136 ? -11.634 9.593 -17.492 1.00 18.29 134 GLY B C 1
ATOM 2697 O O . GLY B 1 136 ? -11.230 9.287 -18.610 1.00 19.68 134 GLY B O 1
ATOM 2698 N N . ASP B 1 137 ? -11.802 8.705 -16.517 1.00 18.77 135 ASP B N 1
ATOM 2699 C CA . ASP B 1 137 ? -11.366 7.316 -16.677 1.00 19.22 135 ASP B CA 1
ATOM 2700 C C . ASP B 1 137 ? -12.475 6.422 -17.229 1.00 17.53 135 ASP B C 1
ATOM 2701 O O . ASP B 1 137 ? -12.976 5.539 -16.538 1.00 20.19 135 ASP B O 1
ATOM 2706 N N . TYR B 1 138 ? -12.860 6.678 -18.473 1.00 18.06 136 TYR B N 1
ATOM 2707 C CA . TYR B 1 138 ? -13.917 5.916 -19.142 1.00 17.70 136 TYR B CA 1
ATOM 2708 C C . TYR B 1 138 ? -13.752 6.131 -20.642 1.00 16.40 136 TYR B C 1
ATOM 2709 O O . TYR B 1 138 ? -13.035 7.024 -21.081 1.00 18.74 136 TYR B O 1
ATOM 2718 N N . VAL B 1 139 ? -14.397 5.272 -21.421 1.00 19.37 137 VAL B N 1
ATOM 2719 C CA . VAL B 1 139 ? -14.303 5.333 -22.868 1.00 18.85 137 VAL B CA 1
ATOM 2720 C C . VAL B 1 139 ? -15.654 5.739 -23.452 1.00 18.90 137 VAL B C 1
ATOM 2721 O O . VAL B 1 139 ? -16.712 5.306 -22.979 1.00 20.55 137 VAL B O 1
ATOM 2725 N N . LEU B 1 140 ? -15.604 6.593 -24.466 1.00 19.08 138 LEU B N 1
ATOM 2726 C CA . LEU B 1 140 ? -16.778 7.002 -25.219 1.00 18.20 138 LEU B CA 1
ATOM 2727 C C . LEU B 1 140 ? -16.684 6.459 -26.643 1.00 20.25 138 LEU B C 1
ATOM 2728 O O . LEU B 1 140 ? -15.645 5.929 -27.032 1.00 21.22 138 LEU B O 1
ATOM 2733 N N . ASN B 1 141 ? -17.750 6.580 -27.425 1.00 20.33 139 ASN B N 1
ATOM 2734 C CA . ASN B 1 141 ? -17.658 6.210 -28.843 1.00 19.65 139 ASN B CA 1
ATOM 2735 C C . ASN B 1 141 ? -16.970 7.289 -29.668 1.00 21.43 139 ASN B C 1
ATOM 2736 O O . ASN B 1 141 ? -16.392 7.007 -30.723 1.00 24.82 139 ASN B O 1
ATOM 2741 N N . GLY B 1 142 ? -17.048 8.532 -29.203 1.00 19.47 140 GLY B N 1
ATOM 2742 C CA . GLY B 1 142 ? -16.482 9.644 -29.943 1.00 21.44 140 GLY B CA 1
ATOM 2743 C C . GLY B 1 142 ? -16.103 10.790 -29.032 1.00 19.34 140 GLY B C 1
ATOM 2744 O O . GLY B 1 142 ? -16.496 10.827 -27.872 1.00 20.15 140 GLY B O 1
ATOM 2745 N N . GLY B 1 143 ? -15.337 11.735 -29.563 1.00 17.19 141 GLY B N 1
ATOM 2746 C CA . GLY B 1 143 ? -14.878 12.866 -28.771 1.00 19.91 141 GLY B CA 1
ATOM 2747 C C . GLY B 1 143 ? -15.897 13.967 -28.568 1.00 19.05 141 GLY B C 1
ATOM 2748 O O . GLY B 1 143 ? -15.627 14.899 -27.808 1.00 18.77 141 GLY B O 1
ATOM 2749 N N . GLU B 1 144 ? -17.061 13.861 -29.215 1.00 18.13 142 GLU B N 1
ATOM 2750 C CA . GLU B 1 144 ? -18.047 14.939 -29.214 1.00 17.58 142 GLU B CA 1
ATOM 2751 C C . GLU B 1 144 ? -18.556 15.310 -27.822 1.00 18.62 142 GLU B C 1
ATOM 2752 O O . GLU B 1 144 ? -18.621 16.491 -27.481 1.00 19.52 142 GLU B O 1
ATOM 2758 N N . ALA B 1 145 ? -18.913 14.318 -27.010 1.00 18.76 143 ALA B N 1
ATOM 2759 C CA . ALA B 1 145 ? -19.419 14.625 -25.672 1.00 17.79 143 ALA B CA 1
ATOM 2760 C C . ALA B 1 145 ? -18.311 15.209 -24.801 1.00 16.79 143 ALA B C 1
ATOM 2761 O O . ALA B 1 145 ? -18.559 16.071 -23.948 1.00 17.15 143 ALA B O 1
ATOM 2763 N N . ALA B 1 146 ? -17.086 14.749 -25.013 1.00 17.21 144 ALA B N 1
ATOM 2764 C CA . ALA B 1 146 ? -15.947 15.313 -24.306 1.00 17.04 144 ALA B CA 1
ATOM 2765 C C . ALA B 1 146 ? -15.722 16.765 -24.717 1.00 17.83 144 ALA B C 1
ATOM 2766 O O . ALA B 1 146 ? -15.393 17.617 -23.882 1.00 16.89 144 ALA B O 1
ATOM 2768 N N . ALA B 1 147 ? -15.923 17.065 -25.999 1.00 16.70 145 ALA B N 1
ATOM 2769 C CA . ALA B 1 147 ? -15.817 18.444 -26.452 1.00 16.36 145 ALA B CA 1
ATOM 2770 C C . ALA B 1 147 ? -16.827 19.333 -25.731 1.00 17.38 145 ALA B C 1
ATOM 2771 O O . ALA B 1 147 ? -16.496 20.451 -25.338 1.00 18.16 145 ALA B O 1
ATOM 2773 N N . LEU B 1 148 ? -18.042 18.837 -25.525 1.00 16.82 146 LEU B N 1
ATOM 2774 C CA . LEU B 1 148 ? -19.056 19.631 -24.829 1.00 16.79 146 LEU B CA 1
ATOM 2775 C C . LEU B 1 148 ? -18.639 19.895 -23.388 1.00 17.16 146 LEU B C 1
ATOM 2776 O O . LEU B 1 148 ? -18.785 21.015 -22.893 1.00 18.82 146 LEU B O 1
ATOM 2781 N N . VAL B 1 149 ? -18.124 18.877 -22.713 1.00 15.41 147 VAL B N 1
ATOM 2782 C CA . VAL B 1 149 ? -17.638 19.034 -21.341 1.00 16.73 147 VAL B CA 1
ATOM 2783 C C . VAL B 1 149 ? -16.516 20.078 -21.259 1.00 15.76 147 VAL B C 1
ATOM 2784 O O . VAL B 1 149 ? -16.525 20.986 -20.401 1.00 16.78 147 VAL B O 1
ATOM 2788 N N . ILE B 1 150 ? -15.558 19.981 -22.174 1.00 15.92 148 ILE B N 1
ATOM 2789 C CA . ILE B 1 150 ? -14.438 20.913 -22.172 1.00 16.65 148 ILE B CA 1
ATOM 2790 C C . ILE B 1 150 ? -14.917 22.340 -22.420 1.00 17.33 148 ILE B C 1
ATOM 2791 O O . ILE B 1 150 ? -14.506 23.268 -21.719 1.00 16.86 148 ILE B O 1
ATOM 2796 N N . ILE B 1 151 ? -15.802 22.521 -23.401 1.00 16.47 149 ILE B N 1
ATOM 2797 C CA . ILE B 1 151 ? -16.319 23.851 -23.696 1.00 16.13 149 ILE B CA 1
ATOM 2798 C C . ILE B 1 151 ? -17.037 24.428 -22.484 1.00 17.29 149 ILE B C 1
ATOM 2799 O O . ILE B 1 151 ? -16.822 25.595 -22.132 1.00 19.94 149 ILE B O 1
ATOM 2804 N N . GLU B 1 152 ? -17.859 23.629 -21.817 1.00 18.28 150 GLU B N 1
ATOM 2805 C CA . GLU B 1 152 ? -18.568 24.156 -20.658 1.00 17.76 150 GLU B CA 1
ATOM 2806 C C . GLU B 1 152 ? -17.610 24.496 -19.510 1.00 20.61 150 GLU B C 1
ATOM 2807 O O . GLU B 1 152 ? -17.773 25.523 -18.851 1.00 22.33 150 GLU B O 1
ATOM 2813 N N . ALA B 1 153 ? -16.619 23.647 -19.267 1.00 17.45 151 ALA B N 1
ATOM 2814 C CA . ALA B 1 153 ? -15.709 23.851 -18.133 1.00 16.49 151 ALA B CA 1
ATOM 2815 C C . ALA B 1 153 ? -14.847 25.090 -18.351 1.00 16.73 151 ALA B C 1
ATOM 2816 O O . ALA B 1 153 ? -14.500 25.792 -17.398 1.00 17.60 151 ALA B O 1
ATOM 2818 N N . VAL B 1 154 ? -14.497 25.346 -19.611 1.00 17.69 152 VAL B N 1
ATOM 2819 C CA . VAL B 1 154 ? -13.669 26.498 -19.962 1.00 19.12 152 VAL B CA 1
ATOM 2820 C C . VAL B 1 154 ? -14.497 27.787 -20.015 1.00 19.75 152 VAL B C 1
ATOM 2821 O O . VAL B 1 154 ? -14.091 28.804 -19.446 1.00 19.18 152 VAL B O 1
ATOM 2825 N N . LEU B 1 155 ? -15.649 27.758 -20.686 1.00 19.21 153 LEU B N 1
ATOM 2826 C CA . LEU B 1 155 ? -16.395 28.999 -20.919 1.00 18.93 153 LEU B CA 1
ATOM 2827 C C . LEU B 1 155 ? -16.894 29.633 -19.638 1.00 18.41 153 LEU B C 1
ATOM 2828 O O . LEU B 1 155 ? -16.992 30.854 -19.571 1.00 21.31 153 LEU B O 1
ATOM 2833 N N . ARG B 1 156 ? -17.205 28.839 -18.621 1.00 20.20 154 ARG B N 1
ATOM 2834 C CA . ARG B 1 156 ? -17.721 29.421 -17.390 1.00 19.42 154 ARG B CA 1
ATOM 2835 C C . ARG B 1 156 ? -16.634 30.173 -16.616 1.00 22.38 154 ARG B C 1
ATOM 2836 O O . ARG B 1 156 ? -16.932 30.869 -15.633 1.00 22.32 154 ARG B O 1
ATOM 2844 N N . LEU B 1 157 ? -15.389 30.066 -17.081 1.00 18.09 155 LEU B N 1
ATOM 2845 C CA . LEU B 1 157 ? -14.263 30.723 -16.415 1.00 20.07 155 LEU B CA 1
ATOM 2846 C C . LEU B 1 157 ? -13.768 31.957 -17.158 1.00 22.61 155 LEU B C 1
ATOM 2847 O O . LEU B 1 157 ? -12.936 32.699 -16.636 1.00 21.01 155 LEU B O 1
ATOM 2852 N N . VAL B 1 158 ? -14.245 32.166 -18.379 1.00 23.75 156 VAL B N 1
ATOM 2853 C CA . VAL B 1 158 ? -13.790 33.297 -19.190 1.00 26.47 156 VAL B CA 1
ATOM 2854 C C . VAL B 1 158 ? -14.190 34.606 -18.532 1.00 29.40 156 VAL B C 1
ATOM 2855 O O . VAL B 1 158 ? -15.301 34.730 -18.027 1.00 29.48 156 VAL B O 1
ATOM 2859 N N . PRO B 1 159 ? -13.264 35.584 -18.500 1.00 28.51 157 PRO B N 1
ATOM 286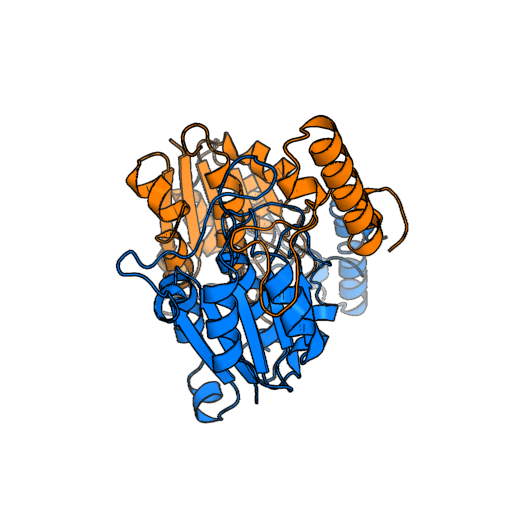0 C CA . PRO B 1 159 ? -13.551 36.887 -17.902 1.00 33.30 157 PRO B CA 1
ATOM 2861 C C . PRO B 1 159 ? -14.763 37.525 -18.571 1.00 34.34 157 PRO B C 1
ATOM 2862 O O . PRO B 1 159 ? -14.778 37.698 -19.790 1.00 66.87 157 PRO B O 1
ATOM 2866 N N . GLY B 1 160 ? -15.776 37.851 -17.781 1.00 45.65 158 GLY B N 1
ATOM 2867 C CA . GLY B 1 160 ? -16.982 38.443 -18.327 1.00 56.37 158 GLY B CA 1
ATOM 2868 C C . GLY B 1 160 ? -18.160 37.492 -18.349 1.00 45.03 158 GLY B C 1
ATOM 2869 O O . GLY B 1 160 ? -19.309 37.920 -18.419 1.00 43.42 158 GLY B O 1
ATOM 2870 N N . VAL B 1 161 ? -17.884 36.193 -18.297 1.00 38.80 159 VAL B N 1
ATOM 2871 C CA . VAL B 1 161 ? -18.958 35.212 -18.237 1.00 62.54 159 VAL B CA 1
ATOM 2872 C C . VAL B 1 161 ? -19.524 35.183 -16.814 1.00 89.63 159 VAL B C 1
ATOM 2873 O O . VAL B 1 161 ? -20.726 34.995 -16.610 1.00 103.30 159 VAL B O 1
ATOM 2877 N N . LEU B 1 162 ? -18.647 35.404 -15.838 1.00 66.11 160 LEU B N 1
ATOM 2878 C CA . LEU B 1 162 ? -19.054 35.586 -14.447 1.00 80.47 160 LEU B CA 1
ATOM 2879 C C . LEU B 1 162 ? -17.919 36.213 -13.646 1.00 74.30 160 LEU B C 1
ATOM 2880 O O . LEU B 1 162 ? -16.759 36.148 -14.051 1.00 66.10 160 LEU B O 1
ATOM 2882 N N . SER B 1 179 ? -8.881 20.430 -5.110 1.00 83.20 177 SER B N 1
ATOM 2883 C CA . SER B 1 179 ? -8.829 20.931 -3.743 1.00 45.37 177 SER B CA 1
ATOM 2884 C C . SER B 1 179 ? -9.694 20.073 -2.821 1.00 61.84 177 SER B C 1
ATOM 2885 O O . SER B 1 179 ? -9.261 19.017 -2.362 1.00 35.78 177 SER B O 1
ATOM 2888 N N . LEU B 1 180 ? -10.912 20.535 -2.555 1.00 54.83 178 LEU B N 1
ATOM 2889 C CA . LEU B 1 180 ? -11.851 19.819 -1.693 1.00 35.98 178 LEU B CA 1
ATOM 2890 C C . LEU B 1 180 ? -13.237 19.755 -2.326 1.00 39.59 178 LEU B C 1
ATOM 2891 O O . LEU B 1 180 ? -13.549 20.529 -3.229 1.00 59.23 178 LEU B O 1
ATOM 2896 N N . LEU B 1 181 ? -14.070 18.839 -1.842 1.00 31.04 179 LEU B N 1
ATOM 2897 C CA . LEU B 1 181 ? -15.445 18.741 -2.332 1.00 30.02 179 LEU B CA 1
ATOM 2898 C C . LEU B 1 181 ? -16.364 19.649 -1.541 1.00 28.14 179 LEU B C 1
ATOM 2899 O O . LEU B 1 181 ? -16.222 19.797 -0.327 1.00 29.80 179 LEU B O 1
ATOM 2904 N N . GLU B 1 182 ? -17.318 20.261 -2.227 1.00 23.19 180 GLU B N 1
ATOM 2905 C CA . GLU B 1 182 ? -18.338 21.021 -1.528 1.00 23.56 180 GLU B CA 1
ATOM 2906 C C . GLU B 1 182 ? -19.267 20.055 -0.804 1.00 21.46 180 GLU B C 1
ATOM 2907 O O . GLU B 1 182 ? -19.593 18.985 -1.323 1.00 22.70 180 GLU B O 1
ATOM 2913 N N . GLY B 1 183 ? -19.667 20.422 0.402 1.00 23.12 181 GLY B N 1
ATOM 2914 C CA . GLY B 1 183 ? -20.585 19.610 1.171 1.00 21.80 181 GLY B CA 1
ATOM 2915 C C . GLY B 1 183 ? -22.017 19.847 0.722 1.00 22.80 181 GLY B C 1
ATOM 2916 O O . GLY B 1 183 ? -22.258 20.503 -0.292 1.00 23.48 181 GLY B O 1
ATOM 2917 N N . PRO B 1 184 ? -22.968 19.298 1.478 1.00 19.46 182 PRO B N 1
ATOM 2918 C CA . PRO B 1 184 ? -24.388 19.411 1.142 1.00 19.70 182 PRO B CA 1
ATOM 2919 C C . PRO B 1 184 ? -24.890 20.848 1.219 1.00 22.56 182 PRO B C 1
ATOM 2920 O O . PRO B 1 184 ? -24.381 21.658 1.997 1.00 22.71 182 PRO B O 1
ATOM 2924 N N . SER B 1 185 ? -25.888 21.143 0.392 1.00 19.75 183 SER B N 1
ATOM 2925 C CA A SER B 1 185 ? -26.537 22.450 0.350 0.40 19.74 183 SER B CA 1
ATOM 2926 C CA B SER B 1 185 ? -26.527 22.451 0.410 0.60 16.90 183 SER B CA 1
ATOM 2927 C C . SER B 1 185 ? -28.030 22.282 0.584 1.00 18.35 183 SER B C 1
ATOM 2928 O O . SER B 1 185 ? -28.588 21.233 0.268 1.00 18.35 183 SER B O 1
ATOM 2933 N N . TYR B 1 186 ? -28.672 23.319 1.107 1.00 17.72 184 TYR B N 1
ATOM 2934 C CA . TYR B 1 186 ? -30.088 23.270 1.460 1.00 19.56 184 TYR B CA 1
ATOM 2935 C C . TYR B 1 186 ? -30.788 24.574 1.138 1.00 18.76 184 TYR B C 1
ATOM 2936 O O . TYR B 1 186 ? -30.161 25.640 1.142 1.00 20.28 184 TYR B O 1
ATOM 2945 N N . THR B 1 187 ? -32.095 24.495 0.920 1.00 18.13 185 THR B N 1
ATOM 2946 C CA . THR B 1 187 ? -32.888 25.703 0.774 1.00 18.80 185 THR B CA 1
ATOM 2947 C C . THR B 1 187 ? -34.287 25.445 1.335 1.00 21.95 185 THR B C 1
ATOM 2948 O O . THR B 1 187 ? -34.536 24.397 1.921 1.00 20.28 185 THR B O 1
ATOM 2952 N N . ARG B 1 188 ? -35.192 26.405 1.192 1.00 20.02 186 ARG B N 1
ATOM 2953 C CA . ARG B 1 188 ? -36.502 26.316 1.839 1.00 19.86 186 ARG B CA 1
ATOM 2954 C C . ARG B 1 188 ? -37.358 25.172 1.281 1.00 20.23 186 ARG B C 1
ATOM 2955 O O . ARG B 1 188 ? -37.235 24.834 0.108 1.00 20.11 186 ARG B O 1
ATOM 2963 N N . PRO B 1 189 ? -38.245 24.573 2.110 1.00 17.86 187 PRO B N 1
ATOM 2964 C CA . PRO B 1 189 ? -38.573 24.904 3.507 1.00 19.47 187 PRO B CA 1
ATOM 2965 C C . PRO B 1 189 ? -37.615 24.269 4.520 1.00 19.42 187 PRO B C 1
ATOM 2966 O O . PRO B 1 189 ? -36.902 23.326 4.179 1.00 19.72 187 PRO B O 1
ATOM 2970 N N . PRO B 1 190 ? -37.587 24.777 5.756 1.00 20.42 188 PRO B N 1
ATOM 2971 C CA . PRO B 1 190 ? -36.631 24.280 6.759 1.00 21.23 188 PRO B CA 1
ATOM 2972 C C . PRO B 1 190 ? -36.893 22.840 7.204 1.00 22.82 188 PRO B C 1
ATOM 2973 O O . PRO B 1 190 ? -35.990 22.173 7.716 1.00 22.75 188 PRO B O 1
ATOM 2977 N N . SER B 1 191 ? -38.130 22.384 7.037 1.00 20.66 189 SER B N 1
ATOM 2978 C CA A SER B 1 191 ? -38.464 20.983 7.264 0.70 20.30 189 SER B CA 1
ATOM 2979 C CA B SER B 1 191 ? -38.487 20.992 7.279 0.30 22.14 189 SER B CA 1
ATOM 2980 C C . SER B 1 191 ? -39.254 20.461 6.070 1.00 22.08 189 SER B C 1
ATOM 2981 O O . SER B 1 191 ? -40.189 21.111 5.603 1.00 24.07 189 SER B O 1
ATOM 2986 N N . TRP B 1 192 ? -38.863 19.292 5.569 1.00 20.38 190 TRP B N 1
ATOM 2987 C CA . TRP B 1 192 ? -39.498 18.697 4.389 1.00 21.85 190 TRP B CA 1
ATOM 2988 C C . TRP B 1 192 ? -39.515 17.175 4.507 1.00 22.25 190 TRP B C 1
ATOM 2989 O O . TRP B 1 192 ? -38.472 16.554 4.674 1.00 19.26 190 TRP B O 1
ATOM 3000 N N . ARG B 1 193 ? -40.710 16.594 4.427 1.00 22.94 191 ARG B N 1
ATOM 3001 C CA . ARG B 1 193 ? -40.917 15.157 4.591 1.00 22.53 191 ARG B CA 1
ATOM 3002 C C . ARG B 1 193 ? -40.312 14.649 5.887 1.00 22.62 191 ARG B C 1
ATOM 3003 O O . ARG B 1 193 ? -39.884 13.501 5.964 1.00 23.58 191 ARG B O 1
ATOM 3011 N N . GLY B 1 194 ? -40.292 15.494 6.914 1.00 20.69 192 GLY B N 1
ATOM 3012 C CA . GLY B 1 194 ? -39.734 15.095 8.197 1.00 22.12 192 GLY B CA 1
ATOM 3013 C C . GLY B 1 194 ? -38.222 15.183 8.277 1.00 22.00 192 GLY B C 1
ATOM 3014 O O . GLY B 1 194 ? -37.606 14.688 9.230 1.00 23.84 192 GLY B O 1
ATOM 3015 N N . MET B 1 195 ? -37.620 15.794 7.262 1.00 20.17 193 MET B N 1
ATOM 3016 C CA . MET B 1 195 ? -36.174 16.005 7.212 1.00 20.93 193 MET B CA 1
ATOM 3017 C C . MET B 1 195 ? -35.852 17.482 7.398 1.00 21.32 193 MET B C 1
ATOM 3018 O O . MET B 1 195 ? -36.312 18.339 6.621 1.00 20.10 193 MET B O 1
ATOM 3023 N N . ASP B 1 196 ? -35.067 17.776 8.424 1.00 24.20 194 ASP B N 1
ATOM 3024 C CA . ASP B 1 196 ? -34.759 19.156 8.783 1.00 23.26 194 ASP B CA 1
ATOM 3025 C C . ASP B 1 196 ? -33.439 19.620 8.188 1.00 27.52 194 ASP B C 1
ATOM 3026 O O . ASP B 1 196 ? -32.464 18.869 8.136 1.00 27.06 194 ASP B O 1
ATOM 3031 N N . VAL B 1 197 ? -33.410 20.865 7.734 1.00 20.41 195 VAL B N 1
ATOM 3032 C CA . VAL B 1 197 ? -32.148 21.514 7.434 1.00 22.68 195 VAL B CA 1
ATOM 3033 C C . VAL B 1 197 ? -31.326 21.578 8.730 1.00 23.97 195 VAL B C 1
ATOM 3034 O O . VAL B 1 197 ? -31.870 21.889 9.800 1.00 24.49 195 VAL B O 1
ATOM 3038 N N . PRO B 1 198 ? -30.025 21.246 8.647 1.00 24.75 196 PRO B N 1
ATOM 3039 C CA . PRO B 1 198 ? -29.130 21.348 9.805 1.00 24.39 196 PRO B CA 1
ATOM 3040 C C . PRO B 1 198 ? -29.316 22.684 10.532 1.00 23.84 196 PRO B C 1
ATOM 3041 O O . PRO B 1 198 ? -29.218 23.744 9.914 1.00 27.34 196 PRO B O 1
ATOM 3045 N N . PRO B 1 199 ? -29.629 22.629 11.836 1.00 29.59 197 PRO B N 1
ATOM 3046 C CA . PRO B 1 199 ? -29.982 23.824 12.610 1.00 28.57 197 PRO B CA 1
ATOM 3047 C C . PRO B 1 199 ? -28.939 24.939 12.540 1.00 26.42 197 PRO B C 1
ATOM 3048 O O . PRO B 1 199 ? -29.315 26.114 12.556 1.00 29.14 197 PRO B O 1
ATOM 3052 N N . VAL B 1 200 ? -27.659 24.582 12.461 1.00 28.98 198 VAL B N 1
ATOM 3053 C CA . VAL B 1 200 ? -26.611 25.593 12.422 1.00 29.79 198 VAL B CA 1
ATOM 3054 C C . VAL B 1 200 ? -26.816 26.536 11.230 1.00 25.99 198 VAL B C 1
ATOM 3055 O O . VAL B 1 200 ? -26.539 27.732 11.328 1.00 29.79 198 VAL B O 1
ATOM 3059 N N . LEU B 1 201 ? -27.340 26.008 10.123 1.00 27.27 199 LEU B N 1
ATOM 3060 C CA . LEU B 1 201 ? -27.541 26.810 8.916 1.00 25.09 199 LEU B CA 1
ATOM 3061 C C . LEU B 1 201 ? -28.657 27.832 9.083 1.00 33.24 199 LEU B C 1
ATOM 3062 O O . LEU B 1 201 ? -28.749 28.790 8.311 1.00 30.73 199 LEU B O 1
ATOM 3067 N N . LEU B 1 202 ? -29.500 27.624 10.092 1.00 30.15 200 LEU B N 1
ATOM 3068 C CA . LEU B 1 202 ? -30.608 28.528 10.374 1.00 33.73 200 LEU B CA 1
ATOM 3069 C C . LEU B 1 202 ? -30.265 29.493 11.510 1.00 39.21 200 LEU B C 1
ATOM 3070 O O . LEU B 1 202 ? -31.084 30.328 11.888 1.00 46.34 200 LEU B O 1
ATOM 3075 N N . SER B 1 203 ? -29.048 29.384 12.040 1.00 36.52 201 SER B N 1
ATOM 3076 C CA . SER B 1 203 ? -28.677 30.043 13.297 1.00 36.86 201 SER B CA 1
ATOM 3077 C C . SER B 1 203 ? -28.162 31.472 13.129 1.00 38.61 201 SER B C 1
ATOM 3078 O O . SER B 1 203 ? -28.090 32.227 14.095 1.00 40.65 201 SER B O 1
ATOM 3081 N N . GLY B 1 204 ? -27.786 31.835 11.908 1.00 40.94 202 GLY B N 1
ATOM 3082 C CA . GLY B 1 204 ? -27.255 33.160 11.644 1.00 40.72 202 GLY B CA 1
ATOM 3083 C C . GLY B 1 204 ? -25.843 33.391 12.157 1.00 38.21 202 GLY B C 1
ATOM 3084 O O . GLY B 1 204 ? -25.337 34.511 12.100 1.00 42.71 202 GLY B O 1
ATOM 3085 N N . ASP B 1 205 ? -25.201 32.342 12.664 1.00 38.54 203 ASP B N 1
ATOM 3086 C CA . ASP B 1 205 ? -23.838 32.466 13.178 1.00 50.23 203 ASP B CA 1
ATOM 3087 C C . ASP B 1 205 ? -22.831 32.123 12.088 1.00 43.24 203 ASP B C 1
ATOM 3088 O O . ASP B 1 205 ? -22.555 30.955 11.839 1.00 35.09 203 ASP B O 1
ATOM 3093 N N . HIS B 1 206 ? -22.271 33.152 11.460 1.00 43.38 204 HIS B N 1
ATOM 3094 C CA . HIS B 1 206 ? -21.386 32.970 10.312 1.00 44.73 204 HIS B CA 1
ATOM 3095 C C . HIS B 1 206 ? -20.168 32.100 10.623 1.00 35.45 204 HIS B C 1
ATOM 3096 O O . HIS B 1 206 ? -19.778 31.261 9.810 1.00 34.33 204 HIS B O 1
ATOM 3103 N N . ALA B 1 207 ? -19.577 32.294 11.798 1.00 38.15 205 ALA B N 1
ATOM 3104 C CA . ALA B 1 207 ? -18.427 31.497 12.210 1.00 43.17 205 ALA B CA 1
ATOM 3105 C C . ALA B 1 207 ? -18.780 30.017 12.351 1.00 38.39 205 ALA B C 1
ATOM 3106 O O . ALA B 1 207 ? -18.039 29.149 11.890 1.00 36.69 205 ALA B O 1
ATOM 3108 N N . LYS B 1 208 ? -19.914 29.734 12.984 1.00 36.96 206 LYS B N 1
ATOM 3109 C CA . LYS B 1 208 ? -20.353 28.357 13.175 1.00 32.98 206 LYS B CA 1
ATOM 3110 C C . LYS B 1 208 ? -20.746 27.709 11.847 1.00 28.00 206 LYS B C 1
ATOM 3111 O O . LYS B 1 208 ? -20.473 26.530 11.619 1.00 31.60 206 LYS B O 1
ATOM 3115 N N . ILE B 1 209 ? -21.382 28.483 10.973 1.00 30.83 207 ILE B N 1
ATOM 3116 C CA . ILE B 1 209 ? -21.767 27.975 9.657 1.00 27.16 207 ILE B CA 1
ATOM 3117 C C . ILE B 1 209 ? -20.532 27.671 8.817 1.00 28.30 207 ILE B C 1
ATOM 3118 O O . ILE B 1 209 ? -20.451 26.614 8.195 1.00 29.76 207 ILE B O 1
ATOM 3123 N N . ALA B 1 210 ? -19.575 28.595 8.811 1.00 32.16 208 ALA B N 1
ATOM 3124 C CA . ALA B 1 210 ? -18.323 28.402 8.086 1.00 43.49 208 ALA B CA 1
ATOM 3125 C C . ALA B 1 210 ? -17.617 27.138 8.561 1.00 34.01 208 ALA B C 1
ATOM 3126 O O . ALA B 1 210 ? -17.121 26.348 7.753 1.00 31.28 208 ALA B O 1
ATOM 3128 N N . ALA B 1 211 ? -17.584 26.945 9.876 1.00 30.78 209 ALA B N 1
ATOM 3129 C CA . ALA B 1 211 ? -16.901 25.795 10.456 1.00 31.42 209 ALA B CA 1
ATOM 3130 C C . ALA B 1 211 ? -17.628 24.504 10.112 1.00 33.32 209 ALA B C 1
ATOM 3131 O O . ALA B 1 211 ? -17.003 23.509 9.752 1.00 34.38 209 ALA B O 1
ATOM 3133 N N . TRP B 1 212 ? -18.953 24.525 10.208 1.00 30.30 210 TRP B N 1
ATOM 3134 C CA . TRP B 1 212 ? -19.745 23.355 9.867 1.00 30.17 210 TRP B CA 1
ATOM 3135 C C . TRP B 1 212 ? -19.570 22.991 8.390 1.00 27.84 210 TRP B C 1
ATOM 3136 O O . TRP B 1 212 ? -19.387 21.819 8.040 1.00 28.79 210 TRP B O 1
ATOM 3147 N N . ARG B 1 213 ? -19.593 23.997 7.522 1.00 25.49 211 ARG B N 1
ATOM 3148 C CA . ARG B 1 213 ? -19.416 23.749 6.094 1.00 29.16 211 ARG B CA 1
ATOM 3149 C C . ARG B 1 213 ? -18.021 23.230 5.751 1.00 42.77 211 ARG B C 1
ATOM 3150 O O . ARG B 1 213 ? -17.877 22.374 4.880 1.00 27.51 211 ARG B O 1
ATOM 3158 N N . ALA B 1 214 ? -16.997 23.756 6.416 1.00 33.64 212 ALA B N 1
ATOM 3159 C CA . ALA B 1 214 ? -15.637 23.290 6.176 1.00 32.44 212 ALA B CA 1
ATOM 3160 C C . ALA B 1 214 ? -15.506 21.837 6.593 1.00 28.49 212 ALA B C 1
ATOM 3161 O O . ALA B 1 214 ? -14.846 21.037 5.920 1.00 28.84 212 ALA B O 1
ATOM 3163 N N . GLU B 1 215 ? -16.132 21.508 7.718 1.00 29.95 213 GLU B N 1
ATOM 3164 C CA . GLU B 1 215 ? -16.112 20.152 8.243 1.00 29.88 213 GLU B CA 1
ATOM 3165 C C . GLU B 1 215 ? -16.867 19.205 7.327 1.00 31.35 213 GLU B C 1
ATOM 3166 O O . GLU B 1 215 ? -16.394 18.112 7.039 1.00 30.18 213 GLU B O 1
ATOM 3172 N N . GLN B 1 216 ? -18.043 19.622 6.871 1.00 25.12 214 GLN B N 1
ATOM 3173 C CA . GLN B 1 216 ? -18.808 18.789 5.954 1.00 26.63 214 GLN B CA 1
ATOM 3174 C C . GLN B 1 216 ? -18.032 18.533 4.668 1.00 23.26 214 GLN B C 1
ATOM 3175 O O . GLN B 1 216 ? -18.072 17.430 4.128 1.00 27.41 214 GLN B O 1
ATOM 3181 N N . SER B 1 217 ? -17.340 19.560 4.177 1.00 26.49 215 SER B N 1
ATOM 3182 C CA . SER B 1 217 ? -16.526 19.433 2.975 1.00 28.38 215 SER B CA 1
ATOM 3183 C C . SER B 1 217 ? -15.407 18.410 3.164 1.00 25.13 215 SER B C 1
ATOM 3184 O O . SER B 1 217 ? -15.187 17.537 2.317 1.00 25.95 215 SER B O 1
ATOM 3187 N N . ARG B 1 218 ? -14.706 18.505 4.286 1.00 23.79 216 ARG B N 1
ATOM 3188 C CA . ARG B 1 218 ? -13.614 17.581 4.530 1.00 24.46 216 ARG B CA 1
ATOM 3189 C C . ARG B 1 218 ? -14.138 16.155 4.766 1.00 28.25 216 ARG B C 1
ATOM 3190 O O . ARG B 1 218 ? -13.555 15.191 4.269 1.00 26.32 216 ARG B O 1
ATOM 3198 N N . GLN B 1 219 ? -15.271 16.029 5.451 1.00 29.63 217 GLN B N 1
ATOM 3199 C CA . GLN B 1 219 ? -15.916 14.725 5.661 1.00 23.89 217 GLN B CA 1
ATOM 3200 C C . GLN B 1 219 ? -16.373 14.051 4.350 1.00 30.07 217 GLN B C 1
ATOM 3201 O O . GLN B 1 219 ? -16.180 12.849 4.140 1.00 24.59 217 GLN B O 1
ATOM 3207 N N . ARG B 1 220 ? -16.986 14.822 3.465 1.00 23.79 218 ARG B N 1
ATOM 3208 C CA . ARG B 1 220 ? -17.430 14.268 2.194 1.00 21.43 218 ARG B CA 1
ATOM 3209 C C . ARG B 1 220 ? -16.234 13.858 1.348 1.00 20.24 218 ARG B C 1
ATOM 3210 O O . ARG B 1 220 ? -16.281 12.868 0.617 1.00 20.40 218 ARG B O 1
ATOM 3218 N N . THR B 1 221 ? -15.160 14.624 1.459 1.00 22.48 219 THR B N 1
ATOM 3219 C CA . THR B 1 221 ? -13.977 14.383 0.646 1.00 22.95 219 THR B CA 1
ATOM 3220 C C . THR B 1 221 ? -13.318 13.072 1.065 1.00 22.27 219 THR B C 1
ATOM 3221 O O . THR B 1 221 ? -12.946 12.262 0.218 1.00 22.31 219 THR B O 1
ATOM 3225 N N . ILE B 1 222 ? -13.201 12.825 2.367 1.00 22.89 220 ILE B N 1
ATOM 3226 C CA . ILE B 1 222 ? -12.537 11.597 2.788 1.00 26.70 220 ILE B CA 1
ATOM 3227 C C . ILE B 1 222 ? -13.391 10.376 2.386 1.00 23.86 220 ILE B C 1
ATOM 3228 O O . ILE B 1 222 ? -12.857 9.335 1.996 1.00 26.85 220 ILE B O 1
ATOM 3233 N N . GLU B 1 223 ? -14.717 10.527 2.401 1.00 22.87 221 GLU B N 1
ATOM 3234 C CA . GLU B 1 223 ? -15.606 9.434 2.032 1.00 24.27 221 GLU B CA 1
ATOM 3235 C C . GLU B 1 223 ? -15.630 9.140 0.527 1.00 22.28 221 GLU B C 1
ATOM 3236 O O . GLU B 1 223 ? -15.557 7.978 0.114 1.00 23.47 221 GLU B O 1
ATOM 3242 N N . ARG B 1 224 ? -15.750 10.192 -0.285 1.00 20.80 222 ARG B N 1
ATOM 3243 C CA . ARG B 1 224 ? -15.960 10.024 -1.725 1.00 20.33 222 ARG B CA 1
ATOM 3244 C C . ARG B 1 224 ? -14.705 10.154 -2.559 1.00 20.06 222 ARG B C 1
ATOM 3245 O O . ARG B 1 224 ? -14.605 9.564 -3.642 1.00 21.56 222 ARG B O 1
ATOM 3253 N N . ARG B 1 225 ? -13.751 10.948 -2.072 1.00 19.64 223 ARG B N 1
ATOM 3254 C CA . ARG B 1 225 ? -12.533 11.231 -2.826 1.00 20.30 223 ARG B CA 1
ATOM 3255 C C . ARG B 1 225 ? -11.299 11.267 -1.937 1.00 19.78 223 ARG B C 1
ATOM 3256 O O . ARG B 1 225 ? -10.628 12.306 -1.850 1.00 21.09 223 ARG B O 1
ATOM 3264 N N . PRO B 1 226 ? -10.982 10.150 -1.272 1.00 21.40 224 PRO B N 1
ATOM 3265 C CA . PRO B 1 226 ? -9.854 10.174 -0.333 1.00 21.21 224 PRO B CA 1
ATOM 3266 C C . PRO B 1 226 ? -8.533 10.534 -1.016 1.00 20.95 224 PRO B C 1
ATOM 3267 O O . PRO B 1 226 ? -7.629 11.045 -0.355 1.00 20.59 224 PRO B O 1
ATOM 3271 N N . ASP B 1 227 ? -8.444 10.299 -2.323 1.00 21.33 225 ASP B N 1
ATOM 3272 C CA . ASP B 1 227 ? -7.251 10.667 -3.082 1.00 22.09 225 ASP B CA 1
ATOM 3273 C C . ASP B 1 227 ? -6.929 12.160 -2.988 1.00 20.37 225 ASP B C 1
ATOM 3274 O O . ASP B 1 227 ? -5.751 12.537 -2.989 1.00 23.36 225 ASP B O 1
ATOM 3279 N N . LEU B 1 228 ? -7.957 13.000 -2.884 1.00 21.73 226 LEU B N 1
ATOM 3280 C CA . LEU B 1 228 ? -7.754 14.452 -2.846 1.00 20.77 226 LEU B CA 1
ATOM 3281 C C . LEU B 1 228 ? -7.061 14.876 -1.569 1.00 23.47 226 LEU B C 1
ATOM 3282 O O . LEU B 1 228 ? -6.446 15.950 -1.512 1.00 24.95 226 LEU B O 1
ATOM 3287 N N . LEU B 1 229 ? -7.149 14.042 -0.539 1.00 21.49 227 LEU B N 1
ATOM 3288 C CA . LEU B 1 229 ? -6.473 14.341 0.732 1.00 21.83 227 LEU B CA 1
ATOM 3289 C C . LEU B 1 229 ? -5.227 13.489 0.943 1.00 22.46 227 LEU B C 1
ATOM 3290 O O . LEU B 1 229 ? -4.674 13.447 2.043 1.00 24.48 227 LEU B O 1
ATOM 3295 N N . GLY B 1 230 ? -4.787 12.817 -0.117 1.00 22.01 228 GLY B N 1
ATOM 3296 C CA . GLY B 1 230 ? -3.572 12.028 -0.058 1.00 23.86 228 GLY B CA 1
ATOM 3297 C C . GLY B 1 230 ? -3.744 10.665 0.589 1.00 25.33 228 GLY B C 1
ATOM 3298 O O . GLY B 1 230 ? -2.812 10.156 1.215 1.00 29.11 228 GLY B O 1
ATOM 3299 N N . PHE B 1 231 ? -4.927 10.069 0.438 1.00 24.70 229 PHE B N 1
ATOM 3300 C CA . PHE B 1 231 ? -5.156 8.714 0.945 1.00 25.77 229 PHE B CA 1
ATOM 3301 C C . PHE B 1 231 ? -5.433 7.732 -0.185 1.00 34.91 229 PHE B C 1
ATOM 3302 O O . PHE B 1 231 ? -5.738 8.134 -1.310 1.00 30.11 229 PHE B O 1
ATOM 3310 N N . ASP B 1 232 ? -5.316 6.445 0.133 1.00 45.82 230 ASP B N 1
ATOM 3311 C CA . ASP B 1 232 ? -5.468 5.369 -0.844 1.00 40.44 230 ASP B CA 1
ATOM 3312 C C . ASP B 1 232 ? -6.860 5.298 -1.452 1.00 64.21 230 ASP B C 1
ATOM 3313 O O . ASP B 1 232 ? -7.818 5.824 -0.886 1.00 45.40 230 ASP B O 1
ATOM 3318 N N . SER B 1 233 ? -6.943 4.611 -2.592 1.00 84.32 231 SER B N 1
ATOM 3319 C CA . SER B 1 233 ? -8.175 4.429 -3.359 1.00 57.89 231 SER B CA 1
ATOM 3320 C C . SER B 1 233 ? -8.747 5.765 -3.809 1.00 65.05 231 SER B C 1
ATOM 3321 O O . SER B 1 233 ? -8.219 6.391 -4.730 1.00 58.40 231 SER B O 1
#

B-factor: mean 30.35, std 16.2, range [12.19, 292.23]

Foldseek 3Di:
DAEEEEEDQCQVLCVVVQVLWDPVCVVVVVYDYHYHNLLVQADDPVSDQWDADPVHDDDTAGDLNSLLVVCVVQDDLQEEEEEEELPFAEDDLVNLLVCLPGHYYYYYKAFHVYYDVVNQVVVVVRHHYGYYYHDNDHDGMCSVVVVVSVVSNQVNHPPTSNDDLWDFADDDDPDQADPNDGDPCVVVVPPVVVVVVVRVVRRVVCCVVPPVVSD/DAEEEEEDQCQVLLVCCCDDLSVVCVVVVVYHYHYYRLLVQADDPVSDQWDADDVDDDKIAGELPSLQRVCVVVDALQEEEEEEDLPFAEDDLVNLLVCLPGRYYYYYKDAMNYYDPVNQVVVVVRHHYGYYYHDNDDDRMCSVVVSVSSVSNSCNHPPSDLWAFADDDDDDQADPNDGDDVQVVVPPPVSVVVVRVVRGVVVCCVPPVVSVPDDD

Secondary structure (DSSP, 8-state):
-EEEEEEES-GGGGHHHHHTS-HHHHHTTSEEEEEEEGGGG--STT---EEPPTT--SS-EE-HHHHHHHHHHH--TT-EEEEEEEEEEEP-HHHHHHHTT-SEEEEE--BTT-B-HHHHHHHTTTSEEEEEESSSS--SBSHHHHHHHHHHHHTTSTTSSS-----------S-SEETTEEPPGGGGS--HHHHHHHHHHHHHHHHHHH-GGG-/-EEEEEEES-GGGGGGGGSHHHHHHHHTTSEEEEEEEGGGG--STT---EEPPTT--SS-EE-HHHHHHHHHHH--TT-EEEEEEEEEEEP-HHHHHHHTT-SEEEEE---TT-B-HHHHHHHHTTSEEEEEESSSS--SSSHHHHHHHHHHHHTTSTTT----------S-SEETTEEPPGGGGS--HHHHHHHHHHHHHHHHHHH-GGGGT---

Sequence (431 aa):
SMKIDVVTIFPEYLQPVRQSLPGKAIDAGLVDVAVHDLRRWTHDVHKSVDDSPYGGGPGMVMKPTVWGDALDEICTSETLLVVPTPAGYPFTQETAWQWSTEDHLVIACGRYEGIDQRVADDAATRMRVREVSSIGDYVLNGGEAAALVIIEAVLRLVPGVLGNASLLEGPSSYTRPPSSWRGMDVPPVLLSGDHAKIAAWRAEQSSRQRTIERRPDLLSMKIDVVTIFPEYLQPVRQSLPGKAIDAGLVDVAVHDLRRWTHDVHKSVDDSSPYGGGPGMVMKPTVWGDALDEICTSETLLVVPTPAGYPFTQETAWQWSTEDHLVIACGRYEGIDQRVADDAATRRMRVREVSSIGDYVLNGGEAAALVIIEAVLRLVPGVLSLLEGPSSYTRPPSSWRGMDVPPVLLSGDHAKIAAWRAEQSRQRTIERRPDLLGFDS

Organism: Mycobacteroides abscessus (strain ATCC 19977 / DSM 44196 / CCUG 20993 / CIP 104536 / JCM 13569 / NCTC 13031 / TMC 1543 / L948) (NCBI:txid561007)

Radius of gyration: 22.83 Å; Cα contacts (8 Å, |Δi|>4): 877; chains: 2; bounding box: 55×50×67 Å

Solvent-accessible surface area: 19027 Å² total; per-residue (Å²): 82,5,69,0,7,0,0,0,42,56,40,104,3,0,65,22,24,29,85,31,16,43,51,82,2,85,93,68,48,55,6,75,14,28,33,36,58,0,84,148,20,25,106,56,135,151,114,39,6,53,17,67,23,44,19,38,52,126,38,75,2,4,38,0,33,0,0,3,61,0,7,75,99,20,13,79,78,114,0,1,1,0,14,10,31,46,5,0,90,63,4,40,42,125,20,0,143,104,8,10,120,31,101,24,0,0,0,1,2,9,35,98,48,20,25,1,19,6,7,10,62,13,2,58,101,110,21,96,24,97,25,7,6,8,20,67,11,40,15,29,12,6,10,0,6,0,10,0,0,2,22,0,0,1,53,26,13,115,51,1,36,66,51,153,133,86,15,141,20,21,40,19,0,129,32,60,65,22,96,79,43,97,3,26,105,21,9,97,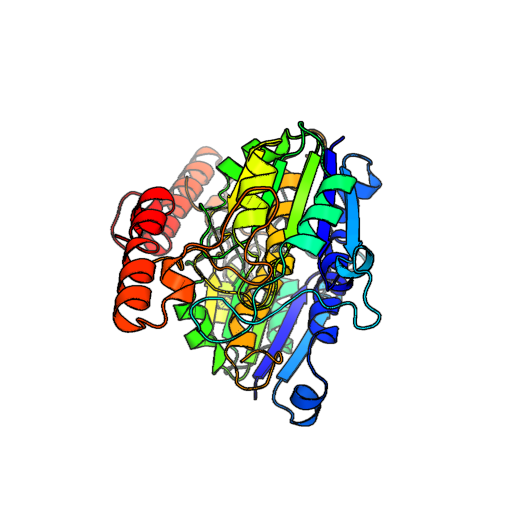61,52,67,127,83,121,4,61,64,59,80,56,65,42,13,107,86,29,0,82,108,29,17,88,101,63,121,119,5,67,0,5,0,0,0,16,58,38,88,42,1,98,1,7,86,43,20,32,3,6,114,3,53,127,71,52,47,5,78,22,27,52,44,54,0,71,120,24,18,168,66,112,165,66,46,1,27,42,65,21,40,15,36,49,118,43,67,1,0,38,0,46,11,0,3,55,0,4,71,126,24,13,82,84,88,0,2,0,0,15,12,31,74,6,0,88,63,4,40,45,116,15,0,143,98,10,6,109,34,108,28,0,0,0,1,0,12,32,87,105,26,27,1,24,4,6,11,63,15,1,60,110,90,13,95,26,100,22,6,5,9,19,76,13,55,27,23,7,8,3,7,6,0,5,0,0,0,6,0,0,1,38,23,13,98,61,25,122,131,62,11,140,17,22,32,19,0,146,47,66,62,23,107,74,53,99,2,25,107,30,8,86,65,54,56,149,76,84,8,61,62,55,83,39,103,42,9,115,104,31,0,79,105,30,19,25,64,59,65,68,118,133,132

InterPro domains:
  IPR002649 tRNA (guanine-N1-)-methyltransferase TrmD [MF_00605] (1-242)
  IPR002649 tRNA (guanine-N1-)-methyltransferase TrmD [PIRSF000386] (1-227)
  IPR002649 tRNA (guanine-N1-)-methyltransferase TrmD [PTHR46417] (1-227)
  IPR002649 tRNA (guanine-N1-)-methyltransferase TrmD [TIGR00088] (1-227)
  IPR002649 tRNA (guanine-N1-)-methyltransferase TrmD [cd18080] (2-224)
  IPR016009 tRNA methyltransferase TRMD/TRM10-type domain [PF01746] (1-227)
  IPR023148 tRNA (guanine-N(1)-)-methyltransferase, C-terminal domain superfamily [G3DSA:1.10.1270.20] (166-242)
  IPR029026 tRNA (guanine-N1-)-methyltransferase, N-terminal [G3DSA:3.40.1280.10] (1-163)
  IPR029028 Alpha/beta knot methyltransferases [SSF75217] (1-228)

CATH classification: 3.40.1280.10

Nearest PDB structures (foldseek):
  6qog-assembly1_B  TM=1.004E+00  e=1.741E-44  Mycobacteroides abscessus
  6qqu-assembly1_A  TM=9.992E-01  e=3.660E-44  Mycobacteroides abscessus
  6qre-assembly1_A  TM=1.001E+00  e=1.949E-43  Mycobacteroides abscessus
  6qra-assembly1_A  TM=9.936E-01  e=4.098E-43  Mycobacteroides abscessus
  6qor-assembly1_A  TM=9.934E-01  e=4.935E-43  Mycobacteroides abscessus